Protein AF-0000000077935599 (afdb_homodimer)

Foldseek 3Di:
DPPPDDFPDWFAWPLGIKTKHWDDPVCLVLLCPFDQPDDVQNCCSNPPVVVCCVVQVWTKMFIADPNHRFKMWIKGKDKDQADPVVQVVVLVVVQVVCVVVVHDRDDDDPDRIFIAIEGEHIGGGNVCPPRCPRLRCCVVPVQVVRLVVCLVDNGFWYKYKDQPCVVVVVVSPWAWRDADPVRITITTDGNNVVSCVVVVCVVPPD/DPPPDDFPDWFAWPLGIKTKHWDDPVCLVLLCPFDQPDDVQNCCSNPPVVVCCVVQVWTKMFIADPNHRFKMWIKGKDKDFADPVVQVVVLVVVQVVCVVVVHPHDDDDPDRIFIAIEGEHIGGGNVCPPRCPRLRCCVVPVQVVRLVVCLVDNGFWYKYKDQPCVVVVVVSPWAWRDADPVRITITTDGCNVVSCVVVVCVVPPD

Nearest PDB structures (foldseek):
  6gtq-assembly2_B  TM=7.685E-01  e=7.275E-12  Escherichia coli
  7f36-assembly1_D  TM=8.350E-01  e=3.214E-10  Salmonella enterica subsp. enterica serovar Typhimurium str. LT2
  7byy-assembly1_B  TM=7.746E-01  e=1.190E-10  Escherichia coli
  6gts-assembly1_A-2  TM=8.025E-01  e=5.592E-09  Escherichia coli
  3mgd-assembly2_B  TM=6.196E-01  e=1.776E-03  Clostridium acetobutylicum

Sequence (412 aa):
MSTNIQPYDTISTPLGNCYIYTIHLSFLNRLGSFDCGEEEQNDFIKRFAVGHYLTGINHTFLLICNNDLAGFVSFSSYSYAFAEGFLGKIREAMKKEFNKKGLPHEFDISFKKLPVILLGQLGINKIYQGKGVGSFFVRSFIIPYSLGYCIRNSCIGILVYTKTAKEFYEKLGFQLIYEDKNGGANYFYSLYKNVLEVRYRTFLAKMSTNIQPYDTISTPLGNCYIYTIHLSFLNRLGSFDCGEEEQNDFIKRFAVGHYLTGINHTFLLICNNDLAGFVSFSSYSYAFAEGFLGKIREAMKKEFNKKGLPHEFDISFKKLPVILLGQLGINKIYQGKGVGSFFVRSFIIPYSLGYCIRNSCIGILVYTKTAKEFYEKLGFQLIYEDKNGGANYFYSLYKNVLEVRYRTFLAK

Solvent-accessible surface area (backbone atoms only — not comparable to full-atom values): 21704 Å² total; per-residue (Å²): 128,85,67,79,65,76,61,77,44,74,42,75,41,85,90,41,68,28,35,30,31,63,75,39,63,91,45,49,71,49,38,66,71,50,48,47,87,43,68,68,55,37,47,35,53,54,48,36,44,64,48,33,34,33,35,8,51,22,40,44,38,36,33,34,37,93,89,33,63,40,27,38,41,27,33,23,29,20,49,46,71,59,55,67,70,58,51,50,50,51,51,52,53,48,51,54,52,31,59,75,66,69,43,89,77,58,66,79,80,92,63,58,58,43,20,20,41,27,48,74,43,70,42,43,18,54,91,45,54,94,57,51,44,62,62,37,46,40,65,66,41,51,51,53,51,48,50,52,49,20,58,78,39,20,12,31,28,40,36,35,69,41,70,81,53,58,68,62,41,45,75,70,64,31,38,81,76,46,70,49,97,84,58,34,31,35,31,38,34,82,34,26,70,61,28,24,55,56,43,46,54,60,25,65,59,117,130,84,67,80,65,77,61,78,45,75,43,76,41,84,91,41,68,30,35,30,31,64,75,38,62,91,46,50,71,49,38,66,70,51,48,47,88,44,69,69,55,36,49,34,53,55,48,35,45,63,49,34,34,33,35,8,52,22,39,44,36,36,32,34,37,92,90,32,62,38,28,38,41,28,33,25,28,20,50,45,73,59,55,66,70,56,51,50,51,51,49,52,53,48,51,53,54,31,60,74,67,70,47,90,69,59,66,78,79,90,63,56,59,43,18,20,40,29,47,72,44,71,42,44,17,55,91,44,54,95,56,52,43,63,62,37,46,40,65,66,40,52,52,55,51,49,50,51,48,20,60,78,39,20,12,33,29,41,35,35,68,42,70,80,53,58,68,61,42,46,75,71,64,30,38,82,76,46,71,51,98,84,56,34,31,35,32,38,36,82,35,25,70,63,29,25,55,56,43,47,53,60,25,64,59,115

Structure (mmCIF, N/CA/C/O backbone):
data_AF-0000000077935599-model_v1
#
loop_
_entity.id
_entity.type
_entity.pdbx_description
1 polymer 'N-acetyltransferase domain-containing protein'
#
loop_
_atom_site.group_PDB
_atom_site.id
_atom_site.type_symbol
_atom_site.label_atom_id
_atom_site.label_alt_id
_atom_site.label_comp_id
_atom_site.label_asym_id
_atom_site.label_entity_id
_atom_site.label_seq_id
_atom_site.pdbx_PDB_ins_code
_atom_site.Cartn_x
_atom_site.Cartn_y
_atom_site.Cartn_z
_atom_site.occupancy
_atom_site.B_iso_or_equiv
_atom_site.auth_seq_id
_atom_site.auth_comp_id
_atom_site.auth_asym_id
_atom_site.auth_atom_id
_atom_site.pdbx_PDB_model_num
ATOM 1 N N . MET A 1 1 ? -7.676 16.172 29.234 1 34.09 1 MET A N 1
ATOM 2 C CA . MET A 1 1 ? -8.297 14.852 29.312 1 34.09 1 MET A CA 1
ATOM 3 C C . MET A 1 1 ? -7.305 13.758 28.922 1 34.09 1 MET A C 1
ATOM 5 O O . MET A 1 1 ? -6.719 13.805 27.844 1 34.09 1 MET A O 1
ATOM 9 N N . SER A 1 2 ? -6.641 13.062 29.781 1 42.97 2 SER A N 1
ATOM 10 C CA . SER A 1 2 ? -5.625 12.023 29.656 1 42.97 2 SER A CA 1
ATOM 11 C C . SER A 1 2 ? -6.098 10.891 28.75 1 42.97 2 SER A C 1
ATOM 13 O O . SER A 1 2 ? -7.035 10.164 29.094 1 42.97 2 SER A O 1
ATOM 15 N N . THR A 1 3 ? -6.312 11.109 27.438 1 54.84 3 THR A N 1
ATOM 16 C CA . THR A 1 3 ? -6.805 10 26.625 1 54.84 3 THR A CA 1
ATOM 17 C C . THR A 1 3 ? -5.969 8.742 26.859 1 54.84 3 THR A C 1
ATOM 19 O O . THR A 1 3 ? -4.742 8.82 26.969 1 54.84 3 THR A O 1
ATOM 22 N N . ASN A 1 4 ? -6.527 7.805 27.516 1 71.12 4 ASN A N 1
ATOM 23 C CA . ASN A 1 4 ? -6.023 6.453 27.719 1 71.12 4 ASN A CA 1
ATOM 24 C C . ASN A 1 4 ? -5.602 5.812 26.391 1 71.12 4 ASN A C 1
ATOM 26 O O . ASN A 1 4 ? -5.645 4.59 26.25 1 71.12 4 ASN A O 1
ATOM 30 N N . ILE A 1 5 ? -5.355 6.734 25.422 1 86.88 5 ILE A N 1
ATOM 31 C CA . ILE A 1 5 ? -4.961 6.184 24.125 1 86.88 5 ILE A CA 1
ATOM 32 C C . ILE A 1 5 ? -3.441 6.023 24.078 1 86.88 5 ILE A C 1
ATOM 34 O O . ILE A 1 5 ? -2.703 6.961 24.391 1 86.88 5 ILE A O 1
ATOM 38 N N . GLN A 1 6 ? -3.014 4.867 23.75 1 92.44 6 GLN A N 1
ATOM 39 C CA . GLN A 1 6 ? -1.584 4.613 23.625 1 92.44 6 GLN A CA 1
ATOM 40 C C . GLN A 1 6 ? -1.05 5.148 22.297 1 92.44 6 GLN A C 1
ATOM 42 O O . GLN A 1 6 ? -1.672 4.957 21.25 1 92.44 6 GLN A O 1
ATOM 47 N N . PRO A 1 7 ? 0.047 5.887 22.422 1 96.56 7 PRO A N 1
ATOM 48 C CA . PRO A 1 7 ? 0.622 6.359 21.156 1 96.56 7 PRO A CA 1
ATOM 49 C C . PRO A 1 7 ? 1.111 5.219 20.266 1 96.56 7 PRO A C 1
ATOM 51 O O . PRO A 1 7 ? 1.49 4.16 20.781 1 96.56 7 PRO A O 1
ATOM 54 N N . TYR A 1 8 ? 1.014 5.406 18.969 1 97.06 8 TYR A N 1
ATOM 55 C CA . TYR A 1 8 ? 1.57 4.492 17.969 1 97.06 8 TYR A CA 1
ATOM 56 C C . TYR A 1 8 ? 3.092 4.457 18.062 1 97.06 8 TYR A C 1
ATOM 58 O O . TYR A 1 8 ? 3.703 3.398 17.891 1 97.06 8 TYR A O 1
ATOM 66 N N . ASP A 1 9 ? 3.707 5.562 18.281 1 98 9 ASP A N 1
ATOM 67 C CA . ASP A 1 9 ? 5.156 5.727 18.375 1 98 9 ASP A CA 1
ATOM 68 C C . ASP A 1 9 ? 5.52 6.977 19.172 1 98 9 ASP A C 1
ATOM 70 O O . ASP A 1 9 ? 4.648 7.789 19.484 1 98 9 ASP A O 1
ATOM 74 N N . THR A 1 10 ? 6.746 7.074 19.547 1 98.44 10 THR A N 1
ATOM 75 C CA . THR A 1 10 ? 7.32 8.242 20.203 1 98.44 10 THR A CA 1
ATOM 76 C C . THR A 1 10 ? 8.617 8.664 19.531 1 98.44 10 THR A C 1
ATOM 78 O O . THR A 1 10 ? 9.469 7.824 19.234 1 98.44 10 THR A O 1
ATOM 81 N N . ILE A 1 11 ? 8.688 9.945 19.266 1 98 11 ILE A N 1
ATOM 82 C CA . ILE A 1 11 ? 9.93 10.43 18.688 1 98 11 ILE A CA 1
ATOM 83 C C . ILE A 1 11 ? 10.508 11.547 19.531 1 98 11 ILE A C 1
ATOM 85 O O . ILE A 1 11 ? 9.766 12.281 20.203 1 98 11 ILE A O 1
ATOM 89 N N . SER A 1 12 ? 11.812 11.664 19.453 1 97.25 12 SER A N 1
ATOM 90 C CA . SER A 1 12 ? 12.5 12.766 20.125 1 97.25 12 SER A CA 1
ATOM 91 C C . SER A 1 12 ? 12.773 13.914 19.156 1 97.25 12 SER A C 1
ATOM 93 O O . SER A 1 12 ? 13.273 13.695 18.047 1 97.25 12 SER A O 1
ATOM 95 N N . THR A 1 13 ? 12.391 15.148 19.562 1 96.06 13 THR A N 1
ATOM 96 C CA . THR A 1 13 ? 12.648 16.359 18.797 1 96.06 13 THR A CA 1
ATOM 97 C C . THR A 1 13 ? 13.469 17.359 19.609 1 96.06 13 THR A C 1
ATOM 99 O O . THR A 1 13 ? 13.711 17.141 20.797 1 96.06 13 THR A O 1
ATOM 102 N N . PRO A 1 14 ? 13.883 18.438 18.938 1 94.69 14 PRO A N 1
ATOM 103 C CA . PRO A 1 14 ? 14.609 19.469 19.688 1 94.69 14 PRO A CA 1
ATOM 104 C C . PRO A 1 14 ? 13.766 20.094 20.797 1 94.69 14 PRO A C 1
ATOM 106 O O . PRO A 1 14 ? 14.305 20.703 21.719 1 94.69 14 PRO A O 1
ATOM 109 N N . LEU A 1 15 ? 12.438 19.984 20.719 1 95.38 15 LEU A N 1
ATOM 110 C CA . LEU A 1 15 ? 11.539 20.578 21.703 1 95.38 15 LEU A CA 1
ATOM 111 C C . LEU A 1 15 ? 11.125 19.547 22.75 1 95.38 15 LEU A C 1
ATOM 113 O O . LEU A 1 15 ? 10.273 19.828 23.594 1 95.38 15 LEU A O 1
ATOM 117 N N . GLY A 1 16 ? 11.719 18.312 22.641 1 96.06 16 GLY A N 1
ATOM 118 C CA . GLY A 1 16 ? 11.367 17.234 23.531 1 96.06 16 GLY A CA 1
ATOM 119 C C . GLY A 1 16 ? 10.672 16.078 22.828 1 96.06 16 GLY A C 1
ATOM 120 O O . GLY A 1 16 ? 10.711 15.977 21.609 1 96.06 16 GLY A O 1
ATOM 121 N N . ASN A 1 17 ? 10.078 15.195 23.641 1 97.56 17 ASN A N 1
ATOM 122 C CA . ASN A 1 17 ? 9.398 14.031 23.094 1 97.56 17 ASN A CA 1
ATOM 123 C C . ASN A 1 17 ? 8.031 14.398 22.531 1 97.56 17 ASN A C 1
ATOM 125 O O . ASN A 1 17 ? 7.301 15.195 23.109 1 97.56 17 ASN A O 1
ATOM 129 N N . CYS A 1 18 ? 7.773 13.93 21.438 1 98.19 18 CYS A N 1
ATOM 130 C CA . CYS A 1 18 ? 6.465 14.023 20.797 1 98.19 18 CYS A CA 1
ATOM 131 C C . CYS A 1 18 ? 5.891 12.633 20.531 1 98.19 18 CYS A C 1
ATOM 133 O O . CYS A 1 18 ? 6.633 11.656 20.453 1 98.19 18 CYS A O 1
ATOM 135 N N . TYR A 1 19 ? 4.629 12.57 20.406 1 98.38 19 TYR A N 1
ATOM 136 C CA . TYR A 1 19 ? 3.922 11.297 20.297 1 98.38 19 TYR A CA 1
ATOM 137 C C . TYR A 1 19 ? 3.145 11.219 18.984 1 98.38 19 TYR A C 1
ATOM 139 O O . TYR A 1 19 ? 2.559 12.211 18.547 1 98.38 19 TYR A O 1
ATOM 147 N N . ILE A 1 20 ? 3.176 10.062 18.438 1 98.69 20 ILE A N 1
ATOM 148 C CA . ILE A 1 20 ? 2.473 9.82 17.188 1 98.69 20 ILE A CA 1
ATOM 149 C C . ILE A 1 20 ? 1.166 9.086 17.453 1 98.69 20 ILE A C 1
ATOM 151 O O . ILE A 1 20 ? 1.158 8.047 18.125 1 98.69 20 ILE A O 1
ATOM 155 N N . TYR A 1 21 ? 0.103 9.602 16.953 1 97.75 21 TYR A N 1
ATOM 156 C CA . TYR A 1 21 ? -1.196 8.953 17.078 1 97.75 21 TYR A CA 1
ATOM 157 C C . TYR A 1 21 ? -1.852 8.797 15.711 1 97.75 21 TYR A C 1
ATOM 159 O O . TYR A 1 21 ? -1.568 9.562 14.789 1 97.75 21 TYR A O 1
ATOM 167 N N . THR A 1 22 ? -2.67 7.773 15.625 1 96.81 22 THR A N 1
ATOM 168 C CA . THR A 1 22 ? -3.6 7.75 14.5 1 96.81 22 THR A CA 1
ATOM 169 C C . THR A 1 22 ? -4.82 8.617 14.789 1 96.81 22 THR A C 1
ATOM 171 O O . THR A 1 22 ? -4.988 9.109 15.906 1 96.81 22 THR A O 1
ATOM 174 N N . ILE A 1 23 ? -5.617 8.891 13.781 1 95.19 23 ILE A N 1
ATOM 175 C CA . ILE A 1 23 ? -6.836 9.68 13.922 1 95.19 23 ILE A CA 1
ATOM 176 C C . ILE A 1 23 ? -7.746 9.047 14.969 1 95.19 23 ILE A C 1
ATOM 178 O O . ILE A 1 23 ? -7.961 7.832 14.961 1 95.19 23 ILE A O 1
ATOM 182 N N . HIS A 1 24 ? -8.172 9.82 15.859 1 94.44 24 HIS A N 1
ATOM 183 C CA . HIS A 1 24 ? -9.039 9.414 16.969 1 94.44 24 HIS A CA 1
ATOM 184 C C . HIS A 1 24 ? -9.992 10.531 17.359 1 94.44 24 HIS A C 1
ATOM 186 O O . HIS A 1 24 ? -9.664 11.711 17.234 1 94.44 24 HIS A O 1
ATOM 192 N N . LEU A 1 25 ? -11.102 10.117 17.875 1 91.62 25 LEU A N 1
ATOM 193 C CA . LEU A 1 25 ? -12.164 11.055 18.25 1 91.62 25 LEU A CA 1
ATOM 194 C C . LEU A 1 25 ? -11.648 12.094 19.234 1 91.62 25 LEU A C 1
ATOM 196 O O . LEU A 1 25 ? -12.031 13.266 19.172 1 91.62 25 LEU A O 1
ATOM 200 N N . SER A 1 26 ? -10.742 11.75 20.094 1 92 26 SER A N 1
ATOM 201 C CA . SER A 1 26 ? -10.242 12.617 21.156 1 92 26 SER A CA 1
ATOM 202 C C . SER A 1 26 ? -9.43 13.773 20.594 1 92 26 SER A C 1
ATOM 204 O O . SER A 1 26 ? -9.164 14.758 21.297 1 92 26 SER A O 1
ATOM 206 N N . PHE A 1 27 ? -9.078 13.703 19.312 1 93.38 27 PHE A N 1
ATOM 207 C CA . PHE A 1 27 ? -8.203 14.719 18.75 1 93.38 27 PHE A CA 1
ATOM 208 C C . PHE A 1 27 ? -8.977 15.648 17.828 1 93.38 27 PHE A C 1
ATOM 210 O O . PHE A 1 27 ? -8.398 16.547 17.219 1 93.38 27 PHE A O 1
ATOM 217 N N . LEU A 1 28 ? -10.266 15.5 17.703 1 91.25 28 LEU A N 1
ATOM 218 C CA . LEU A 1 28 ? -11.055 16.234 16.719 1 91.25 28 LEU A CA 1
ATOM 219 C C . LEU A 1 28 ? -10.93 17.734 16.922 1 91.25 28 LEU A C 1
ATOM 221 O O . LEU A 1 28 ? -10.805 18.484 15.953 1 91.25 28 LEU A O 1
ATOM 225 N N . ASN A 1 29 ? -10.992 18.172 18.156 1 92.38 29 ASN A N 1
ATOM 226 C CA . ASN A 1 29 ? -10.867 19.609 18.438 1 92.38 29 ASN A CA 1
ATOM 227 C C . ASN A 1 29 ? -9.516 20.156 17.984 1 92.38 29 ASN A C 1
ATOM 229 O O . ASN A 1 29 ? -9.43 21.281 17.5 1 92.38 29 ASN A O 1
ATOM 233 N N . ARG A 1 30 ? -8.484 19.359 18.125 1 94.5 30 ARG A N 1
ATOM 234 C CA . ARG A 1 30 ? -7.145 19.766 17.734 1 94.5 30 ARG A CA 1
ATOM 235 C C . ARG A 1 30 ? -7.02 19.859 16.219 1 94.5 30 ARG A C 1
ATOM 237 O O . ARG A 1 30 ? -6.297 20.703 15.695 1 94.5 30 ARG A O 1
ATOM 244 N N . LEU A 1 31 ? -7.754 18.984 15.484 1 96 31 LEU A N 1
ATOM 245 C CA . LEU A 1 31 ? -7.75 19.062 14.023 1 96 31 LEU A CA 1
ATOM 246 C C . LEU A 1 31 ? -8.352 20.375 13.547 1 96 31 LEU A C 1
ATOM 248 O O . LEU A 1 31 ? -7.812 21.016 12.633 1 96 31 LEU A O 1
ATOM 252 N N . GLY A 1 32 ? -9.391 20.812 14.164 1 93.44 32 GLY A N 1
ATOM 253 C CA . GLY A 1 32 ? -10.117 22.016 13.773 1 93.44 32 GLY A CA 1
ATOM 254 C C . GLY A 1 32 ? -9.32 23.281 13.992 1 93.44 32 GLY A C 1
ATOM 255 O O . GLY A 1 32 ? -9.547 24.297 13.312 1 93.44 32 GLY A O 1
ATOM 256 N N . SER A 1 33 ? -8.359 23.312 14.922 1 95.25 33 SER A N 1
ATOM 257 C CA . SER A 1 33 ? -7.617 24.516 15.281 1 95.25 33 SER A CA 1
ATOM 258 C C . SER A 1 33 ? -6.238 24.531 14.633 1 95.25 33 SER A C 1
ATOM 260 O O . SER A 1 33 ? -5.465 25.469 14.836 1 95.25 33 SER A O 1
ATOM 262 N N . PHE A 1 34 ? -5.945 23.516 13.867 1 98.06 34 PHE A N 1
ATOM 263 C CA . PHE A 1 34 ? -4.629 23.375 13.258 1 98.06 34 PHE A CA 1
ATOM 264 C C . PHE A 1 34 ? -4.402 24.438 12.195 1 98.06 34 PHE A C 1
ATOM 266 O O . PHE A 1 34 ? -5.32 24.781 11.438 1 98.06 34 PHE A O 1
ATOM 273 N N . ASP A 1 35 ? -3.193 24.969 12.164 1 98.56 35 ASP A N 1
ATOM 274 C CA . ASP A 1 35 ? -2.816 25.938 11.141 1 98.56 35 ASP A CA 1
ATOM 275 C C . ASP A 1 35 ? -1.338 25.812 10.781 1 98.56 35 ASP A C 1
ATOM 277 O O . ASP A 1 35 ? -0.468 26.094 11.609 1 98.56 35 ASP A O 1
ATOM 281 N N . CYS A 1 36 ? -1.032 25.453 9.578 1 98.06 36 CYS A N 1
ATOM 282 C CA . CYS A 1 36 ? 0.357 25.328 9.148 1 98.06 36 CYS A CA 1
ATOM 283 C C . CYS A 1 36 ? 0.712 26.438 8.164 1 98.06 36 CYS A C 1
ATOM 285 O O . CYS A 1 36 ? 1.814 26.453 7.613 1 98.06 36 CYS A O 1
ATOM 287 N N . GLY A 1 37 ? -0.277 27.266 7.852 1 97.5 37 GLY A N 1
ATOM 288 C CA . GLY A 1 37 ? -0.023 28.391 6.965 1 97.5 37 GLY A CA 1
ATOM 289 C C . GLY A 1 37 ? -0.335 28.094 5.512 1 97.5 37 GLY A C 1
ATOM 290 O O . GLY A 1 37 ? -0.239 28.969 4.656 1 97.5 37 GLY A O 1
ATOM 291 N N . GLU A 1 38 ? -0.692 26.859 5.109 1 96.38 38 GLU A N 1
ATOM 292 C CA . GLU A 1 38 ? -1.038 26.453 3.75 1 96.38 38 GLU A CA 1
ATOM 293 C C . GLU A 1 38 ? -2.498 26.016 3.66 1 96.38 38 GLU A C 1
ATOM 295 O O . GLU A 1 38 ? -2.938 25.141 4.398 1 96.38 38 GLU A O 1
ATOM 300 N N . GLU A 1 39 ? -3.189 26.562 2.74 1 96.25 39 GLU A N 1
ATOM 301 C CA . GLU A 1 39 ? -4.633 26.359 2.631 1 96.25 39 GLU A CA 1
ATOM 302 C C . GLU A 1 39 ? -4.965 24.891 2.363 1 96.25 39 GLU A C 1
ATOM 304 O O . GLU A 1 39 ? -5.855 24.328 3 1 96.25 39 GLU A O 1
ATOM 309 N N . GLU A 1 40 ? -4.285 24.266 1.49 1 94.5 40 GLU A N 1
ATOM 310 C CA . GLU A 1 40 ? -4.578 22.891 1.098 1 94.5 40 GLU A CA 1
ATOM 311 C C . GLU A 1 40 ? -4.445 21.938 2.281 1 94.5 40 GLU A C 1
ATOM 313 O O . GLU A 1 40 ? -5.336 21.125 2.535 1 94.5 40 GLU A O 1
ATOM 318 N N . GLN A 1 41 ? -3.33 22.031 3 1 97 41 GLN A N 1
ATOM 319 C CA . GLN A 1 41 ? -3.084 21.172 4.145 1 97 41 GLN A CA 1
ATOM 320 C C . GLN A 1 41 ? -4.074 21.453 5.273 1 97 41 GLN A C 1
ATOM 322 O O . GLN A 1 41 ? -4.555 20.516 5.93 1 97 41 GLN A O 1
ATOM 327 N N . ASN A 1 42 ? -4.383 22.766 5.434 1 97.62 42 ASN A N 1
ATOM 328 C CA . ASN A 1 42 ? -5.359 23.125 6.453 1 97.62 42 ASN A CA 1
ATOM 329 C C . ASN A 1 42 ? -6.742 22.562 6.125 1 97.62 42 ASN A C 1
ATOM 331 O O . ASN A 1 42 ? -7.414 22 6.992 1 97.62 42 ASN A O 1
ATOM 335 N N . ASP A 1 43 ? -7.137 22.734 4.902 1 95.12 43 ASP A N 1
ATOM 336 C CA . ASP A 1 43 ? -8.43 22.203 4.48 1 95.12 43 ASP A CA 1
ATOM 337 C C . ASP A 1 43 ? -8.477 20.688 4.637 1 95.12 43 ASP A C 1
ATOM 339 O O . ASP A 1 43 ? -9.469 20.125 5.121 1 95.12 43 ASP A O 1
ATOM 343 N N . PHE A 1 44 ? -7.445 20.062 4.32 1 95.62 44 PHE A N 1
ATOM 344 C CA . PHE A 1 44 ? -7.371 18.609 4.387 1 95.62 44 PHE A CA 1
ATOM 345 C C . PHE A 1 44 ? -7.574 18.125 5.816 1 95.62 44 PHE A C 1
ATOM 347 O O . PHE A 1 44 ? -8.461 17.297 6.082 1 95.62 44 PHE A O 1
ATOM 354 N N . ILE A 1 45 ? -6.766 18.609 6.75 1 96.88 45 ILE A N 1
ATOM 355 C CA . ILE A 1 45 ? -6.746 18.078 8.102 1 96.88 45 ILE A CA 1
ATOM 356 C C . ILE A 1 45 ? -8.055 18.406 8.812 1 96.88 45 ILE A C 1
ATOM 358 O O . ILE A 1 45 ? -8.539 17.641 9.641 1 96.88 45 ILE A O 1
ATOM 362 N N . LYS A 1 46 ? -8.703 19.531 8.406 1 94.69 46 LYS A N 1
ATOM 363 C CA . LYS A 1 46 ? -9.914 20 9.086 1 94.69 46 LYS A CA 1
ATOM 364 C C . LYS A 1 46 ? -11.156 19.328 8.5 1 94.69 46 LYS A C 1
ATOM 366 O O . LYS A 1 46 ? -12.102 19.016 9.234 1 94.69 46 LYS A O 1
ATOM 371 N N . ARG A 1 47 ? -11.047 18.984 7.207 1 92.25 47 ARG A N 1
ATOM 372 C CA . ARG A 1 47 ? -12.305 18.641 6.555 1 92.25 47 ARG A CA 1
ATOM 373 C C . ARG A 1 47 ? -12.281 17.203 6.031 1 92.25 47 ARG A C 1
ATOM 375 O O . ARG A 1 47 ? -13.32 16.547 5.961 1 92.25 47 ARG A O 1
ATOM 382 N N . PHE A 1 48 ? -11.117 16.703 5.621 1 92.88 48 PHE A N 1
ATOM 383 C CA . PHE A 1 48 ? -11.125 15.484 4.816 1 92.88 48 PHE A CA 1
ATOM 384 C C . PHE A 1 48 ? -10.375 14.359 5.523 1 92.88 48 PHE A C 1
ATOM 386 O O . PHE A 1 48 ? -10.672 13.18 5.316 1 92.88 48 PHE A O 1
ATOM 393 N N . ALA A 1 49 ? -9.453 14.688 6.391 1 94.94 49 ALA A N 1
ATOM 394 C CA . ALA A 1 49 ? -8.523 13.711 6.953 1 94.94 49 ALA A CA 1
ATOM 395 C C . ALA A 1 49 ? -9.266 12.57 7.641 1 94.94 49 ALA A C 1
ATOM 397 O O . ALA A 1 49 ? -8.969 11.398 7.406 1 94.94 49 ALA A O 1
ATOM 398 N N . VAL A 1 50 ? -10.258 12.898 8.438 1 93.75 50 VAL A N 1
ATOM 399 C CA . VAL A 1 50 ? -10.961 11.898 9.242 1 93.75 50 VAL A CA 1
ATOM 400 C C . VAL A 1 50 ? -11.75 10.969 8.328 1 93.75 50 VAL A C 1
ATOM 402 O O . VAL A 1 50 ? -11.641 9.742 8.43 1 93.75 50 VAL A O 1
ATOM 405 N N . GLY A 1 51 ? -12.531 11.547 7.402 1 93.12 51 GLY A N 1
ATOM 406 C CA . GLY A 1 51 ? -13.312 10.734 6.488 1 93.12 51 GLY A CA 1
ATOM 407 C C . GLY A 1 51 ? -12.453 9.836 5.609 1 93.12 51 GLY A C 1
ATOM 408 O O . GLY A 1 51 ? -12.766 8.664 5.418 1 93.12 51 GLY A O 1
ATOM 409 N N . HIS A 1 52 ? -11.406 10.398 5.105 1 95 52 HIS A N 1
ATOM 410 C CA . HIS A 1 52 ? -10.5 9.641 4.254 1 95 52 HIS A CA 1
ATOM 411 C C . HIS A 1 52 ? -9.82 8.523 5.039 1 95 52 HIS A C 1
ATOM 413 O O . HIS A 1 52 ? -9.641 7.418 4.523 1 95 52 HIS A O 1
ATOM 419 N N . TYR A 1 53 ? -9.461 8.836 6.277 1 96 53 TYR A N 1
ATOM 420 C CA . TYR A 1 53 ? -8.852 7.824 7.137 1 96 53 TYR A CA 1
ATOM 421 C C . TYR A 1 53 ? -9.82 6.676 7.395 1 96 53 TYR A C 1
ATOM 423 O O . TYR A 1 53 ? -9.477 5.508 7.203 1 96 53 TYR A O 1
ATOM 431 N N . LEU A 1 54 ? -11 6.984 7.746 1 94.81 54 LEU A N 1
ATOM 432 C CA . LEU A 1 54 ? -11.977 5.977 8.148 1 94.81 54 LEU A CA 1
ATOM 433 C C . LEU A 1 54 ? -12.352 5.082 6.973 1 94.81 54 LEU A C 1
ATOM 435 O O . LEU A 1 54 ? -12.633 3.896 7.152 1 94.81 54 LEU A O 1
ATOM 439 N N . THR A 1 55 ? -12.242 5.59 5.762 1 93.94 55 THR A N 1
ATOM 440 C CA . THR A 1 55 ? -12.672 4.844 4.586 1 93.94 55 THR A CA 1
ATOM 441 C C . THR A 1 55 ? -11.5 4.102 3.957 1 93.94 55 THR A C 1
ATOM 443 O O . THR A 1 55 ? -11.672 3.348 2.996 1 93.94 55 THR A O 1
ATOM 446 N N . GLY A 1 56 ? -10.297 4.32 4.395 1 96.69 56 GLY A N 1
ATOM 447 C CA . GLY A 1 56 ? -9.133 3.623 3.869 1 96.69 56 GLY A CA 1
ATOM 448 C C . GLY A 1 56 ? -8.469 4.359 2.725 1 96.69 56 GLY A C 1
ATOM 449 O O . GLY A 1 56 ? -7.574 3.82 2.068 1 96.69 56 GLY A O 1
ATOM 450 N N . ILE A 1 57 ? -8.867 5.578 2.484 1 96.25 57 ILE A N 1
ATOM 451 C CA . ILE A 1 57 ? -8.281 6.367 1.405 1 96.25 57 ILE A CA 1
ATOM 452 C C . ILE A 1 57 ? -6.883 6.828 1.805 1 96.25 57 ILE A C 1
ATOM 454 O O . ILE A 1 57 ? -5.988 6.926 0.961 1 96.25 57 ILE A O 1
ATOM 458 N N . ASN A 1 58 ? -6.707 7.031 3.062 1 96.12 58 ASN A N 1
ATOM 459 C CA . ASN A 1 58 ? -5.383 7.395 3.561 1 96.12 58 ASN A CA 1
ATOM 460 C C . ASN A 1 58 ? -5.125 6.805 4.941 1 96.12 58 ASN A C 1
ATOM 462 O O . ASN A 1 58 ? -6.008 6.18 5.531 1 96.12 58 ASN A O 1
ATOM 466 N N . HIS A 1 59 ? -3.953 6.848 5.332 1 98.25 59 HIS A N 1
ATOM 467 C CA . HIS A 1 59 ? -3.539 6.613 6.711 1 98.25 59 HIS A CA 1
ATOM 468 C C . HIS A 1 59 ? -2.812 7.828 7.281 1 98.25 59 HIS A C 1
ATOM 470 O O . HIS A 1 59 ? -1.663 8.094 6.922 1 98.25 59 HIS A O 1
ATOM 476 N N . THR A 1 60 ? -3.52 8.578 8.141 1 98.12 60 THR A N 1
ATOM 477 C CA . THR A 1 60 ? -3.021 9.844 8.664 1 98.12 60 THR A CA 1
ATOM 478 C C . THR A 1 60 ? -2.537 9.688 10.102 1 98.12 60 THR A C 1
ATOM 480 O O . THR A 1 60 ? -3.215 9.07 10.922 1 98.12 60 THR A O 1
ATOM 483 N N . PHE A 1 61 ? -1.373 10.211 10.352 1 98.81 61 PHE A N 1
ATOM 484 C CA . PHE A 1 61 ? -0.794 10.227 11.688 1 98.81 61 PHE A CA 1
ATOM 485 C C . PHE A 1 61 ? -0.689 11.656 12.211 1 98.81 61 PHE A C 1
ATOM 487 O O . PHE A 1 61 ? -0.43 12.586 11.445 1 98.81 61 PHE A O 1
ATOM 494 N N . LEU A 1 62 ? -0.898 11.758 13.469 1 98.62 62 LEU A N 1
ATOM 495 C CA . LEU A 1 62 ? -0.822 13.031 14.164 1 98.62 62 LEU A CA 1
ATOM 496 C C . LEU A 1 62 ? 0.426 13.102 15.039 1 98.62 62 LEU A C 1
ATOM 498 O O . LEU A 1 62 ? 0.75 12.148 15.742 1 98.62 62 LEU A O 1
ATOM 502 N N . LEU A 1 63 ? 1.108 14.148 14.93 1 98.81 63 LEU A N 1
ATOM 503 C CA . LEU A 1 63 ? 2.236 14.453 15.805 1 98.81 63 LEU A CA 1
ATOM 504 C C . LEU A 1 63 ? 1.805 15.367 16.953 1 98.81 63 LEU A C 1
ATOM 506 O O . LEU A 1 63 ? 1.524 16.547 16.734 1 98.81 63 LEU A O 1
ATOM 510 N N . ILE A 1 64 ? 1.78 14.828 18.156 1 98.12 64 ILE A N 1
ATOM 511 C CA . ILE A 1 64 ? 1.366 15.578 19.328 1 98.12 64 ILE A CA 1
ATOM 512 C C . ILE A 1 64 ? 2.59 15.93 20.172 1 98.12 64 ILE A C 1
ATOM 514 O O . ILE A 1 64 ? 3.277 15.047 20.672 1 98.12 64 ILE A O 1
ATOM 518 N N . CYS A 1 65 ? 2.871 17.203 20.266 1 97.12 65 CYS A N 1
ATOM 519 C CA . CYS A 1 65 ? 3.934 17.75 21.094 1 97.12 65 CYS A CA 1
ATOM 520 C C . CYS A 1 65 ? 3.369 18.703 22.141 1 97.12 65 CYS A C 1
ATOM 522 O O . CYS A 1 65 ? 2.621 19.625 21.797 1 97.12 65 CYS A O 1
ATOM 524 N N . ASN A 1 66 ? 3.691 18.547 23.422 1 94.75 66 ASN A N 1
ATOM 525 C CA . ASN A 1 66 ? 3.201 19.422 24.469 1 94.75 66 ASN A CA 1
ATOM 526 C C . ASN A 1 66 ? 1.682 19.547 24.438 1 94.75 66 ASN A C 1
ATOM 528 O O . ASN A 1 66 ? 1.147 20.656 24.516 1 94.75 66 ASN A O 1
ATOM 532 N N . ASN A 1 67 ? 1.038 18.453 24.016 1 92.56 67 ASN A N 1
ATOM 533 C CA . ASN A 1 67 ? -0.412 18.297 23.984 1 92.56 67 ASN A CA 1
ATOM 534 C C . ASN A 1 67 ? -1.041 19.078 22.844 1 92.56 67 ASN A C 1
ATOM 536 O O . ASN A 1 67 ? -2.262 19.219 22.781 1 92.56 67 ASN A O 1
ATOM 540 N N . ASP A 1 68 ? -0.188 19.594 21.953 1 96.19 68 ASP A N 1
ATOM 541 C CA . ASP A 1 68 ? -0.655 20.266 20.75 1 96.19 68 ASP A CA 1
ATOM 542 C C . ASP A 1 68 ? -0.503 19.375 19.531 1 96.19 68 ASP A C 1
ATOM 544 O O . ASP A 1 68 ? 0.373 18.5 19.484 1 96.19 68 ASP A O 1
ATOM 548 N N . LEU A 1 69 ? -1.413 19.594 18.594 1 98.38 69 LEU A N 1
ATOM 549 C CA . LEU A 1 69 ? -1.159 19.016 17.281 1 98.38 69 LEU A CA 1
ATOM 550 C C . LEU A 1 69 ? -0.041 19.75 16.562 1 98.38 69 LEU A C 1
ATOM 552 O O . LEU A 1 69 ? -0.294 20.75 15.867 1 98.38 69 LEU A O 1
ATOM 556 N N . ALA A 1 70 ? 1.153 19.266 16.672 1 98.62 70 ALA A N 1
ATOM 557 C CA . ALA A 1 70 ? 2.332 19.938 16.109 1 98.62 70 ALA A CA 1
ATOM 558 C C . ALA A 1 70 ? 2.441 19.688 14.609 1 98.62 70 ALA A C 1
ATOM 560 O O . ALA A 1 70 ? 3.016 20.5 13.883 1 98.62 70 ALA A O 1
ATOM 561 N N . GLY A 1 71 ? 1.938 18.625 14.18 1 98.75 71 GLY A N 1
ATOM 562 C CA . GLY A 1 71 ? 1.965 18.297 12.766 1 98.75 71 GLY A CA 1
ATOM 563 C C . GLY A 1 71 ? 1.148 17.062 12.422 1 98.75 71 GLY A C 1
ATOM 564 O O . GLY A 1 71 ? 0.513 16.469 13.297 1 98.75 71 GLY A O 1
ATOM 565 N N . PHE A 1 72 ? 1.119 16.703 11.156 1 98.88 72 PHE A N 1
ATOM 566 C CA . PHE A 1 72 ? 0.49 15.477 10.68 1 98.88 72 PHE A CA 1
ATOM 567 C C . PHE A 1 72 ? 1.116 15.023 9.367 1 98.88 72 PHE A C 1
ATOM 569 O O . PHE A 1 72 ? 1.771 15.805 8.688 1 98.88 72 PHE A O 1
ATOM 576 N N . VAL A 1 73 ? 0.956 13.797 9.117 1 98.88 73 VAL A N 1
ATOM 577 C CA . VAL A 1 73 ? 1.331 13.234 7.82 1 98.88 73 VAL A CA 1
ATOM 578 C C . VAL A 1 73 ? 0.273 12.227 7.367 1 98.88 73 VAL A C 1
ATOM 580 O O . VAL A 1 73 ? -0.271 11.477 8.18 1 98.88 73 VAL A O 1
ATOM 583 N N . SER A 1 74 ? -0.044 12.258 6.145 1 98.62 74 SER A N 1
ATOM 584 C CA . SER A 1 74 ? -0.989 11.312 5.551 1 98.62 74 SER A CA 1
ATOM 585 C C . SER A 1 74 ? -0.343 10.523 4.414 1 98.62 74 SER A C 1
ATOM 587 O O . SER A 1 74 ? 0.289 11.102 3.529 1 98.62 74 SER A O 1
ATOM 589 N N . PHE A 1 75 ? -0.522 9.188 4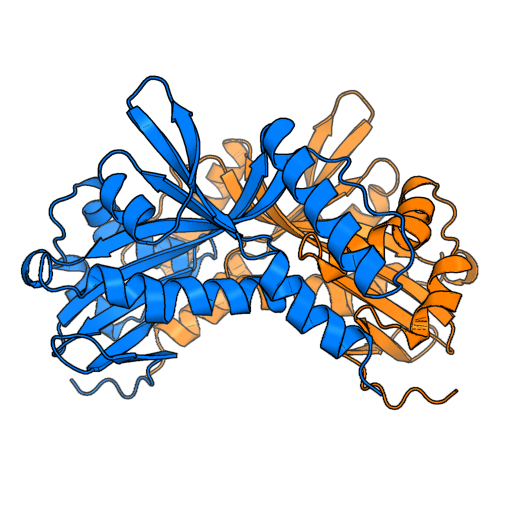.496 1 98.81 75 PHE A N 1
ATOM 590 C CA . PHE A 1 75 ? 0.034 8.289 3.49 1 98.81 75 PHE A CA 1
ATOM 591 C C . PHE A 1 75 ? -1.076 7.613 2.697 1 98.81 75 PHE A C 1
ATOM 593 O O . PHE A 1 75 ? -2.197 7.469 3.188 1 98.81 75 PHE A O 1
ATOM 600 N N . SER A 1 76 ? -0.75 7.223 1.509 1 98.25 76 SER A N 1
ATOM 601 C CA . SER A 1 76 ? -1.637 6.398 0.694 1 98.25 76 SER A CA 1
ATOM 602 C C . SER A 1 76 ? -0.847 5.406 -0.155 1 98.25 76 SER A C 1
ATOM 604 O O . SER A 1 76 ? 0.28 5.695 -0.563 1 98.25 76 SER A O 1
ATOM 606 N N . SER A 1 77 ? -1.393 4.23 -0.35 1 98.38 77 SER A N 1
ATOM 607 C CA . SER A 1 77 ? -0.838 3.326 -1.354 1 98.38 77 SER A CA 1
ATOM 608 C C . SER A 1 77 ? -0.903 3.941 -2.748 1 98.38 77 SER A C 1
ATOM 610 O O . SER A 1 77 ? -1.896 4.578 -3.105 1 98.38 77 SER A O 1
ATOM 612 N N . TYR A 1 78 ? 0.17 3.756 -3.471 1 98.25 78 TYR A N 1
ATOM 613 C CA . TYR A 1 78 ? 0.255 4.414 -4.77 1 98.25 78 TYR A CA 1
ATOM 614 C C . TYR A 1 78 ? 1.197 3.662 -5.703 1 98.25 78 TYR A C 1
ATOM 616 O O . TYR A 1 78 ? 1.958 2.797 -5.258 1 98.25 78 TYR A O 1
ATOM 624 N N . SER A 1 79 ? 1.071 3.873 -6.941 1 98 79 SER A N 1
ATOM 625 C CA . SER A 1 79 ? 2.008 3.455 -7.98 1 98 79 SER A CA 1
ATOM 626 C C . SER A 1 79 ? 2.369 4.617 -8.898 1 98 79 SER A C 1
ATOM 628 O O . SER A 1 79 ? 1.521 5.453 -9.219 1 98 79 SER A O 1
ATOM 630 N N . TYR A 1 80 ? 3.555 4.664 -9.258 1 97.5 80 TYR A N 1
ATOM 631 C CA . TYR A 1 80 ? 4.07 5.785 -10.039 1 97.5 80 TYR A CA 1
ATOM 632 C C . TYR A 1 80 ? 4.793 5.297 -11.289 1 97.5 80 TYR A C 1
ATOM 634 O O . TYR A 1 80 ? 5.543 4.316 -11.234 1 97.5 80 TYR A O 1
ATOM 642 N N . ALA A 1 81 ? 4.555 5.941 -12.422 1 96.31 81 ALA A N 1
ATOM 643 C CA . ALA A 1 81 ? 5.258 5.66 -13.664 1 96.31 81 ALA A CA 1
ATOM 644 C C . ALA A 1 81 ? 6.578 6.426 -13.734 1 96.31 81 ALA A C 1
ATOM 646 O O . ALA A 1 81 ? 6.598 7.605 -14.094 1 96.31 81 ALA A O 1
ATOM 647 N N . PHE A 1 82 ? 7.613 5.781 -13.469 1 95.38 82 PHE A N 1
ATOM 648 C CA . PHE A 1 82 ? 8.93 6.406 -13.5 1 95.38 82 PHE A CA 1
ATOM 649 C C . PHE A 1 82 ? 9.453 6.488 -14.93 1 95.38 82 PHE A C 1
ATOM 651 O O . PHE A 1 82 ? 9.133 5.637 -15.766 1 95.38 82 PHE A O 1
ATOM 658 N N . ALA A 1 83 ? 10.273 7.492 -15.156 1 93.94 83 ALA A N 1
ATOM 659 C CA . ALA A 1 83 ? 10.953 7.594 -16.438 1 93.94 83 ALA A CA 1
ATOM 660 C C . ALA A 1 83 ? 11.93 6.445 -16.641 1 93.94 83 ALA A C 1
ATOM 662 O O . ALA A 1 83 ? 12.461 5.898 -15.672 1 93.94 83 ALA A O 1
ATOM 663 N N . GLU A 1 84 ? 12.164 6.102 -17.906 1 93.19 84 GLU A N 1
ATOM 664 C CA . GLU A 1 84 ? 13.023 4.969 -18.25 1 93.19 84 GLU A CA 1
ATOM 665 C C . GLU A 1 84 ? 14.406 5.117 -17.625 1 93.19 84 GLU A C 1
ATOM 667 O O . GLU A 1 84 ? 15.016 4.125 -17.219 1 93.19 84 GLU A O 1
ATOM 672 N N . GLY A 1 85 ? 14.906 6.324 -17.609 1 91.75 85 GLY A N 1
ATOM 673 C CA . GLY A 1 85 ? 16.203 6.551 -17 1 91.75 85 GLY A CA 1
ATOM 674 C C . GLY A 1 85 ? 16.266 6.121 -15.539 1 91.75 85 GLY A C 1
ATOM 675 O O . GLY A 1 85 ? 17.234 5.492 -15.109 1 91.75 85 GLY A O 1
ATOM 676 N N . PHE A 1 86 ? 15.242 6.426 -14.859 1 91.06 86 PHE A N 1
ATOM 677 C CA . PHE A 1 86 ? 15.18 6.047 -13.453 1 91.06 86 PHE A CA 1
ATOM 678 C C . PHE A 1 86 ? 15.039 4.539 -13.305 1 91.06 86 PHE A C 1
ATOM 680 O O . PHE A 1 86 ? 15.703 3.93 -12.453 1 91.06 86 PHE A O 1
ATOM 687 N N . LEU A 1 87 ? 14.211 3.912 -14.086 1 93.06 87 LEU A N 1
ATOM 688 C CA . LEU A 1 87 ? 14.047 2.461 -14.07 1 93.06 87 LEU A CA 1
ATOM 689 C C . LEU A 1 87 ? 15.367 1.764 -14.367 1 93.06 87 LEU A C 1
ATOM 691 O O . LEU A 1 87 ? 15.695 0.748 -13.75 1 93.06 87 LEU A O 1
ATOM 695 N N . GLY A 1 88 ? 16.047 2.316 -15.344 1 92.5 88 GLY A N 1
ATOM 696 C CA . GLY A 1 88 ? 17.359 1.788 -15.656 1 92.5 88 GLY A CA 1
ATOM 697 C C . GLY A 1 88 ? 18.297 1.8 -14.469 1 92.5 88 GLY A C 1
ATOM 698 O O . GLY A 1 88 ? 19.031 0.836 -14.25 1 92.5 88 GLY A O 1
ATOM 699 N N . LYS A 1 89 ? 18.25 2.857 -13.688 1 91.44 89 LYS A N 1
ATOM 700 C CA . LYS A 1 89 ? 19.094 2.973 -12.5 1 91.44 89 LYS A CA 1
ATOM 701 C C . LYS A 1 89 ? 18.75 1.9 -11.469 1 91.44 89 LYS A C 1
ATOM 703 O O . LYS A 1 89 ? 19.625 1.307 -10.859 1 91.44 89 LYS A O 1
ATOM 708 N N . ILE A 1 90 ? 17.516 1.639 -11.297 1 90.81 90 ILE A N 1
ATOM 709 C CA . ILE A 1 90 ? 17.062 0.613 -10.359 1 90.81 90 ILE A CA 1
ATOM 710 C C . ILE A 1 90 ? 17.547 -0.759 -10.836 1 90.81 90 ILE A C 1
ATOM 712 O O . ILE A 1 90 ? 18.078 -1.544 -10.047 1 90.81 90 ILE A O 1
ATOM 716 N N . ARG A 1 91 ? 17.312 -1.071 -12.102 1 91.69 91 ARG A N 1
ATOM 717 C CA . ARG A 1 91 ? 17.734 -2.342 -12.68 1 91.69 91 ARG A CA 1
ATOM 718 C C . ARG A 1 91 ? 19.234 -2.578 -12.445 1 91.69 91 ARG A C 1
ATOM 720 O O . ARG A 1 91 ? 19.625 -3.65 -11.992 1 91.69 91 ARG A O 1
ATOM 727 N N . GLU A 1 92 ? 19.969 -1.547 -12.734 1 91.81 92 GLU A N 1
ATOM 728 C CA . GLU A 1 92 ? 21.422 -1.654 -12.586 1 91.81 92 GLU A CA 1
ATOM 729 C C . GLU A 1 92 ? 21.812 -1.866 -11.125 1 91.81 92 GLU A C 1
ATOM 731 O O . GLU A 1 92 ? 22.656 -2.717 -10.812 1 91.81 92 GLU A O 1
ATOM 736 N N . ALA A 1 93 ? 21.219 -1.13 -10.305 1 90.25 93 ALA A N 1
ATOM 737 C CA . ALA A 1 93 ? 21.516 -1.248 -8.883 1 90.25 93 ALA A CA 1
ATOM 738 C C . ALA A 1 93 ? 21.172 -2.645 -8.367 1 90.25 93 ALA A C 1
ATOM 740 O O . ALA A 1 93 ? 21.953 -3.236 -7.605 1 90.25 93 ALA A O 1
ATOM 741 N N . MET A 1 94 ? 20.078 -3.178 -8.75 1 88.94 94 MET A N 1
ATOM 742 C CA . MET A 1 94 ? 19.625 -4.48 -8.266 1 88.94 94 MET A CA 1
ATOM 743 C C . MET A 1 94 ? 20.484 -5.602 -8.852 1 88.94 94 MET A C 1
ATOM 745 O O . MET A 1 94 ? 20.797 -6.57 -8.164 1 88.94 94 MET A O 1
ATOM 749 N N . LYS A 1 95 ? 20.781 -5.457 -10.117 1 87.56 95 LYS A N 1
ATOM 750 C CA . LYS A 1 95 ? 21.672 -6.441 -10.727 1 87.56 95 LYS A CA 1
ATOM 751 C C . LYS A 1 95 ? 23 -6.535 -9.969 1 87.56 95 LYS A C 1
ATOM 753 O O . LYS A 1 95 ? 23.5 -7.637 -9.711 1 87.56 95 LYS A O 1
ATOM 758 N N . LYS A 1 96 ? 23.516 -5.387 -9.617 1 89.75 96 LYS A N 1
ATOM 759 C CA . LYS A 1 96 ? 24.766 -5.352 -8.844 1 89.75 96 LYS A CA 1
ATOM 760 C C . LYS A 1 96 ? 24.594 -6.043 -7.496 1 89.75 96 LYS A C 1
ATOM 762 O O . LYS A 1 96 ? 25.438 -6.836 -7.09 1 89.75 96 LYS A O 1
ATOM 767 N N . GLU A 1 97 ? 23.516 -5.793 -6.836 1 89.25 97 GLU A N 1
ATOM 768 C CA . GLU A 1 97 ? 23.25 -6.387 -5.527 1 89.25 97 GLU A CA 1
ATOM 769 C C . GLU A 1 97 ? 23.062 -7.895 -5.637 1 89.25 97 GLU A C 1
ATOM 771 O O . GLU A 1 97 ? 23.562 -8.656 -4.801 1 89.25 97 GLU A O 1
ATOM 776 N N . PHE A 1 98 ? 22.359 -8.289 -6.598 1 87.94 98 PHE A N 1
ATOM 777 C CA . PHE A 1 98 ? 22.078 -9.711 -6.793 1 87.94 98 PHE A CA 1
ATOM 778 C C . PHE A 1 98 ? 23.359 -10.469 -7.113 1 87.94 98 PHE A C 1
ATOM 780 O O . PHE A 1 98 ? 23.578 -11.578 -6.609 1 87.94 98 PHE A O 1
ATOM 787 N N . ASN A 1 99 ? 24.141 -9.867 -7.957 1 86.81 99 ASN A N 1
ATOM 788 C CA . ASN A 1 99 ? 25.422 -10.477 -8.273 1 86.81 99 ASN A CA 1
ATOM 789 C C . ASN A 1 99 ? 26.281 -10.656 -7.027 1 86.81 99 ASN A C 1
ATOM 791 O O . ASN A 1 99 ? 26.875 -11.719 -6.824 1 86.81 99 ASN A O 1
ATOM 795 N N . LYS A 1 100 ? 26.281 -9.703 -6.227 1 87.5 100 LYS A N 1
ATOM 796 C CA . LYS A 1 100 ? 27.062 -9.75 -4.992 1 87.5 100 LYS A CA 1
ATOM 797 C C . LYS A 1 100 ? 26.562 -10.867 -4.074 1 87.5 100 LYS A C 1
ATOM 799 O O . LYS A 1 100 ? 27.359 -11.469 -3.348 1 87.5 100 LYS A O 1
ATOM 804 N N . LYS A 1 101 ? 25.281 -11.188 -4.148 1 84.44 101 LYS A N 1
ATOM 805 C CA . LYS A 1 101 ? 24.672 -12.117 -3.215 1 84.44 101 LYS A CA 1
ATOM 806 C C . LYS A 1 101 ? 24.531 -13.508 -3.836 1 84.44 101 LYS A C 1
ATOM 808 O O . LYS A 1 101 ? 23.969 -14.414 -3.221 1 84.44 101 LYS A O 1
ATOM 813 N N . GLY A 1 102 ? 24.891 -13.656 -5.023 1 78.69 102 GLY A N 1
ATOM 814 C CA . GLY A 1 102 ? 24.828 -14.945 -5.688 1 78.69 102 GLY A CA 1
ATOM 815 C C . GLY A 1 102 ? 23.422 -15.375 -6.027 1 78.69 102 GLY A C 1
ATOM 816 O O . GLY A 1 102 ? 23.094 -16.562 -5.961 1 78.69 102 GLY A O 1
ATOM 817 N N . LEU A 1 103 ? 22.547 -14.5 -6.012 1 74.31 103 LEU A N 1
ATOM 818 C CA . LEU A 1 103 ? 21.156 -14.797 -6.332 1 74.31 103 LEU A CA 1
ATOM 819 C C . LEU A 1 103 ? 20.953 -14.898 -7.84 1 74.31 103 LEU A C 1
ATOM 821 O O . LEU A 1 103 ? 21.734 -14.344 -8.617 1 74.31 103 LEU A O 1
ATOM 825 N N . PRO A 1 104 ? 19.969 -15.883 -8.141 1 60.31 104 PRO A N 1
ATOM 826 C CA . PRO A 1 104 ? 19.688 -16.031 -9.57 1 60.31 104 PRO A CA 1
ATOM 827 C C . PRO A 1 104 ? 19.297 -14.711 -10.234 1 60.31 104 PRO A C 1
ATOM 829 O O . PRO A 1 104 ? 18.734 -13.836 -9.586 1 60.31 104 PRO A O 1
ATOM 832 N N . HIS A 1 105 ? 19.844 -14.375 -11.414 1 61.5 105 HIS A N 1
ATOM 833 C CA . HIS A 1 105 ? 20.25 -13.188 -12.156 1 61.5 105 HIS A CA 1
ATOM 834 C C . HIS A 1 105 ? 19.062 -12.523 -12.836 1 61.5 105 HIS A C 1
ATOM 836 O O . HIS A 1 105 ? 19.141 -11.359 -13.234 1 61.5 105 HIS A O 1
ATOM 842 N N . GLU A 1 106 ? 17.875 -13.203 -12.977 1 72.56 106 GLU A N 1
ATOM 843 C CA . GLU A 1 106 ? 17.078 -12.391 -13.898 1 72.56 106 GLU A CA 1
ATOM 844 C C . GLU A 1 106 ? 16.219 -11.383 -13.148 1 72.56 106 GLU A C 1
ATOM 846 O O . GLU A 1 106 ? 15.445 -11.75 -12.266 1 72.56 106 GLU A O 1
ATOM 851 N N . PHE A 1 107 ? 16.672 -10.195 -13.164 1 80.25 107 PHE A N 1
ATOM 852 C CA . PHE A 1 107 ? 15.844 -9.094 -12.68 1 80.25 107 PHE A CA 1
ATOM 853 C C . PHE A 1 107 ? 15.5 -8.133 -13.812 1 80.25 107 PHE A C 1
ATOM 855 O O . PHE A 1 107 ? 16.391 -7.676 -14.539 1 80.25 107 PHE A O 1
ATOM 862 N N . ASP A 1 108 ? 14.203 -8.047 -14 1 84.62 108 ASP A N 1
ATOM 863 C CA . ASP A 1 108 ? 13.734 -7.062 -14.969 1 84.62 108 ASP A CA 1
ATOM 864 C C . ASP A 1 108 ? 12.445 -6.391 -14.484 1 84.62 108 ASP A C 1
ATOM 866 O O . ASP A 1 108 ? 11.734 -6.934 -13.633 1 84.62 108 ASP A O 1
ATOM 870 N N . ILE A 1 109 ? 12.414 -5.156 -14.867 1 83.69 109 ILE A N 1
ATOM 871 C CA . ILE A 1 109 ? 11.188 -4.402 -14.633 1 83.69 109 ILE A CA 1
ATOM 872 C C . ILE A 1 109 ? 10.516 -4.094 -15.969 1 83.69 109 ILE A C 1
ATOM 874 O O . ILE A 1 109 ? 11.055 -3.338 -16.781 1 83.69 109 ILE A O 1
ATOM 878 N N . SER A 1 110 ? 9.492 -4.781 -16.25 1 77.44 110 SER A N 1
ATOM 879 C CA . SER A 1 110 ? 8.852 -4.641 -17.547 1 77.44 110 SER A CA 1
ATOM 880 C C . SER A 1 110 ? 7.605 -3.764 -17.453 1 77.44 110 SER A C 1
ATOM 882 O O . SER A 1 110 ? 6.914 -3.553 -18.453 1 77.44 110 SER A O 1
ATOM 884 N N . PHE A 1 111 ? 7.344 -3.299 -16.297 1 81.12 111 PHE A N 1
ATOM 885 C CA . PHE A 1 111 ? 6.18 -2.434 -16.156 1 81.12 111 PHE A CA 1
ATOM 886 C C . PHE A 1 111 ? 6.602 -1.017 -15.789 1 81.12 111 PHE A C 1
ATOM 888 O O . PHE A 1 111 ? 7.664 -0.815 -15.195 1 81.12 111 PHE A O 1
ATOM 895 N N . LYS A 1 112 ? 5.828 -0.093 -16.172 1 81.62 112 LYS A N 1
ATOM 896 C CA . LYS A 1 112 ? 6.199 1.31 -16.016 1 81.62 112 LYS A CA 1
ATOM 897 C C . LYS A 1 112 ? 5.852 1.813 -14.617 1 81.62 112 LYS A C 1
ATOM 899 O O . LYS A 1 112 ? 6.516 2.711 -14.094 1 81.62 112 LYS A O 1
ATOM 904 N N . LYS A 1 113 ? 4.906 1.218 -14.07 1 94.44 113 LYS A N 1
ATOM 905 C CA . LYS A 1 113 ? 4.492 1.713 -12.766 1 94.44 113 LYS A CA 1
ATOM 906 C C . LYS A 1 113 ? 5.082 0.861 -11.641 1 94.44 113 LYS A C 1
ATOM 908 O O . LYS A 1 113 ? 5.016 -0.369 -11.688 1 94.44 113 LYS A O 1
ATOM 913 N N . LEU A 1 114 ? 5.672 1.486 -10.711 1 97.38 114 LEU A N 1
ATOM 914 C CA . LEU A 1 114 ? 6.215 0.808 -9.539 1 97.38 114 LEU A CA 1
ATOM 915 C C . LEU A 1 114 ? 5.484 1.244 -8.273 1 97.38 114 LEU A C 1
ATOM 917 O O . LEU A 1 114 ? 5.031 2.387 -8.18 1 97.38 114 LEU A O 1
ATOM 921 N N . PRO A 1 115 ? 5.352 0.309 -7.352 1 98.38 115 PRO A N 1
ATOM 922 C CA . PRO A 1 115 ? 4.684 0.66 -6.098 1 98.38 115 PRO A CA 1
ATOM 923 C C . PRO A 1 115 ? 5.504 1.615 -5.238 1 98.38 115 PRO A C 1
ATOM 925 O O . PRO A 1 115 ? 6.715 1.429 -5.082 1 98.38 115 PRO A O 1
ATOM 928 N N . VAL A 1 116 ? 4.871 2.604 -4.738 1 98.62 116 VAL A N 1
ATOM 929 C CA . VAL A 1 116 ? 5.457 3.553 -3.797 1 98.62 116 VAL A CA 1
ATOM 930 C C . VAL A 1 116 ? 4.465 3.844 -2.672 1 98.62 116 VAL A C 1
ATOM 932 O O . VAL A 1 116 ? 3.277 3.535 -2.789 1 98.62 116 VAL A O 1
ATOM 935 N N . ILE A 1 117 ? 4.938 4.254 -1.545 1 98.81 117 ILE A N 1
ATOM 936 C CA . ILE A 1 117 ? 4.07 4.875 -0.548 1 98.81 117 ILE A CA 1
ATOM 937 C C . ILE A 1 117 ? 4.004 6.383 -0.787 1 98.81 117 ILE A C 1
ATOM 939 O O . ILE A 1 117 ? 5.035 7.051 -0.868 1 98.81 117 ILE A O 1
ATOM 943 N N . LEU A 1 118 ? 2.818 6.914 -1.007 1 98.69 118 LEU A N 1
ATOM 944 C CA . LEU A 1 118 ? 2.615 8.328 -1.288 1 98.69 118 LEU A CA 1
ATOM 945 C C . LEU A 1 118 ? 2.494 9.125 0.006 1 98.69 118 LEU A C 1
ATOM 947 O O . LEU A 1 118 ? 1.651 8.82 0.853 1 98.69 118 LEU A O 1
ATOM 951 N N . LEU A 1 119 ? 3.375 10.008 0.199 1 98.75 119 LEU A N 1
ATOM 952 C CA . LEU A 1 119 ? 3.178 11.047 1.201 1 98.75 119 LEU A CA 1
ATOM 953 C C . LEU A 1 119 ? 2.279 12.156 0.663 1 98.75 119 LEU A C 1
ATOM 955 O O . LEU A 1 119 ? 2.764 13.102 0.036 1 98.75 119 LEU A O 1
ATOM 959 N N . GLY A 1 120 ? 1.01 12.109 0.942 1 97.31 120 GLY A N 1
ATOM 960 C CA . GLY A 1 120 ? 0.011 12.969 0.323 1 97.31 120 GLY A CA 1
ATOM 961 C C . GLY A 1 120 ? -0.058 14.352 0.946 1 97.31 120 GLY A C 1
ATOM 962 O O . GLY A 1 120 ? -0.216 15.344 0.239 1 97.31 120 GLY A O 1
ATOM 963 N N . GLN A 1 121 ? -0.027 14.383 2.273 1 97.25 121 GLN A N 1
ATOM 964 C CA . GLN A 1 121 ? -0.103 15.641 3.012 1 97.25 121 GLN A CA 1
ATOM 965 C C . GLN A 1 121 ? 0.862 15.648 4.195 1 97.25 121 GLN A C 1
ATOM 967 O O . GLN A 1 121 ? 1.017 14.633 4.879 1 97.25 121 GLN A O 1
ATOM 972 N N . LEU A 1 122 ? 1.487 16.703 4.336 1 98.56 122 LEU A N 1
ATOM 973 C CA . LEU A 1 122 ? 2.326 16.969 5.496 1 98.56 122 LEU A CA 1
ATOM 974 C C . LEU A 1 122 ? 2.16 18.406 5.965 1 98.56 122 LEU A C 1
ATOM 976 O O . LEU A 1 122 ? 2.234 19.344 5.156 1 98.56 122 LEU A O 1
ATOM 980 N N . GLY A 1 123 ? 1.864 18.594 7.195 1 98.5 123 GLY A N 1
ATOM 981 C CA . GLY A 1 123 ? 1.78 19.922 7.777 1 98.5 123 GLY A CA 1
ATOM 982 C C . GLY A 1 123 ? 2.439 20.031 9.141 1 98.5 123 GLY A C 1
ATOM 983 O O . GLY A 1 123 ? 2.359 19.094 9.945 1 98.5 123 GLY A O 1
ATOM 984 N N . ILE A 1 124 ? 3.09 21.062 9.359 1 98.5 124 ILE A N 1
ATOM 985 C CA . ILE A 1 124 ? 3.635 21.438 10.664 1 98.5 124 ILE A CA 1
ATOM 986 C C . ILE A 1 124 ? 2.977 22.734 11.141 1 98.5 124 ILE A C 1
ATOM 988 O O . ILE A 1 124 ? 2.961 23.734 10.43 1 98.5 124 ILE A O 1
ATOM 992 N N . ASN A 1 125 ? 2.447 22.656 12.336 1 98.69 125 ASN A N 1
ATOM 993 C CA . ASN A 1 125 ? 1.81 23.844 12.906 1 98.69 125 ASN A CA 1
ATOM 994 C C . ASN A 1 125 ? 2.758 25.031 12.914 1 98.69 125 ASN A C 1
ATOM 996 O O . ASN A 1 125 ? 3.939 24.891 13.234 1 98.69 125 ASN A O 1
ATOM 1000 N N . LYS A 1 126 ? 2.26 26.203 12.68 1 97.94 126 LYS A N 1
ATOM 1001 C CA . LYS A 1 126 ? 3.055 27.422 12.57 1 97.94 126 LYS A CA 1
ATOM 1002 C C . LYS A 1 126 ? 3.926 27.625 13.805 1 97.94 126 LYS A C 1
ATOM 1004 O O . LYS A 1 126 ? 5.086 28.031 13.688 1 97.94 126 LYS A O 1
ATOM 1009 N N . ILE A 1 127 ? 3.443 27.328 14.922 1 96.56 127 ILE A N 1
ATOM 1010 C CA . ILE A 1 127 ? 4.133 27.609 16.188 1 96.56 127 ILE A CA 1
ATOM 1011 C C . ILE A 1 127 ? 5.332 26.672 16.328 1 96.56 127 ILE A C 1
ATOM 1013 O O . ILE A 1 127 ? 6.227 26.922 17.141 1 96.56 127 ILE A O 1
ATOM 1017 N N . TYR A 1 128 ? 5.371 25.594 15.555 1 97.62 128 TYR A N 1
ATOM 1018 C CA . TYR A 1 128 ? 6.438 24.609 15.672 1 97.62 128 TYR A CA 1
ATOM 1019 C C . TYR A 1 128 ? 7.383 24.688 14.477 1 97.62 128 TYR A C 1
ATOM 1021 O O . TYR A 1 128 ? 8.359 23.938 14.398 1 97.62 128 TYR A O 1
ATOM 1029 N N . GLN A 1 129 ? 7.141 25.531 13.523 1 97.25 129 GLN A N 1
ATOM 1030 C CA . GLN A 1 129 ? 7.965 25.656 12.32 1 97.25 129 GLN A CA 1
ATOM 1031 C C . GLN A 1 129 ? 9.281 26.359 12.633 1 97.25 129 GLN A C 1
ATOM 1033 O O . GLN A 1 129 ? 9.344 27.203 13.531 1 97.25 129 GLN A O 1
ATOM 1038 N N . GLY A 1 130 ? 10.305 25.969 11.859 1 96 130 GLY A N 1
ATOM 1039 C CA . GLY A 1 130 ? 11.602 26.609 12.023 1 96 130 GLY A CA 1
ATOM 1040 C C . GLY A 1 130 ? 12.344 26.156 13.266 1 96 130 GLY A C 1
ATOM 1041 O O . GLY A 1 130 ? 13.352 26.75 13.648 1 96 130 GLY A O 1
ATOM 1042 N N . LYS A 1 131 ? 11.883 25.172 13.891 1 96.81 131 LYS A N 1
ATOM 1043 C CA . LYS A 1 131 ? 12.469 24.703 15.141 1 96.81 131 LYS A CA 1
ATOM 1044 C C . LYS A 1 131 ? 12.984 23.266 15.016 1 96.81 131 LYS A C 1
ATOM 1046 O O . LYS A 1 131 ? 13.281 22.625 16.016 1 96.81 131 LYS A O 1
ATOM 1051 N N . GLY A 1 132 ? 12.93 22.734 13.797 1 96.69 132 GLY A N 1
ATOM 1052 C CA . GLY A 1 132 ? 13.469 21.406 13.547 1 96.69 132 GLY A CA 1
ATOM 1053 C C . GLY A 1 132 ? 12.438 20.297 13.68 1 96.69 132 GLY A C 1
ATOM 1054 O O . GLY A 1 132 ? 12.711 19.141 13.359 1 96.69 132 GLY A O 1
ATOM 1055 N N . VAL A 1 133 ? 11.242 20.578 14.078 1 97.5 133 VAL A N 1
ATOM 1056 C CA . VAL A 1 133 ? 10.195 19.594 14.344 1 97.5 133 VAL A CA 1
ATOM 1057 C C . VAL A 1 133 ? 9.867 18.844 13.062 1 97.5 133 VAL A C 1
ATOM 1059 O O . VAL A 1 133 ? 9.773 17.609 13.062 1 97.5 133 VAL A O 1
ATOM 1062 N N . GLY A 1 134 ? 9.742 19.562 11.984 1 97.88 134 GLY A N 1
ATOM 1063 C CA . GLY A 1 134 ? 9.422 18.938 10.703 1 97.88 134 GLY A CA 1
ATOM 1064 C C . GLY A 1 134 ? 10.484 17.969 10.234 1 97.88 134 GLY A C 1
ATOM 1065 O O . GLY A 1 134 ? 10.172 16.844 9.82 1 97.88 134 GLY A O 1
ATOM 1066 N N . SER A 1 135 ? 11.773 18.406 10.297 1 98 135 SER A N 1
ATOM 1067 C CA . SER A 1 135 ? 12.875 17.547 9.859 1 98 135 SER A CA 1
ATOM 1068 C C . SER A 1 135 ? 12.961 16.281 10.711 1 98 135 SER A C 1
ATOM 1070 O O . SER A 1 135 ? 13.172 15.195 10.18 1 98 135 SER A O 1
ATOM 1072 N N . PHE A 1 136 ? 12.742 16.406 11.984 1 98.5 136 PHE A N 1
ATOM 1073 C CA . PHE A 1 136 ? 12.789 15.242 12.867 1 98.5 136 PHE A CA 1
ATOM 1074 C C . PHE A 1 136 ? 11.578 14.344 12.648 1 98.5 136 PHE A C 1
ATOM 1076 O O . PHE A 1 136 ? 11.68 13.117 12.742 1 98.5 136 PHE A O 1
ATOM 1083 N N . PHE A 1 137 ? 10.414 14.969 12.383 1 98.75 137 PHE A N 1
ATOM 1084 C CA . PHE A 1 137 ? 9.219 14.203 12.047 1 98.75 137 PHE A CA 1
ATOM 1085 C C . PHE A 1 137 ? 9.477 13.289 10.852 1 98.75 137 PHE A C 1
ATOM 1087 O O . PHE A 1 137 ? 9.172 12.102 10.891 1 98.75 137 PHE A O 1
ATOM 1094 N N . VAL A 1 138 ? 10.172 13.789 9.836 1 98.81 138 VAL A N 1
ATOM 1095 C CA . VAL A 1 138 ? 10.453 13.039 8.617 1 98.81 138 VAL A CA 1
ATOM 1096 C C . VAL A 1 138 ? 11.5 11.961 8.914 1 98.81 138 VAL A C 1
ATOM 1098 O O . VAL A 1 138 ? 11.281 10.789 8.617 1 98.81 138 VAL A O 1
ATOM 1101 N N . ARG A 1 139 ? 12.539 12.289 9.578 1 98.56 139 ARG A N 1
ATOM 1102 C CA . ARG A 1 139 ? 13.664 11.383 9.773 1 98.56 139 ARG A CA 1
ATOM 1103 C C . ARG A 1 139 ? 13.32 10.289 10.789 1 98.56 139 ARG A C 1
ATOM 1105 O O . ARG A 1 139 ? 13.734 9.141 10.625 1 98.56 139 ARG A O 1
ATOM 1112 N N . SER A 1 140 ? 12.555 10.672 11.758 1 98.75 140 SER A N 1
ATOM 1113 C CA . SER A 1 140 ? 12.391 9.773 12.898 1 98.75 140 SER A CA 1
ATOM 1114 C C . SER A 1 140 ? 11.07 9.008 12.805 1 98.75 140 SER A C 1
ATOM 1116 O O . SER A 1 140 ? 10.883 8.008 13.5 1 98.75 140 SER A O 1
ATOM 1118 N N . PHE A 1 141 ? 10.188 9.414 11.992 1 98.88 141 PHE A N 1
ATOM 1119 C CA . PHE A 1 141 ? 8.93 8.68 11.906 1 98.88 141 PHE A CA 1
ATOM 1120 C C . PHE A 1 141 ? 8.594 8.352 10.461 1 98.88 141 PHE A C 1
ATOM 1122 O O . PHE A 1 141 ? 8.453 7.176 10.102 1 98.88 141 PHE A O 1
ATOM 1129 N N . ILE A 1 142 ? 8.555 9.352 9.594 1 98.88 142 I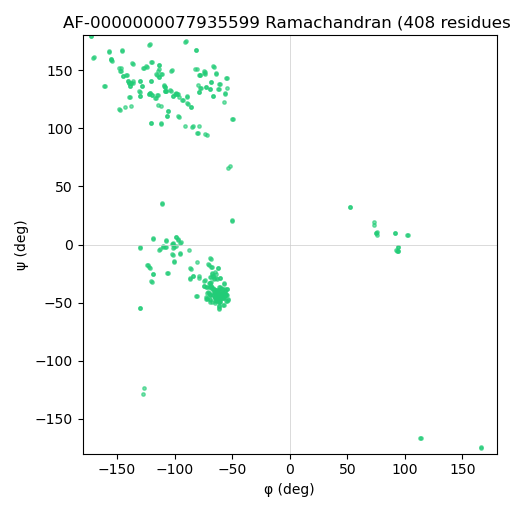LE A N 1
ATOM 1130 C CA . ILE A 1 142 ? 8.016 9.188 8.25 1 98.88 142 ILE A CA 1
ATOM 1131 C C . ILE A 1 142 ? 8.875 8.188 7.469 1 98.88 142 ILE A C 1
ATOM 1133 O O . ILE A 1 142 ? 8.352 7.246 6.871 1 98.88 142 ILE A O 1
ATOM 1137 N N . ILE A 1 143 ? 10.188 8.336 7.484 1 98.88 143 ILE A N 1
ATOM 1138 C CA . ILE A 1 143 ? 11.078 7.461 6.734 1 98.88 143 ILE A CA 1
ATOM 1139 C C . ILE A 1 143 ? 11.07 6.062 7.344 1 98.88 143 ILE A C 1
ATOM 1141 O O . ILE A 1 143 ? 10.836 5.074 6.645 1 98.88 143 ILE A O 1
ATOM 1145 N N . PRO A 1 144 ? 11.188 5.918 8.688 1 98.81 144 PRO A N 1
ATOM 1146 C CA . PRO A 1 144 ? 11.141 4.574 9.273 1 98.81 144 PRO A CA 1
ATOM 1147 C C . PRO A 1 144 ? 9.789 3.891 9.078 1 98.81 144 PRO A C 1
ATOM 1149 O O . PRO A 1 144 ? 9.734 2.688 8.812 1 98.81 144 PRO A O 1
ATOM 1152 N N . TYR A 1 145 ? 8.727 4.629 9.25 1 98.88 145 TYR A N 1
ATOM 1153 C CA . TYR A 1 145 ? 7.402 4.062 9.008 1 98.88 145 TYR A CA 1
ATOM 1154 C C . TYR A 1 145 ? 7.285 3.539 7.578 1 98.88 145 TYR A C 1
ATOM 1156 O O . TYR A 1 145 ? 6.789 2.432 7.355 1 98.88 145 TYR A O 1
ATOM 1164 N N . SER A 1 146 ? 7.73 4.34 6.613 1 98.88 146 SER A N 1
ATOM 1165 C CA . SER A 1 146 ? 7.656 3.969 5.203 1 98.88 146 SER A CA 1
ATOM 1166 C C . SER A 1 146 ? 8.508 2.738 4.91 1 98.88 146 SER A C 1
ATOM 1168 O O . SER A 1 146 ? 8.117 1.875 4.121 1 98.88 146 SER A O 1
ATOM 1170 N N . LEU A 1 147 ? 9.656 2.699 5.523 1 98.81 147 LEU A N 1
ATOM 1171 C CA . LEU A 1 147 ? 10.484 1.51 5.363 1 98.81 147 LEU A CA 1
ATOM 1172 C C . LEU A 1 147 ? 9.758 0.269 5.875 1 98.81 147 LEU A C 1
ATOM 1174 O O . LEU A 1 147 ? 9.734 -0.761 5.199 1 98.81 147 LEU A O 1
ATOM 1178 N N . GLY A 1 148 ? 9.172 0.396 7.074 1 98.56 148 GLY A N 1
ATOM 1179 C CA . GLY A 1 148 ? 8.391 -0.715 7.59 1 98.56 148 GLY A CA 1
ATOM 1180 C C . GLY A 1 148 ? 7.25 -1.114 6.676 1 98.56 148 GLY A C 1
ATOM 1181 O O . GLY A 1 148 ? 7.008 -2.303 6.453 1 98.56 148 GLY A O 1
ATOM 1182 N N . TYR A 1 149 ? 6.57 -0.11 6.199 1 98.5 149 TYR A N 1
ATOM 1183 C CA . TYR A 1 149 ? 5.496 -0.333 5.238 1 98.5 149 TYR A CA 1
ATOM 1184 C C . TYR A 1 149 ? 5.996 -1.127 4.035 1 98.5 149 TYR A C 1
ATOM 1186 O O . TYR A 1 149 ? 5.367 -2.105 3.625 1 98.5 149 TYR A O 1
ATOM 1194 N N . CYS A 1 150 ? 7.121 -0.74 3.445 1 98.62 150 CYS A N 1
ATOM 1195 C CA . CYS A 1 150 ? 7.648 -1.357 2.234 1 98.62 150 CYS A CA 1
ATOM 1196 C C . CYS A 1 150 ? 8.109 -2.783 2.508 1 98.62 150 CYS A C 1
ATOM 1198 O O . CYS A 1 150 ? 7.902 -3.678 1.686 1 98.62 150 CYS A O 1
ATOM 1200 N N . ILE A 1 151 ? 8.688 -2.98 3.646 1 98.12 151 ILE A N 1
ATOM 1201 C CA . ILE A 1 151 ? 9.164 -4.309 4.016 1 98.12 151 ILE A CA 1
ATOM 1202 C C . ILE A 1 151 ? 7.98 -5.258 4.172 1 98.12 151 ILE A C 1
ATOM 1204 O O . ILE A 1 151 ? 8.031 -6.402 3.709 1 98.12 151 ILE A O 1
ATOM 1208 N N . ARG A 1 152 ? 6.895 -4.82 4.75 1 97.56 152 ARG A N 1
ATOM 1209 C CA . ARG A 1 152 ? 5.77 -5.68 5.094 1 97.56 152 ARG A CA 1
ATOM 1210 C C . ARG A 1 152 ? 4.816 -5.836 3.914 1 97.56 152 ARG A C 1
ATOM 1212 O O . ARG A 1 152 ? 3.992 -6.754 3.889 1 97.56 152 ARG A O 1
ATOM 1219 N N . ASN A 1 153 ? 4.898 -4.914 3.021 1 97.94 153 ASN A N 1
ATOM 1220 C CA . ASN A 1 153 ? 4.004 -4.902 1.867 1 97.94 153 ASN A CA 1
ATOM 1221 C C . ASN A 1 153 ? 4.781 -4.82 0.557 1 97.94 153 ASN A C 1
ATOM 1223 O O . ASN A 1 153 ? 5.609 -5.688 0.266 1 97.94 153 ASN A O 1
ATOM 1227 N N . SER A 1 154 ? 4.496 -3.834 -0.246 1 97.12 154 SER A N 1
ATOM 1228 C CA . SER A 1 154 ? 5.242 -3.594 -1.479 1 97.12 154 SER A CA 1
ATOM 1229 C C . SER A 1 154 ? 5.398 -2.102 -1.749 1 97.12 154 SER A C 1
ATOM 1231 O O . SER A 1 154 ? 4.406 -1.394 -1.941 1 97.12 154 SER A O 1
ATOM 1233 N N . CYS A 1 155 ? 6.523 -1.682 -1.772 1 97.94 155 CYS A N 1
ATOM 1234 C CA . CYS A 1 155 ? 6.895 -0.378 -2.307 1 97.94 155 CYS A CA 1
ATOM 1235 C C . CYS A 1 155 ? 8.406 -0.248 -2.42 1 97.94 155 CYS A C 1
ATOM 1237 O O . CYS A 1 155 ? 9.148 -1.004 -1.789 1 97.94 155 CYS A O 1
ATOM 1239 N N . ILE A 1 156 ? 8.812 0.689 -3.211 1 97.69 156 ILE A N 1
ATOM 1240 C CA . ILE A 1 156 ? 10.25 0.83 -3.439 1 97.69 156 ILE A CA 1
ATOM 1241 C C . ILE A 1 156 ? 10.742 2.145 -2.836 1 97.69 156 ILE A C 1
ATOM 1243 O O . ILE A 1 156 ? 11.938 2.439 -2.865 1 97.69 156 ILE A O 1
ATOM 1247 N N . GLY A 1 157 ? 9.805 2.963 -2.301 1 98.69 157 GLY A N 1
ATOM 1248 C CA . GLY A 1 157 ? 10.203 4.227 -1.703 1 98.69 157 GLY A CA 1
ATOM 1249 C C . GLY A 1 157 ? 9.031 5.16 -1.45 1 98.69 157 GLY A C 1
ATOM 1250 O O . GLY A 1 157 ? 7.871 4.758 -1.566 1 98.69 157 GLY A O 1
ATOM 1251 N N . ILE A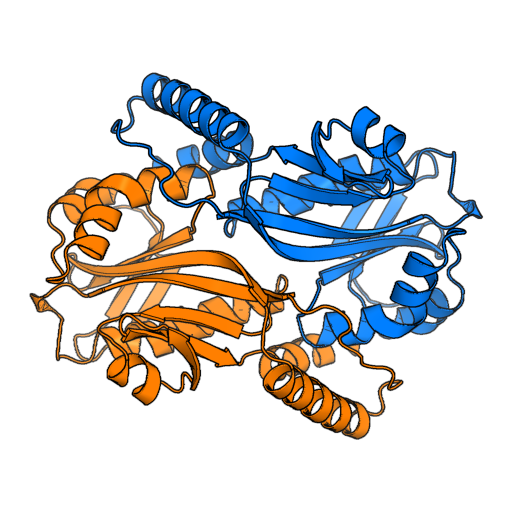 1 158 ? 9.352 6.395 -1.012 1 98.94 158 ILE A N 1
ATOM 1252 C CA . ILE A 1 158 ? 8.367 7.43 -0.715 1 98.94 158 ILE A CA 1
ATOM 1253 C C . ILE A 1 158 ? 8.25 8.391 -1.899 1 98.94 158 ILE A C 1
ATOM 1255 O O . ILE A 1 158 ? 9.266 8.852 -2.428 1 98.94 158 ILE A O 1
ATOM 1259 N N . LEU A 1 159 ? 7.113 8.641 -2.334 1 98.81 159 LEU A N 1
ATOM 1260 C CA . LEU A 1 159 ? 6.844 9.672 -3.332 1 98.81 159 LEU A CA 1
ATOM 1261 C C . LEU A 1 159 ? 6.109 10.859 -2.709 1 98.81 159 LEU A C 1
ATOM 1263 O O . LEU A 1 159 ? 5.188 10.672 -1.909 1 98.81 159 LEU A O 1
ATOM 1267 N N . VAL A 1 160 ? 6.484 12.031 -3.031 1 98.56 160 VAL A N 1
ATOM 1268 C CA . VAL A 1 160 ? 5.785 13.227 -2.564 1 98.56 160 VAL A CA 1
ATOM 1269 C C . VAL A 1 160 ? 5.711 14.258 -3.688 1 98.56 160 VAL A C 1
ATOM 1271 O O . VAL A 1 160 ? 6.641 14.375 -4.492 1 98.56 160 VAL A O 1
ATOM 1274 N N . TYR A 1 161 ? 4.633 14.938 -3.814 1 97.19 161 TYR A N 1
ATOM 1275 C CA . TYR A 1 161 ? 4.445 16.094 -4.691 1 97.19 161 TYR A CA 1
ATOM 1276 C C . TYR A 1 161 ? 4.363 17.375 -3.885 1 97.19 161 TYR A C 1
ATOM 1278 O O . TYR A 1 161 ? 3.682 17.438 -2.859 1 97.19 161 TYR A O 1
ATOM 1286 N N . THR A 1 162 ? 5.094 18.359 -4.285 1 96.88 162 THR A N 1
ATOM 1287 C CA . THR A 1 162 ? 5.078 19.625 -3.561 1 96.88 162 THR A CA 1
ATOM 1288 C C . THR A 1 162 ? 5.277 20.797 -4.516 1 96.88 162 THR A C 1
ATOM 1290 O O . THR A 1 162 ? 5.973 20.672 -5.523 1 96.88 162 THR A O 1
ATOM 1293 N N . LYS A 1 163 ? 4.699 21.906 -4.184 1 94.56 163 LYS A N 1
ATOM 1294 C CA . LYS A 1 163 ? 4.914 23.156 -4.906 1 94.56 163 LYS A CA 1
ATOM 1295 C C . LYS A 1 163 ? 5.793 24.109 -4.105 1 94.56 163 LYS A C 1
ATOM 1297 O O . LYS A 1 163 ? 6.5 24.938 -4.68 1 94.56 163 LYS A O 1
ATOM 1302 N N . THR A 1 164 ? 5.789 23.938 -2.852 1 93.25 164 THR A N 1
ATOM 1303 C CA . THR A 1 164 ? 6.32 25.016 -2.033 1 93.25 164 THR A CA 1
ATOM 1304 C C . THR A 1 164 ? 7.445 24.516 -1.135 1 93.25 164 THR A C 1
ATOM 1306 O O . THR A 1 164 ? 8.227 25.312 -0.604 1 93.25 164 THR A O 1
ATOM 1309 N N . ALA A 1 165 ? 7.566 23.156 -0.916 1 95.19 165 ALA A N 1
ATOM 1310 C CA . ALA A 1 165 ? 8.5 22.641 0.087 1 95.19 165 ALA A CA 1
ATOM 1311 C C . ALA A 1 165 ? 9.664 21.906 -0.57 1 95.19 165 ALA A C 1
ATOM 1313 O O . ALA A 1 165 ? 10.148 20.906 -0.039 1 95.19 165 ALA A O 1
ATOM 1314 N N . LYS A 1 166 ? 10.125 22.312 -1.694 1 96.69 166 LYS A N 1
ATOM 1315 C CA . LYS A 1 166 ? 11.156 21.625 -2.471 1 96.69 166 LYS A CA 1
ATOM 1316 C C . LYS A 1 166 ? 12.461 21.531 -1.691 1 96.69 166 LYS A C 1
ATOM 1318 O O . LYS A 1 166 ? 13.023 20.438 -1.527 1 96.69 166 LYS A O 1
ATOM 1323 N N . GLU A 1 167 ? 12.938 22.672 -1.194 1 96.44 167 GLU A N 1
ATOM 1324 C CA . GLU A 1 167 ? 14.195 22.703 -0.455 1 96.44 167 GLU A CA 1
ATOM 1325 C C . GLU A 1 167 ? 14.141 21.812 0.778 1 96.44 167 GLU A C 1
ATOM 1327 O O . GLU A 1 167 ? 15.125 21.156 1.124 1 96.44 167 GLU A O 1
ATOM 1332 N N . PHE A 1 168 ? 13.023 21.797 1.382 1 97.19 168 PHE A N 1
ATOM 1333 C CA . PHE A 1 168 ? 12.812 20.984 2.568 1 97.19 168 PHE A CA 1
ATOM 1334 C C . PHE A 1 168 ? 13.086 19.516 2.27 1 97.19 168 PHE A C 1
ATOM 1336 O O . PHE A 1 168 ? 13.883 18.875 2.959 1 97.19 168 PHE A O 1
ATOM 1343 N N . TYR A 1 169 ? 12.484 18.953 1.238 1 98.06 169 TYR A N 1
ATOM 1344 C CA . TYR A 1 169 ? 12.617 17.547 0.887 1 98.06 169 TYR A CA 1
ATOM 1345 C C . TYR A 1 169 ? 14.016 17.25 0.362 1 98.06 169 TYR A C 1
ATOM 1347 O O . TYR A 1 169 ? 14.578 16.188 0.654 1 98.06 169 TYR A O 1
ATOM 1355 N N . GLU A 1 170 ? 14.57 18.188 -0.372 1 98.12 170 GLU A N 1
ATOM 1356 C CA . GLU A 1 170 ? 15.93 18 -0.873 1 98.12 170 GLU A CA 1
ATOM 1357 C C . GLU A 1 170 ? 16.922 17.875 0.273 1 98.12 170 GLU A C 1
ATOM 1359 O O . GLU A 1 170 ? 17.797 17 0.254 1 98.12 170 GLU A O 1
ATOM 1364 N N . LYS A 1 171 ? 16.781 18.688 1.238 1 97.69 171 LYS A N 1
ATOM 1365 C CA . LYS A 1 171 ? 17.672 18.656 2.398 1 97.69 171 LYS A CA 1
ATOM 1366 C C . LYS A 1 171 ? 17.531 17.359 3.168 1 97.69 171 LYS A C 1
ATOM 1368 O O . LYS A 1 171 ? 18.469 16.953 3.871 1 97.69 171 LYS A O 1
ATOM 1373 N N . LEU A 1 172 ? 16.406 16.75 3.018 1 98.06 172 LEU A N 1
ATOM 1374 C CA . LEU A 1 172 ? 16.141 15.523 3.758 1 98.06 172 LEU A CA 1
ATOM 1375 C C . LEU A 1 172 ? 16.484 14.297 2.918 1 98.06 172 LEU A C 1
ATOM 1377 O O . LEU A 1 172 ? 16.203 13.164 3.326 1 98.06 172 LEU A O 1
ATOM 1381 N N . GLY A 1 173 ? 16.984 14.43 1.699 1 98.12 173 GLY A N 1
ATOM 1382 C CA . GLY A 1 173 ? 17.531 13.328 0.923 1 98.12 173 GLY A CA 1
ATOM 1383 C C . GLY A 1 173 ? 16.594 12.828 -0.15 1 98.12 173 GLY A C 1
ATOM 1384 O O . GLY A 1 173 ? 16.859 11.812 -0.794 1 98.12 173 GLY A O 1
ATOM 1385 N N . PHE A 1 174 ? 15.508 13.57 -0.337 1 98.56 174 PHE A N 1
ATOM 1386 C CA . PHE A 1 174 ? 14.625 13.234 -1.447 1 98.56 174 PHE A CA 1
ATOM 1387 C C . PHE A 1 174 ? 15.195 13.734 -2.768 1 98.56 174 PHE A C 1
ATOM 1389 O O . PHE A 1 174 ? 15.781 14.82 -2.826 1 98.56 174 PHE A O 1
ATOM 1396 N N . GLN A 1 175 ? 14.945 12.977 -3.785 1 97.5 175 GLN A N 1
ATOM 1397 C CA . GLN A 1 175 ? 15.469 13.312 -5.102 1 97.5 175 GLN A CA 1
ATOM 1398 C C . GLN A 1 175 ? 14.359 13.781 -6.035 1 97.5 175 GLN A C 1
ATOM 1400 O O . GLN A 1 175 ? 13.289 13.172 -6.094 1 97.5 175 GLN A O 1
ATOM 1405 N N . LEU A 1 176 ? 14.609 14.836 -6.754 1 96.94 176 LEU A N 1
ATOM 1406 C CA . LEU A 1 176 ? 13.688 15.32 -7.773 1 96.94 176 LEU A CA 1
ATOM 1407 C C . LEU A 1 176 ? 13.594 14.328 -8.93 1 96.94 176 LEU A C 1
ATOM 1409 O O . LEU A 1 176 ? 14.609 13.938 -9.508 1 96.94 176 LEU A O 1
ATOM 1413 N N . ILE A 1 177 ? 12.375 13.961 -9.266 1 95.75 177 ILE A N 1
ATOM 1414 C CA . ILE A 1 177 ? 12.297 13 -10.359 1 95.75 177 ILE A CA 1
ATOM 1415 C C . ILE A 1 177 ? 11.453 13.57 -11.492 1 95.75 177 ILE A C 1
ATOM 1417 O O . ILE A 1 177 ? 11.5 13.078 -12.625 1 95.75 177 ILE A O 1
ATOM 1421 N N . TYR A 1 178 ? 10.641 14.57 -11.148 1 95.25 178 TYR A N 1
ATOM 1422 C CA . TYR A 1 178 ? 9.828 15.203 -12.18 1 95.25 178 TYR A CA 1
ATOM 1423 C C . TYR A 1 178 ? 9.336 16.578 -11.719 1 95.25 178 TYR A C 1
ATOM 1425 O O . TYR A 1 178 ? 8.984 16.75 -10.555 1 95.25 178 TYR A O 1
ATOM 1433 N N . GLU A 1 179 ? 9.391 17.547 -12.531 1 95 179 GLU A N 1
ATOM 1434 C CA . GLU A 1 179 ? 8.812 18.859 -12.289 1 95 179 GLU A CA 1
ATOM 1435 C C . GLU A 1 179 ? 7.805 19.234 -13.383 1 95 179 GLU A C 1
ATOM 1437 O O . GLU A 1 179 ? 8.102 19.109 -14.57 1 95 179 GLU A O 1
ATOM 1442 N N . ASP A 1 180 ? 6.621 19.641 -12.93 1 94.25 180 ASP A N 1
ATOM 1443 C CA . ASP A 1 180 ? 5.598 19.953 -13.922 1 94.25 180 ASP A CA 1
ATOM 1444 C C . ASP A 1 180 ? 5.66 21.422 -14.336 1 94.25 180 ASP A C 1
ATOM 1446 O O . ASP A 1 180 ? 6.477 22.188 -13.812 1 94.25 180 ASP A O 1
ATOM 1450 N N . LYS A 1 181 ? 4.863 21.828 -15.305 1 92.88 181 LYS A N 1
ATOM 1451 C CA . LYS A 1 181 ? 4.895 23.141 -15.938 1 92.88 181 LYS A CA 1
ATOM 1452 C C . LYS A 1 181 ? 4.461 24.234 -14.953 1 92.88 181 LYS A C 1
ATOM 1454 O O . LYS A 1 181 ? 4.777 25.406 -15.141 1 92.88 181 LYS A O 1
ATOM 1459 N N . ASN A 1 182 ? 3.76 23.875 -13.875 1 92.38 182 ASN A N 1
ATOM 1460 C CA . ASN A 1 182 ? 3.244 24.859 -12.922 1 92.38 182 ASN A CA 1
ATOM 1461 C C . ASN A 1 182 ? 4.156 24.984 -11.703 1 92.38 182 ASN A C 1
ATOM 1463 O O . ASN A 1 182 ? 3.771 25.578 -10.695 1 92.38 182 ASN A O 1
ATOM 1467 N N . GLY A 1 183 ? 5.27 24.344 -11.734 1 92.19 183 GLY A N 1
ATOM 1468 C CA . GLY A 1 183 ? 6.25 24.469 -10.664 1 92.19 183 GLY A CA 1
ATOM 1469 C C . GLY A 1 183 ? 6.109 23.375 -9.609 1 92.19 183 GLY A C 1
ATOM 1470 O O . GLY A 1 183 ? 6.855 23.359 -8.625 1 92.19 183 GLY A O 1
ATOM 1471 N N . GLY A 1 184 ? 5.145 22.531 -9.758 1 95.69 184 GLY A N 1
ATOM 1472 C CA . GLY A 1 184 ? 5.051 21.375 -8.875 1 95.69 184 GLY A CA 1
ATOM 1473 C C . GLY A 1 184 ? 6.078 20.312 -9.188 1 95.69 184 GLY A C 1
ATOM 1474 O O . GLY A 1 184 ? 6.469 20.141 -10.344 1 95.69 184 GLY A O 1
ATOM 1475 N N . ALA A 1 185 ? 6.527 19.609 -8.141 1 97.31 185 ALA A N 1
ATOM 1476 C CA . ALA A 1 185 ? 7.621 18.656 -8.312 1 97.31 185 ALA A CA 1
ATOM 1477 C C . ALA A 1 185 ? 7.348 17.359 -7.547 1 97.31 185 ALA A C 1
ATOM 1479 O O . ALA A 1 185 ? 6.828 17.391 -6.43 1 97.31 185 ALA A O 1
ATOM 1480 N N . ASN A 1 186 ? 7.695 16.281 -8.227 1 97.94 186 ASN A N 1
ATOM 1481 C CA . ASN A 1 186 ? 7.723 14.977 -7.551 1 97.94 186 ASN A CA 1
ATOM 1482 C C . ASN A 1 186 ? 9.117 14.664 -7.008 1 97.94 186 ASN A C 1
ATOM 1484 O O . ASN A 1 186 ? 10.102 14.727 -7.742 1 97.94 186 ASN A O 1
ATOM 1488 N N . TYR A 1 187 ? 9.148 14.406 -5.746 1 98.44 187 TYR A N 1
ATOM 1489 C CA . TYR A 1 187 ? 10.367 13.953 -5.09 1 98.44 187 TYR A CA 1
ATOM 1490 C C . TYR A 1 187 ? 10.242 12.5 -4.641 1 98.44 187 TYR A C 1
ATOM 1492 O O . TYR A 1 187 ? 9.148 12.047 -4.285 1 98.44 187 TYR A O 1
ATOM 1500 N N . PHE A 1 188 ? 11.375 11.812 -4.699 1 98.56 188 PHE A N 1
ATOM 1501 C CA . PHE A 1 188 ? 11.406 10.383 -4.395 1 98.56 188 PHE A CA 1
ATOM 1502 C C . PHE A 1 188 ? 12.516 10.07 -3.398 1 98.56 188 PHE A C 1
ATOM 1504 O O . PHE A 1 188 ? 13.641 10.555 -3.543 1 98.56 188 PHE A O 1
ATOM 1511 N N . TYR A 1 189 ? 12.172 9.391 -2.332 1 98.75 189 TYR A N 1
ATOM 1512 C CA . TYR A 1 189 ? 13.133 8.828 -1.391 1 98.75 189 TYR A CA 1
ATOM 1513 C C . TYR A 1 189 ? 13.219 7.316 -1.542 1 98.75 189 TYR A C 1
ATOM 1515 O O . TYR A 1 189 ? 12.289 6.594 -1.189 1 98.75 189 TYR A O 1
ATOM 1523 N N . SER A 1 190 ? 14.32 6.828 -2.045 1 97.94 190 SER A N 1
ATOM 1524 C CA . SER A 1 190 ? 14.492 5.418 -2.385 1 97.94 190 SER A CA 1
ATOM 1525 C C . SER A 1 190 ? 14.633 4.562 -1.131 1 97.94 190 SER A C 1
ATOM 1527 O O . SER A 1 190 ? 15.383 4.906 -0.218 1 97.94 190 SER A O 1
ATOM 1529 N N . LEU A 1 191 ? 13.922 3.443 -1.141 1 98.38 191 LEU A N 1
ATOM 1530 C CA . LEU A 1 191 ? 14.008 2.527 -0.008 1 98.38 191 LEU A CA 1
ATOM 1531 C C . LEU A 1 191 ? 14.273 1.102 -0.479 1 98.38 191 LEU A C 1
ATOM 1533 O O . LEU A 1 191 ? 14.438 0.194 0.338 1 98.38 191 LEU A O 1
ATOM 1537 N N . TYR A 1 192 ? 14.344 0.875 -1.819 1 96.19 192 TYR A N 1
ATOM 1538 C CA . TYR A 1 192 ? 14.367 -0.484 -2.348 1 96.19 192 TYR A CA 1
ATOM 1539 C C . TYR A 1 192 ? 15.641 -1.208 -1.938 1 96.19 192 TYR A C 1
ATOM 1541 O O . TYR A 1 192 ? 15.641 -2.426 -1.748 1 96.19 192 TYR A O 1
ATOM 1549 N N . LYS A 1 193 ? 16.797 -0.521 -1.723 1 95.25 193 LYS A N 1
ATOM 1550 C CA . LYS A 1 193 ? 18 -1.183 -1.237 1 95.25 193 LYS A CA 1
ATOM 1551 C C . LYS A 1 193 ? 17.828 -1.64 0.209 1 95.25 193 LYS A C 1
ATOM 1553 O O . LYS A 1 193 ? 18.281 -2.723 0.58 1 95.25 193 LYS A O 1
ATOM 1558 N N . ASN A 1 194 ? 17.219 -0.789 1.065 1 97.5 194 ASN A N 1
ATOM 1559 C CA . ASN A 1 194 ? 16.953 -1.151 2.451 1 97.5 194 ASN A CA 1
ATOM 1560 C C . ASN A 1 194 ? 15.984 -2.332 2.539 1 97.5 194 ASN A C 1
ATOM 1562 O O . ASN A 1 194 ? 16.188 -3.238 3.35 1 97.5 194 ASN A O 1
ATOM 1566 N N . VAL A 1 195 ? 14.977 -2.32 1.707 1 97.88 195 VAL A N 1
ATOM 1567 C CA . VAL A 1 195 ? 14.008 -3.41 1.654 1 97.88 195 VAL A CA 1
ATOM 1568 C C . VAL A 1 195 ? 14.711 -4.711 1.275 1 97.88 195 VAL A C 1
ATOM 1570 O O . VAL A 1 195 ? 14.523 -5.738 1.93 1 97.88 195 VAL A O 1
ATOM 1573 N N . LEU A 1 196 ? 15.508 -4.656 0.221 1 95.81 196 LEU A N 1
ATOM 1574 C CA . LEU A 1 196 ? 16.25 -5.824 -0.239 1 95.81 196 LEU A CA 1
ATOM 1575 C C . LEU A 1 196 ? 17.094 -6.41 0.888 1 95.81 196 LEU A C 1
ATOM 1577 O O . LEU A 1 196 ? 17.125 -7.629 1.084 1 95.81 196 LEU A O 1
ATOM 1581 N N . GLU A 1 197 ? 17.734 -5.543 1.603 1 95.75 197 GLU A N 1
ATOM 1582 C CA . GLU A 1 197 ? 18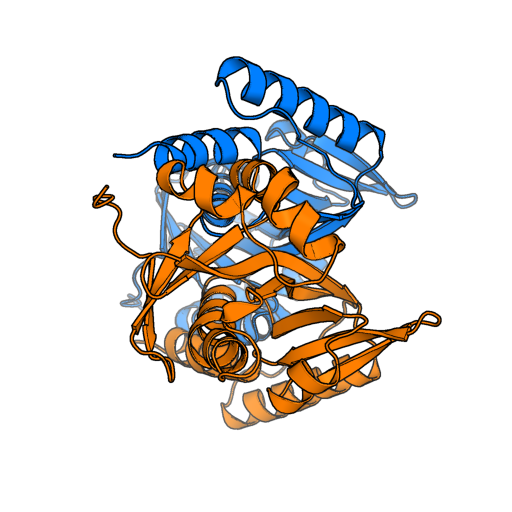.609 -6.004 2.684 1 95.75 197 GLU A CA 1
ATOM 1583 C C . GLU A 1 197 ? 17.812 -6.797 3.723 1 95.75 197 GLU A C 1
ATOM 1585 O O . GLU A 1 197 ? 18.234 -7.879 4.137 1 95.75 197 GLU A O 1
ATOM 1590 N N . VAL A 1 198 ? 16.719 -6.316 4.109 1 97.25 198 VAL A N 1
ATOM 1591 C CA . VAL A 1 198 ? 15.93 -6.953 5.16 1 97.25 198 VAL A CA 1
ATOM 1592 C C . VAL A 1 198 ? 15.281 -8.227 4.617 1 97.25 198 VAL A C 1
ATOM 1594 O O . VAL A 1 198 ? 15.359 -9.281 5.25 1 97.25 198 VAL A O 1
ATOM 1597 N N . ARG A 1 199 ? 14.68 -8.18 3.408 1 95.75 199 ARG A N 1
ATOM 1598 C CA . ARG A 1 199 ? 13.984 -9.328 2.842 1 95.75 199 ARG A CA 1
ATOM 1599 C C . ARG A 1 199 ? 14.977 -10.43 2.469 1 95.75 199 ARG A C 1
ATOM 1601 O O . ARG A 1 199 ? 14.648 -11.617 2.551 1 95.75 199 ARG A O 1
ATOM 1608 N N . TYR A 1 200 ? 16.141 -10.023 2.064 1 94.12 200 TYR A N 1
ATOM 1609 C CA . TYR A 1 200 ? 17.156 -11.008 1.727 1 94.12 200 TYR A CA 1
ATOM 1610 C C . TYR A 1 200 ? 17.562 -11.82 2.953 1 94.12 200 TYR A C 1
ATOM 1612 O O . TYR A 1 200 ? 17.734 -13.039 2.867 1 94.12 200 TYR A O 1
ATOM 1620 N N . ARG A 1 201 ? 17.688 -11.164 4.074 1 93.94 201 ARG A N 1
ATOM 1621 C CA . ARG A 1 201 ? 18 -11.867 5.316 1 93.94 201 ARG A CA 1
ATOM 1622 C C . ARG A 1 201 ? 16.922 -12.891 5.652 1 93.94 201 ARG A C 1
ATOM 1624 O O . ARG A 1 201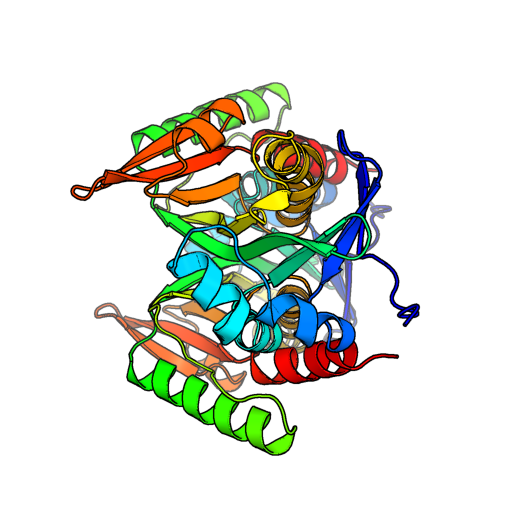 ? 17.234 -14.023 6.031 1 93.94 201 ARG A O 1
ATOM 1631 N N . THR A 1 202 ? 15.664 -12.508 5.512 1 92.75 202 THR A N 1
ATOM 1632 C CA . THR A 1 202 ? 14.547 -13.406 5.785 1 92.75 202 THR A CA 1
ATOM 1633 C C . THR A 1 202 ? 14.484 -14.531 4.754 1 92.75 202 THR A C 1
ATOM 1635 O O . THR A 1 202 ? 14.156 -15.672 5.086 1 92.75 202 THR A O 1
ATOM 1638 N N . PHE A 1 203 ? 14.828 -14.195 3.539 1 92.88 203 PHE A N 1
ATOM 1639 C CA . PHE A 1 203 ? 14.844 -15.125 2.416 1 92.88 203 PHE A CA 1
ATOM 1640 C C . PHE A 1 203 ? 15.82 -16.266 2.67 1 92.88 203 PHE A C 1
ATOM 1642 O O . PHE A 1 203 ? 15.547 -17.422 2.324 1 92.88 203 PHE A O 1
ATOM 1649 N N . LEU A 1 204 ? 16.844 -15.992 3.447 1 91.38 204 LEU A N 1
ATOM 1650 C CA . LEU A 1 204 ? 17.906 -16.969 3.67 1 91.38 204 LEU A CA 1
ATOM 1651 C C . LEU A 1 204 ? 17.75 -17.656 5.023 1 91.38 204 LEU A C 1
ATOM 1653 O O . LEU A 1 204 ? 18.453 -18.609 5.328 1 91.38 204 LEU A O 1
ATOM 1657 N N . ALA A 1 205 ? 16.812 -17.094 5.758 1 85.75 205 ALA A N 1
ATOM 1658 C CA . ALA A 1 205 ? 16.766 -17.531 7.152 1 85.75 205 ALA A CA 1
ATOM 1659 C C . ALA A 1 205 ? 16.484 -19.016 7.254 1 85.75 205 ALA A C 1
ATOM 1661 O O . ALA A 1 205 ? 15.656 -19.547 6.496 1 85.75 205 ALA A O 1
ATOM 1662 N N . LYS A 1 206 ? 17.266 -19.828 8.148 1 75.12 206 LYS A N 1
ATOM 1663 C CA . LYS A 1 206 ? 17.172 -21.25 8.414 1 75.12 206 LYS A CA 1
ATOM 1664 C C . LYS A 1 206 ? 16.203 -21.547 9.562 1 75.12 206 LYS A C 1
ATOM 1666 O O . LYS A 1 206 ? 16.141 -20.781 10.523 1 75.12 206 LYS A O 1
ATOM 1671 N N . MET B 1 1 ? 12.938 -32.062 3.037 1 34.19 1 MET B N 1
ATOM 1672 C CA . MET B 1 1 ? 13.68 -31.234 3.977 1 34.19 1 MET B CA 1
ATOM 1673 C C . MET B 1 1 ? 12.734 -30.375 4.801 1 34.19 1 MET B C 1
ATOM 1675 O O . MET B 1 1 ? 11.922 -29.625 4.242 1 34.19 1 MET B O 1
ATOM 1679 N N . SER B 1 2 ? 12.328 -30.672 5.98 1 43 2 SER B N 1
ATOM 1680 C CA . SER B 1 2 ? 11.414 -30.047 6.934 1 43 2 SER B CA 1
ATOM 1681 C C . SER B 1 2 ? 11.773 -28.578 7.168 1 43 2 SER B C 1
ATOM 1683 O O . SER B 1 2 ? 12.844 -28.281 7.711 1 43 2 SER B O 1
ATOM 1685 N N . THR B 1 3 ? 11.617 -27.672 6.176 1 55.25 3 THR B N 1
ATOM 1686 C CA . THR B 1 3 ? 12.023 -26.297 6.43 1 55.25 3 THR B CA 1
ATOM 1687 C C . THR B 1 3 ? 11.43 -25.781 7.734 1 55.25 3 THR B C 1
ATOM 1689 O O . THR B 1 3 ? 10.266 -26.062 8.047 1 55.25 3 THR B O 1
ATOM 1692 N N . ASN B 1 4 ? 12.219 -25.625 8.719 1 71.19 4 ASN B N 1
ATOM 1693 C CA . ASN B 1 4 ? 11.938 -24.984 9.992 1 71.19 4 ASN B CA 1
ATOM 1694 C C . ASN B 1 4 ? 11.297 -23.609 9.805 1 71.19 4 ASN B C 1
ATOM 1696 O O . ASN B 1 4 ? 11.438 -22.734 10.648 1 71.19 4 ASN B O 1
ATOM 1700 N N . ILE B 1 5 ? 10.734 -23.484 8.562 1 86.88 5 ILE B N 1
ATOM 1701 C CA . ILE B 1 5 ? 10.117 -22.172 8.312 1 86.88 5 ILE B CA 1
ATOM 1702 C C . ILE B 1 5 ? 8.656 -22.203 8.758 1 86.88 5 ILE B C 1
ATOM 1704 O O . ILE B 1 5 ? 7.906 -23.109 8.383 1 86.88 5 ILE B O 1
ATOM 1708 N N . GLN B 1 6 ? 8.305 -21.266 9.555 1 92.38 6 GLN B N 1
ATOM 1709 C CA . GLN B 1 6 ? 6.922 -21.172 10 1 92.38 6 GLN B CA 1
ATOM 1710 C C . GLN B 1 6 ? 6.043 -20.547 8.922 1 92.38 6 GLN B C 1
ATOM 1712 O O . GLN B 1 6 ? 6.426 -19.547 8.305 1 92.38 6 GLN B O 1
ATOM 1717 N N . PRO B 1 7 ? 4.926 -21.219 8.68 1 96.56 7 PRO B N 1
ATOM 1718 C CA . PRO B 1 7 ? 4.027 -20.609 7.695 1 96.56 7 PRO B CA 1
ATOM 1719 C C . PRO B 1 7 ? 3.48 -19.266 8.148 1 96.56 7 PRO B C 1
ATOM 1721 O O . PRO B 1 7 ? 3.342 -19.031 9.352 1 96.56 7 PRO B O 1
ATOM 1724 N N . TYR B 1 8 ? 3.256 -18.359 7.211 1 97.06 8 TYR B N 1
ATOM 1725 C CA . TYR B 1 8 ? 2.592 -17.094 7.449 1 97.06 8 TYR B CA 1
ATOM 1726 C C . TYR B 1 8 ? 1.145 -17.297 7.875 1 97.06 8 TYR B C 1
ATOM 1728 O O . TYR B 1 8 ? 0.633 -16.578 8.734 1 97.06 8 TYR B O 1
ATOM 1736 N N . ASP B 1 9 ? 0.478 -18.234 7.301 1 98.06 9 ASP B N 1
ATOM 1737 C CA . ASP B 1 9 ? -0.921 -18.562 7.559 1 98.06 9 ASP B CA 1
ATOM 1738 C C . ASP B 1 9 ? -1.231 -20 7.16 1 98.06 9 ASP B C 1
ATOM 1740 O O . ASP B 1 9 ? -0.411 -20.672 6.523 1 98.06 9 ASP B O 1
ATOM 1744 N N . THR B 1 10 ? -2.332 -20.5 7.586 1 98.44 10 THR B N 1
ATOM 1745 C CA . THR B 1 10 ? -2.869 -21.797 7.219 1 98.44 10 THR B CA 1
ATOM 1746 C C . THR B 1 10 ? -4.328 -21.688 6.785 1 98.44 10 THR B C 1
ATOM 1748 O O . THR B 1 10 ? -5.125 -21.016 7.449 1 98.44 10 THR B O 1
ATOM 1751 N N . ILE B 1 11 ? -4.602 -22.297 5.668 1 98.06 11 ILE B N 1
ATOM 1752 C CA . ILE B 1 11 ? -5.992 -22.281 5.234 1 98.06 11 ILE B CA 1
ATOM 1753 C C . ILE B 1 11 ? -6.48 -23.719 5.012 1 98.06 11 ILE B C 1
ATOM 1755 O O . ILE B 1 11 ? -5.691 -24.609 4.684 1 98.06 11 ILE B O 1
ATOM 1759 N N . SER B 1 12 ? -7.773 -23.859 5.156 1 97.25 12 SER B N 1
ATOM 1760 C CA . SER B 1 12 ? -8.406 -25.156 4.863 1 97.25 12 SER B CA 1
ATOM 1761 C C . SER B 1 12 ? -9.016 -25.156 3.467 1 97.25 12 SER B C 1
ATOM 1763 O O . SER B 1 12 ? -9.727 -24.219 3.088 1 97.25 12 SER B O 1
ATOM 1765 N N . THR B 1 13 ? -8.695 -26.203 2.676 1 96 13 THR B N 1
ATOM 1766 C CA . THR B 1 13 ? -9.25 -26.406 1.341 1 96 13 THR B CA 1
ATOM 1767 C C . THR B 1 13 ? -9.961 -27.75 1.247 1 96 13 THR B C 1
ATOM 1769 O O . THR B 1 13 ? -9.906 -28.562 2.178 1 96 13 THR B O 1
ATOM 1772 N N . PRO B 1 14 ? -10.648 -27.953 0.105 1 94.69 14 PRO B N 1
ATOM 1773 C CA . PRO B 1 14 ? -11.297 -29.266 -0.063 1 94.69 14 PRO B CA 1
ATOM 1774 C C . PRO B 1 14 ? -10.297 -30.422 -0.086 1 94.69 14 PRO B C 1
ATOM 1776 O O . PRO B 1 14 ? -10.68 -31.578 0.121 1 94.69 14 PRO B O 1
ATOM 1779 N N . LEU B 1 15 ? -9.023 -30.156 -0.361 1 95.31 15 LEU B N 1
ATOM 1780 C CA . LEU B 1 15 ? -7.996 -31.188 -0.43 1 95.31 15 LEU B CA 1
ATOM 1781 C C . LEU B 1 15 ? -7.242 -31.281 0.892 1 95.31 15 LEU B C 1
ATOM 1783 O O . LEU B 1 15 ? -6.258 -32.031 0.994 1 95.31 15 LEU B O 1
ATOM 1787 N N . GLY B 1 16 ? -7.699 -30.484 1.922 1 96 16 GLY B N 1
ATOM 1788 C CA . GLY B 1 16 ? -7.035 -30.453 3.215 1 96 16 GLY B CA 1
ATOM 1789 C C . GLY B 1 16 ? -6.387 -29.109 3.518 1 96 16 GLY B C 1
ATOM 1790 O O . GLY B 1 16 ? -6.691 -28.109 2.867 1 96 16 GLY B O 1
ATOM 1791 N N . ASN B 1 17 ? -5.531 -29.125 4.543 1 97.5 17 ASN B N 1
ATOM 1792 C CA . ASN B 1 17 ? -4.867 -27.891 4.957 1 97.5 17 ASN B CA 1
ATOM 1793 C C . ASN B 1 17 ? -3.719 -27.531 4.016 1 97.5 17 ASN B C 1
ATOM 1795 O O . ASN B 1 17 ? -2.971 -28.406 3.58 1 97.5 17 ASN B O 1
ATOM 1799 N N . CYS B 1 18 ? -3.654 -26.375 3.672 1 98.19 18 CYS B N 1
ATOM 1800 C CA . CYS B 1 18 ? -2.551 -25.797 2.92 1 98.19 18 CYS B CA 1
ATOM 1801 C C . CYS B 1 18 ? -1.899 -24.656 3.699 1 98.19 18 CYS B C 1
ATOM 1803 O O . CYS B 1 18 ? -2.531 -24.047 4.566 1 98.19 18 CYS B O 1
ATOM 1805 N N . TYR B 1 19 ? -0.705 -24.375 3.389 1 98.38 19 TYR B N 1
ATOM 1806 C CA . TYR B 1 19 ? 0.093 -23.406 4.137 1 98.38 19 TYR B CA 1
ATOM 1807 C C . TYR B 1 19 ? 0.556 -22.266 3.236 1 98.38 19 TYR B C 1
ATOM 1809 O O . TYR B 1 19 ? 0.917 -22.5 2.078 1 98.38 19 TYR B O 1
ATOM 1817 N N . ILE B 1 20 ? 0.521 -21.125 3.795 1 98.69 20 ILE B N 1
ATOM 1818 C CA . ILE B 1 20 ? 0.942 -19.938 3.072 1 98.69 20 ILE B CA 1
ATOM 1819 C C . ILE B 1 20 ? 2.352 -19.531 3.506 1 98.69 20 ILE B C 1
ATOM 1821 O O . ILE B 1 20 ? 2.627 -19.406 4.699 1 98.69 20 ILE B O 1
ATOM 1825 N N . TYR B 1 21 ? 3.211 -19.359 2.57 1 97.75 21 TYR B N 1
ATOM 1826 C CA . TYR B 1 21 ? 4.57 -18.906 2.844 1 97.75 21 TYR B CA 1
ATOM 1827 C C . TYR B 1 21 ? 4.91 -17.672 2.004 1 97.75 21 TYR B C 1
ATOM 1829 O O . TYR B 1 21 ? 4.348 -17.484 0.924 1 97.75 21 TYR B O 1
ATOM 1837 N N . THR B 1 22 ? 5.781 -16.891 2.559 1 96.75 22 THR B N 1
ATOM 1838 C CA . THR B 1 22 ? 6.43 -15.898 1.7 1 96.75 22 THR B CA 1
ATOM 1839 C C . THR B 1 22 ? 7.574 -16.531 0.918 1 96.75 22 THR B C 1
ATOM 1841 O O . THR B 1 22 ? 7.941 -17.688 1.168 1 96.75 22 THR B O 1
ATOM 1844 N N . ILE B 1 23 ? 8.094 -15.844 -0.072 1 95.12 23 ILE B N 1
ATOM 1845 C CA . ILE B 1 23 ? 9.211 -16.312 -0.876 1 95.12 23 ILE B CA 1
ATOM 1846 C C . ILE B 1 23 ? 10.406 -16.625 0.03 1 95.12 23 ILE B C 1
ATOM 1848 O O . ILE B 1 23 ? 10.742 -15.82 0.908 1 95.12 23 ILE B O 1
ATOM 1852 N N . HIS B 1 24 ? 10.938 -17.734 -0.143 1 94.38 24 HIS B N 1
ATOM 1853 C CA . HIS B 1 24 ? 12.07 -18.234 0.632 1 94.38 24 HIS B CA 1
ATOM 1854 C C . HIS B 1 24 ? 12.961 -19.141 -0.211 1 94.38 24 HIS B C 1
ATOM 1856 O O . HIS B 1 24 ? 12.477 -19.828 -1.118 1 94.38 24 HIS B O 1
ATOM 1862 N N . LEU B 1 25 ? 14.195 -19.156 0.162 1 91.5 25 LEU B N 1
ATOM 1863 C CA . LEU B 1 25 ? 15.203 -19.922 -0.58 1 91.5 25 LEU B CA 1
ATOM 1864 C C . LEU B 1 25 ? 14.812 -21.391 -0.671 1 91.5 25 LEU B C 1
ATOM 1866 O O . LEU B 1 25 ? 15.047 -22.031 -1.697 1 91.5 25 LEU B O 1
ATOM 1870 N N . SER B 1 26 ? 14.164 -21.938 0.317 1 91.88 26 SER B N 1
ATOM 1871 C CA . SER B 1 26 ? 13.836 -23.344 0.406 1 91.88 26 SER B CA 1
ATOM 1872 C C . SER B 1 26 ? 12.789 -23.734 -0.635 1 91.88 26 SER B C 1
ATOM 1874 O O . SER B 1 26 ? 12.586 -24.922 -0.906 1 91.88 26 SER B O 1
ATOM 1876 N N . PHE B 1 27 ? 12.172 -22.75 -1.266 1 93.31 27 PHE B N 1
ATOM 1877 C CA . PHE B 1 27 ? 11.086 -23.062 -2.182 1 93.31 27 PHE B CA 1
ATOM 1878 C C . PHE B 1 27 ? 11.516 -22.859 -3.627 1 93.31 27 PHE B C 1
ATOM 1880 O O . PHE B 1 27 ? 10.711 -23.016 -4.551 1 93.31 27 PHE B O 1
ATOM 1887 N N . LEU B 1 28 ? 12.742 -22.516 -3.879 1 91.06 28 LEU B N 1
ATOM 1888 C CA . LEU B 1 28 ? 13.203 -22.141 -5.207 1 91.06 28 LEU B CA 1
ATOM 1889 C C . LEU B 1 28 ? 12.961 -23.25 -6.211 1 91.06 28 LEU B C 1
ATOM 1891 O O . LEU B 1 28 ? 12.539 -23 -7.34 1 91.06 28 LEU B O 1
ATOM 1895 N N . ASN B 1 29 ? 13.258 -24.484 -5.84 1 92.25 29 ASN B N 1
ATOM 1896 C CA . ASN B 1 29 ? 13.047 -25.609 -6.738 1 92.25 29 ASN B CA 1
ATOM 1897 C C . ASN B 1 29 ? 11.57 -25.75 -7.117 1 92.25 29 ASN B C 1
ATOM 1899 O O . ASN B 1 29 ? 11.25 -26.109 -8.25 1 92.25 29 ASN B O 1
ATOM 1903 N N . ARG B 1 30 ? 10.695 -25.484 -6.191 1 94.44 30 ARG B N 1
ATOM 1904 C CA . ARG B 1 30 ? 9.266 -25.578 -6.438 1 94.44 30 ARG B CA 1
ATOM 1905 C C . ARG B 1 30 ? 8.789 -24.484 -7.387 1 94.44 30 ARG B C 1
ATOM 1907 O O . ARG B 1 30 ? 7.871 -24.703 -8.18 1 94.44 30 ARG B O 1
ATOM 1914 N N . LEU B 1 31 ? 9.414 -23.297 -7.324 1 95.88 31 LEU B N 1
ATOM 1915 C CA . LEU B 1 31 ? 9.07 -22.234 -8.25 1 95.88 31 LEU B CA 1
ATOM 1916 C C . LEU B 1 31 ? 9.398 -22.625 -9.688 1 95.88 31 LEU B C 1
ATOM 1918 O O . LEU B 1 31 ? 8.602 -22.391 -10.602 1 95.88 31 LEU B O 1
ATOM 1922 N N . GLY B 1 32 ? 10.508 -23.25 -9.883 1 93.31 32 GLY B N 1
ATOM 1923 C CA . GLY B 1 32 ? 10.984 -23.625 -11.211 1 93.31 32 GLY B CA 1
ATOM 1924 C C . GLY B 1 32 ? 10.133 -24.688 -11.875 1 93.31 32 GLY B C 1
ATOM 1925 O O . GLY B 1 32 ? 10.086 -24.781 -13.102 1 93.31 32 GLY B O 1
ATOM 1926 N N . SER B 1 33 ? 9.398 -25.516 -11.109 1 95.19 33 SER B N 1
ATOM 1927 C CA . SER B 1 33 ? 8.633 -26.641 -11.656 1 95.19 33 SER B CA 1
ATOM 1928 C C . SER B 1 33 ? 7.148 -26.297 -11.742 1 95.19 33 SER B C 1
ATOM 1930 O O . SER B 1 33 ? 6.34 -27.125 -12.164 1 95.19 33 SER B O 1
ATOM 1932 N N . PHE B 1 34 ? 6.805 -25.109 -11.352 1 97.94 34 PHE B N 1
ATOM 1933 C CA . PHE B 1 34 ? 5.41 -24.688 -11.305 1 97.94 34 PHE B CA 1
ATOM 1934 C C . PHE B 1 34 ? 4.832 -24.562 -12.711 1 97.94 34 PHE B C 1
ATOM 1936 O O . PHE B 1 34 ? 5.508 -24.094 -13.633 1 97.94 34 PHE B O 1
ATOM 1943 N N . ASP B 1 35 ? 3.596 -25 -12.852 1 98.56 35 ASP B N 1
ATOM 1944 C CA . ASP B 1 35 ? 2.893 -24.859 -14.125 1 98.56 35 ASP B CA 1
ATOM 1945 C C . ASP B 1 35 ? 1.393 -24.672 -13.906 1 98.56 35 ASP B C 1
ATOM 1947 O O . ASP B 1 35 ? 0.709 -25.594 -13.438 1 98.56 35 ASP B O 1
ATOM 1951 N N . CYS B 1 36 ? 0.869 -23.562 -14.281 1 98.06 36 CYS B N 1
ATOM 1952 C CA . CYS B 1 36 ? -0.562 -23.312 -14.141 1 98.06 36 CYS B CA 1
ATOM 1953 C C . CYS B 1 36 ? -1.25 -23.281 -15.5 1 98.06 36 CYS B C 1
ATOM 1955 O O . CYS B 1 36 ? -2.443 -22.984 -15.586 1 98.06 36 CYS B O 1
ATOM 1957 N N . GLY B 1 37 ? -0.45 -23.453 -16.547 1 97.44 37 GLY B N 1
ATOM 1958 C CA . GLY B 1 37 ? -1.019 -23.516 -17.875 1 97.44 37 GLY B CA 1
ATOM 1959 C C . GLY B 1 37 ? -1.02 -22.172 -18.578 1 97.44 37 GLY B C 1
ATOM 1960 O O . GLY B 1 37 ? -1.399 -22.078 -19.75 1 97.44 37 GLY B O 1
ATOM 1961 N N . GLU B 1 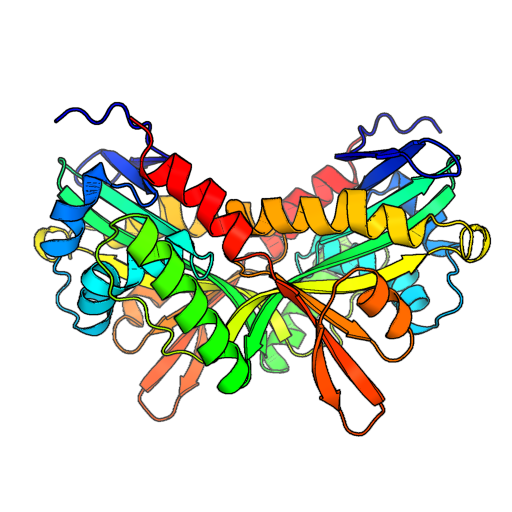38 ? -0.64 -21.047 -17.969 1 96.25 38 GLU B N 1
ATOM 1962 C CA . GLU B 1 38 ? -0.571 -19.703 -18.531 1 96.25 38 GLU B CA 1
ATOM 1963 C C . GLU B 1 38 ? 0.868 -19.203 -18.594 1 96.25 38 GLU B C 1
ATOM 1965 O O . GLU B 1 38 ? 1.557 -19.156 -17.562 1 96.25 38 GLU B O 1
ATOM 1970 N N . GLU B 1 39 ? 1.27 -18.75 -19.703 1 96.19 39 GLU B N 1
ATOM 1971 C CA . GLU B 1 39 ? 2.66 -18.375 -19.938 1 96.19 39 GLU B CA 1
ATOM 1972 C C . GLU B 1 39 ? 3.078 -17.219 -19.047 1 96.19 39 GLU B C 1
ATOM 1974 O O . GLU B 1 39 ? 4.148 -17.25 -18.438 1 96.19 39 GLU B O 1
ATOM 1979 N N . GLU B 1 40 ? 2.293 -16.219 -18.938 1 94.31 40 GLU B N 1
ATOM 1980 C CA . GLU B 1 40 ? 2.635 -15.023 -18.172 1 94.31 40 GLU B CA 1
ATOM 1981 C C . GLU B 1 40 ? 2.881 -15.352 -16.703 1 94.31 40 GLU B C 1
ATOM 1983 O O . GLU B 1 40 ? 3.891 -14.938 -16.125 1 94.31 40 GLU B O 1
ATOM 1988 N N . GLN B 1 41 ? 1.954 -16.094 -16.109 1 96.88 41 GLN B N 1
ATOM 1989 C CA . GLN B 1 41 ? 2.074 -16.453 -14.695 1 96.88 41 GLN B CA 1
ATOM 1990 C C . GLN B 1 41 ? 3.26 -17.391 -14.469 1 96.88 41 GLN B C 1
ATOM 1992 O O . GLN B 1 41 ? 3.979 -17.25 -13.477 1 96.88 41 GLN B O 1
ATOM 1997 N N . ASN B 1 42 ? 3.447 -18.297 -15.445 1 97.5 42 ASN B N 1
ATOM 1998 C CA . ASN B 1 42 ? 4.586 -19.203 -15.344 1 97.5 42 ASN B CA 1
ATOM 1999 C C . ASN B 1 42 ? 5.91 -18.453 -15.422 1 97.5 42 ASN B C 1
ATOM 2001 O O . ASN B 1 42 ? 6.82 -18.688 -14.625 1 97.5 42 ASN B O 1
ATOM 2005 N N . ASP B 1 43 ? 6 -17.578 -16.359 1 95 43 ASP B N 1
ATOM 2006 C CA . ASP B 1 43 ? 7.215 -16.766 -16.5 1 95 43 ASP B CA 1
ATOM 2007 C C . ASP B 1 43 ? 7.457 -15.93 -15.25 1 95 43 ASP B C 1
ATOM 2009 O O . ASP B 1 43 ? 8.586 -15.844 -14.766 1 95 43 ASP B O 1
ATOM 2013 N N . PHE B 1 44 ? 6.453 -15.414 -14.734 1 95.5 44 PHE B N 1
ATOM 2014 C CA . PHE B 1 44 ? 6.555 -14.555 -13.555 1 95.5 44 PHE B CA 1
ATOM 2015 C C . PHE B 1 44 ? 7.129 -15.328 -12.375 1 95.5 44 PHE B C 1
ATOM 2017 O O . PHE B 1 44 ? 8.133 -14.914 -11.789 1 95.5 44 PHE B O 1
ATOM 2024 N N . ILE B 1 45 ? 6.508 -16.453 -12.023 1 96.75 45 ILE B N 1
ATOM 2025 C CA . ILE B 1 45 ? 6.859 -17.156 -10.789 1 96.75 45 ILE B CA 1
ATOM 2026 C C . ILE B 1 45 ? 8.25 -17.766 -10.93 1 96.75 45 ILE B C 1
ATOM 2028 O O . ILE B 1 45 ? 8.992 -17.859 -9.945 1 96.75 45 ILE B O 1
ATOM 2032 N N . LYS B 1 46 ? 8.672 -18.094 -12.188 1 94.62 46 LYS B N 1
ATOM 2033 C CA . LYS B 1 46 ? 9.938 -18.766 -12.414 1 94.62 46 LYS B CA 1
ATOM 2034 C C . LYS B 1 46 ? 11.086 -17.766 -12.531 1 94.62 46 LYS B C 1
ATOM 2036 O O . LYS B 1 46 ? 12.203 -18.031 -12.078 1 94.62 46 LYS B O 1
ATOM 2041 N N . ARG B 1 47 ? 10.711 -16.562 -13.008 1 92.06 47 ARG B N 1
ATOM 2042 C CA . ARG B 1 47 ? 11.82 -15.703 -13.422 1 92.06 47 ARG B CA 1
ATOM 2043 C C . ARG B 1 47 ? 11.828 -14.398 -12.633 1 92.06 47 ARG B C 1
ATOM 2045 O O . ARG B 1 47 ? 12.891 -13.82 -12.398 1 92.06 47 ARG B O 1
ATOM 2052 N N . PHE B 1 48 ? 10.664 -13.891 -12.219 1 92.69 48 PHE B N 1
ATOM 2053 C CA . PHE B 1 48 ? 10.625 -12.508 -11.766 1 92.69 48 PHE B CA 1
ATOM 2054 C C . PHE B 1 48 ? 10.188 -12.422 -10.312 1 92.69 48 PHE B C 1
ATOM 2056 O O . PHE B 1 48 ? 10.555 -11.484 -9.594 1 92.69 48 PHE B O 1
ATOM 2063 N N . ALA B 1 49 ? 9.453 -13.391 -9.836 1 94.88 49 ALA B N 1
ATOM 2064 C CA . ALA B 1 49 ? 8.781 -13.312 -8.539 1 94.88 49 ALA B CA 1
ATOM 2065 C C . ALA B 1 49 ? 9.789 -13.047 -7.418 1 94.88 49 ALA B C 1
ATOM 2067 O O . ALA B 1 49 ? 9.578 -12.156 -6.59 1 94.88 49 ALA B O 1
ATOM 2068 N N . VAL B 1 50 ? 10.906 -13.742 -7.414 1 93.56 50 VAL B N 1
ATOM 2069 C CA . VAL B 1 50 ? 11.875 -13.656 -6.328 1 93.56 50 VAL B CA 1
ATOM 2070 C C . VAL B 1 50 ? 12.539 -12.281 -6.34 1 93.56 50 VAL B C 1
ATOM 2072 O O . VAL B 1 50 ? 12.602 -11.602 -5.312 1 93.56 50 VAL B O 1
ATOM 2075 N N . GLY B 1 51 ? 13.023 -11.867 -7.52 1 92.94 51 GLY B N 1
ATOM 2076 C CA . GLY B 1 51 ? 13.664 -10.562 -7.617 1 92.94 51 GLY B CA 1
ATOM 2077 C C . GLY B 1 51 ? 12.734 -9.414 -7.262 1 92.94 51 GLY B C 1
ATOM 2078 O O . GLY B 1 51 ? 13.125 -8.492 -6.543 1 92.94 51 GLY B O 1
ATOM 2079 N N . HIS B 1 52 ? 11.547 -9.492 -7.758 1 94.75 52 HIS B N 1
ATOM 2080 C CA . HIS B 1 52 ? 10.555 -8.453 -7.477 1 94.75 52 HIS B CA 1
ATOM 2081 C C . HIS B 1 52 ? 10.203 -8.43 -5.992 1 94.75 52 HIS B C 1
ATOM 2083 O O . HIS B 1 52 ? 10.031 -7.355 -5.41 1 94.75 52 HIS B O 1
ATOM 2089 N N . TYR B 1 53 ? 10.102 -9.609 -5.402 1 95.75 53 TYR B N 1
ATOM 2090 C CA . TYR B 1 53 ? 9.82 -9.703 -3.975 1 95.75 53 TYR B CA 1
ATOM 2091 C C . TYR B 1 53 ? 10.945 -9.07 -3.158 1 95.75 53 TYR B C 1
ATOM 2093 O O . TYR B 1 53 ? 10.688 -8.227 -2.295 1 95.75 53 TYR B O 1
ATOM 2101 N N . LEU B 1 54 ? 12.133 -9.398 -3.463 1 94.62 54 LEU B N 1
ATOM 2102 C CA . LEU B 1 54 ? 13.281 -8.969 -2.672 1 94.62 54 LEU B CA 1
ATOM 2103 C C . LEU B 1 54 ? 13.469 -7.457 -2.768 1 94.62 54 LEU B C 1
ATOM 2105 O O . LEU B 1 54 ? 13.914 -6.82 -1.811 1 94.62 54 LEU B O 1
ATOM 2109 N N . THR B 1 55 ? 13.031 -6.859 -3.85 1 93.75 55 THR B N 1
ATOM 2110 C CA . THR B 1 55 ? 13.266 -5.434 -4.066 1 93.75 55 THR B CA 1
ATOM 2111 C C . THR B 1 55 ? 12.062 -4.613 -3.607 1 93.75 55 THR B C 1
ATOM 2113 O O . THR B 1 55 ? 12.102 -3.381 -3.643 1 93.75 55 THR B O 1
ATOM 2116 N N . GLY B 1 56 ? 10.984 -5.23 -3.248 1 96.56 56 GLY B N 1
ATOM 2117 C CA . GLY B 1 56 ? 9.812 -4.52 -2.758 1 96.56 56 GLY B CA 1
ATOM 2118 C C . GLY B 1 56 ? 8.82 -4.172 -3.855 1 96.56 56 GLY B C 1
ATOM 2119 O O . GLY B 1 56 ? 7.871 -3.42 -3.625 1 96.56 56 GLY B O 1
ATOM 2120 N N . ILE B 1 57 ? 9.031 -4.715 -5.023 1 96.19 57 ILE B N 1
ATOM 2121 C CA . ILE B 1 57 ? 8.133 -4.441 -6.137 1 96.19 57 ILE B CA 1
ATOM 2122 C C . ILE B 1 57 ? 6.816 -5.195 -5.934 1 96.19 57 ILE B C 1
ATOM 2124 O O . ILE B 1 57 ? 5.746 -4.699 -6.301 1 96.19 57 ILE B O 1
ATOM 2128 N N . ASN B 1 58 ? 6.91 -6.312 -5.297 1 96 58 ASN B N 1
ATOM 2129 C CA . ASN B 1 58 ? 5.707 -7.074 -4.98 1 96 58 ASN B CA 1
ATOM 2130 C C . ASN B 1 58 ? 5.832 -7.789 -3.639 1 96 58 ASN B C 1
ATOM 2132 O O . ASN B 1 58 ? 6.887 -7.75 -3.006 1 96 58 ASN B O 1
ATOM 2136 N N . HIS B 1 59 ? 4.773 -8.234 -3.176 1 98.25 59 HIS B N 1
ATOM 2137 C CA . HIS B 1 59 ? 4.715 -9.195 -2.082 1 98.25 59 HIS B CA 1
ATOM 2138 C C . HIS B 1 59 ? 4.008 -10.477 -2.512 1 98.25 59 HIS B C 1
ATOM 2140 O O . HIS B 1 59 ? 2.785 -10.492 -2.668 1 98.25 59 HIS B O 1
ATOM 2146 N N . THR B 1 60 ? 4.809 -11.531 -2.736 1 98.06 60 THR B N 1
ATOM 2147 C CA . THR B 1 60 ? 4.309 -12.789 -3.283 1 98.06 60 THR B CA 1
ATOM 2148 C C . THR B 1 60 ? 4.184 -13.844 -2.188 1 98.06 60 THR B C 1
ATOM 2150 O O . THR B 1 60 ? 5.094 -14.008 -1.374 1 98.06 60 THR B O 1
ATOM 2153 N N . PHE B 1 61 ? 3.059 -14.492 -2.17 1 98.81 61 PHE B N 1
ATOM 2154 C CA . PHE B 1 61 ? 2.803 -15.602 -1.254 1 98.81 61 PHE B CA 1
ATOM 2155 C C . PHE B 1 61 ? 2.662 -16.906 -2.014 1 98.81 61 PHE B C 1
ATOM 2157 O O . PHE B 1 61 ? 2.131 -16.938 -3.127 1 98.81 61 PHE B O 1
ATOM 2164 N N . LEU B 1 62 ? 3.141 -17.922 -1.391 1 98.62 62 LEU B N 1
ATOM 2165 C CA . LEU B 1 62 ? 3.084 -19.281 -1.94 1 98.62 62 LEU B CA 1
ATOM 2166 C C . LEU B 1 62 ? 2.066 -20.125 -1.188 1 98.62 62 LEU B C 1
ATOM 2168 O O . LEU B 1 62 ? 2.018 -20.094 0.044 1 98.62 62 LEU B O 1
ATOM 2172 N N . LEU B 1 63 ? 1.27 -20.781 -1.909 1 98.81 63 LEU B N 1
ATOM 2173 C CA . LEU B 1 63 ? 0.345 -21.766 -1.363 1 98.81 63 LEU B CA 1
ATOM 2174 C C . LEU B 1 63 ? 0.921 -23.172 -1.479 1 98.81 63 LEU B C 1
ATOM 2176 O O . LEU B 1 63 ? 1.012 -23.719 -2.58 1 98.81 63 LEU B O 1
ATOM 2180 N N . ILE B 1 64 ? 1.28 -23.766 -0.352 1 98.12 64 ILE B N 1
ATOM 2181 C CA . ILE B 1 64 ? 1.864 -25.094 -0.325 1 98.12 64 ILE B CA 1
ATOM 2182 C C . ILE B 1 64 ? 0.833 -26.094 0.186 1 98.12 64 ILE B C 1
ATOM 2184 O O . ILE B 1 64 ? 0.378 -26 1.329 1 98.12 64 ILE B O 1
ATOM 2188 N N . CYS B 1 65 ? 0.442 -27 -0.675 1 97.12 65 CYS B N 1
ATOM 2189 C CA . CYS B 1 65 ? -0.455 -28.109 -0.348 1 97.12 65 CYS B CA 1
ATOM 2190 C C . CYS B 1 65 ? 0.221 -29.453 -0.594 1 97.12 65 CYS B C 1
ATOM 2192 O O . CYS B 1 65 ? 0.76 -29.688 -1.676 1 97.12 65 CYS B O 1
ATOM 2194 N N . ASN B 1 66 ? 0.219 -30.375 0.371 1 94.62 66 ASN B N 1
ATOM 2195 C CA . ASN B 1 66 ? 0.834 -31.688 0.215 1 94.62 66 ASN B CA 1
ATOM 2196 C C . ASN B 1 66 ? 2.281 -31.578 -0.253 1 94.62 66 ASN B C 1
ATOM 2198 O O . ASN B 1 66 ? 2.697 -32.281 -1.177 1 94.62 66 ASN B O 1
ATOM 2202 N N . ASN B 1 67 ? 2.932 -30.469 0.209 1 92.5 67 ASN B N 1
ATOM 2203 C CA . ASN B 1 67 ? 4.348 -30.203 -0.018 1 92.5 67 ASN B CA 1
ATOM 2204 C C . ASN B 1 67 ? 4.609 -29.734 -1.449 1 92.5 67 ASN B C 1
ATOM 2206 O O . ASN B 1 67 ? 5.758 -29.656 -1.88 1 92.5 67 ASN B O 1
ATOM 2210 N N . ASP B 1 68 ? 3.518 -29.484 -2.18 1 96.12 68 ASP B N 1
ATOM 2211 C CA . ASP B 1 68 ? 3.623 -28.922 -3.527 1 96.12 68 ASP B CA 1
ATOM 2212 C C . ASP B 1 68 ? 3.293 -27.438 -3.537 1 96.12 68 ASP B C 1
ATOM 2214 O O . ASP B 1 68 ? 2.529 -26.953 -2.693 1 96.12 68 ASP B O 1
ATOM 2218 N N . LEU B 1 69 ? 3.93 -26.766 -4.484 1 98.31 69 LEU B N 1
ATOM 2219 C CA . LEU B 1 69 ? 3.451 -25.406 -4.758 1 98.31 69 LEU B CA 1
ATOM 2220 C C . LEU B 1 69 ? 2.125 -25.453 -5.508 1 98.31 69 LEU B C 1
ATOM 2222 O O . LEU B 1 69 ? 2.104 -25.516 -6.742 1 98.31 69 LEU B O 1
ATOM 2226 N N . ALA B 1 70 ? 1.054 -25.359 -4.797 1 98.56 70 ALA B N 1
ATOM 2227 C CA . ALA B 1 70 ? -0.286 -25.469 -5.363 1 98.56 70 ALA B CA 1
ATOM 2228 C C . ALA B 1 70 ? -0.707 -24.172 -6.051 1 98.56 70 ALA B C 1
ATOM 2230 O O . ALA B 1 70 ? -1.525 -24.188 -6.973 1 98.56 70 ALA B O 1
ATOM 2231 N N . GLY B 1 71 ? -0.203 -23.125 -5.605 1 98.75 71 GLY B N 1
ATOM 2232 C CA . GLY B 1 71 ? -0.516 -21.828 -6.188 1 98.75 71 GLY B CA 1
ATOM 2233 C C . GLY B 1 71 ? 0.332 -20.703 -5.625 1 98.75 71 GLY B C 1
ATOM 2234 O O . GLY B 1 71 ? 1.212 -20.938 -4.797 1 98.75 71 GLY B O 1
ATOM 2235 N N . PHE B 1 72 ? 0.111 -19.5 -6.109 1 98.88 72 PHE B N 1
ATOM 2236 C CA . PHE B 1 72 ? 0.747 -18.281 -5.594 1 98.88 72 PHE B CA 1
ATOM 2237 C C . PHE B 1 72 ? -0.107 -17.062 -5.887 1 98.88 72 PHE B C 1
ATOM 2239 O O . PHE B 1 72 ? -0.982 -17.094 -6.754 1 98.88 72 PHE B O 1
ATOM 2246 N N . VAL B 1 73 ? 0.129 -16.062 -5.137 1 98.88 73 VAL B N 1
ATOM 2247 C CA . VAL B 1 73 ? -0.469 -14.758 -5.387 1 98.88 73 VAL B CA 1
ATOM 2248 C C . VAL B 1 73 ? 0.562 -13.664 -5.129 1 98.88 73 VAL B C 1
ATOM 2250 O O . VAL B 1 73 ? 1.358 -13.758 -4.191 1 98.88 73 VAL B O 1
ATOM 2253 N N . SER B 1 74 ? 0.579 -12.703 -5.949 1 98.56 74 SER B N 1
ATOM 2254 C CA . SER B 1 74 ? 1.464 -11.555 -5.801 1 98.56 74 SER B CA 1
ATOM 2255 C C . SER B 1 74 ? 0.671 -10.25 -5.723 1 98.56 74 SER B C 1
ATOM 2257 O O . SER B 1 74 ? -0.207 -10.008 -6.551 1 98.56 74 SER B O 1
ATOM 2259 N N . PHE B 1 75 ? 1.01 -9.453 -4.688 1 98.75 75 PHE B N 1
ATOM 2260 C CA . PHE B 1 75 ? 0.342 -8.172 -4.469 1 98.75 75 PHE B CA 1
ATOM 2261 C C . PHE B 1 75 ? 1.309 -7.012 -4.672 1 98.75 75 PHE B C 1
ATOM 2263 O O . PHE B 1 75 ? 2.521 -7.176 -4.531 1 98.75 75 PHE B O 1
ATOM 2270 N N . SER B 1 76 ? 0.767 -5.891 -5.004 1 98.19 76 SER B N 1
ATOM 2271 C CA . SER B 1 76 ? 1.532 -4.648 -5.059 1 98.19 76 SER B CA 1
ATOM 2272 C C . SER B 1 76 ? 0.685 -3.457 -4.625 1 98.19 76 SER B C 1
ATOM 2274 O O . SER B 1 76 ? -0.531 -3.445 -4.832 1 98.19 76 SER B O 1
ATOM 2276 N N . SER B 1 77 ? 1.292 -2.494 -3.959 1 98.38 77 SER B N 1
ATOM 2277 C CA . SER B 1 77 ? 0.625 -1.216 -3.742 1 98.38 77 SER B CA 1
ATOM 2278 C C . SER B 1 77 ? 0.301 -0.53 -5.066 1 98.38 77 SER B C 1
ATOM 2280 O O . SER B 1 77 ? 1.11 -0.55 -5.996 1 98.38 77 SER B O 1
ATOM 2282 N N . TYR B 1 78 ? -0.869 0.024 -5.109 1 98.25 78 TYR B N 1
ATOM 2283 C CA . TYR B 1 78 ? -1.319 0.594 -6.375 1 98.25 78 TYR B CA 1
ATOM 2284 C C . TYR B 1 78 ? -2.361 1.682 -6.141 1 98.25 78 TYR B C 1
ATOM 2286 O O . TYR B 1 78 ? -2.895 1.813 -5.039 1 98.25 78 TYR B O 1
ATOM 2294 N N . SER B 1 79 ? -2.543 2.512 -7.074 1 98.06 79 SER B N 1
ATOM 2295 C CA . SER B 1 79 ? -3.641 3.469 -7.16 1 98.06 79 SER B CA 1
ATOM 2296 C C . SER B 1 79 ? -4.328 3.4 -8.523 1 98.06 79 SER B C 1
ATOM 2298 O O . SER B 1 79 ? -3.668 3.207 -9.547 1 98.06 79 SER B O 1
ATOM 2300 N N . TYR B 1 80 ? -5.559 3.514 -8.5 1 97.56 80 TYR B N 1
ATOM 2301 C CA . TYR B 1 80 ? -6.355 3.35 -9.711 1 97.56 80 TYR B CA 1
ATOM 2302 C C . TYR B 1 80 ? -7.285 4.539 -9.914 1 97.56 80 TYR B C 1
ATOM 2304 O O . TYR B 1 80 ? -7.887 5.039 -8.961 1 97.56 80 TYR B O 1
ATOM 2312 N N . ALA B 1 81 ? -7.371 5.031 -11.148 1 96.5 81 ALA B N 1
ATOM 2313 C CA . ALA B 1 81 ? -8.305 6.094 -11.516 1 96.5 81 ALA B CA 1
ATOM 2314 C C . ALA B 1 81 ? -9.688 5.527 -11.836 1 96.5 81 ALA B C 1
ATOM 2316 O O . ALA B 1 81 ? -9.922 5.031 -12.938 1 96.5 81 ALA B O 1
ATOM 2317 N N . PHE B 1 82 ? -10.555 5.648 -10.945 1 95.69 82 PHE B N 1
ATOM 2318 C CA . PHE B 1 82 ? -11.914 5.141 -11.133 1 95.69 82 PHE B CA 1
ATOM 2319 C C . PHE B 1 82 ? -12.758 6.133 -11.922 1 95.69 82 PHE B C 1
ATOM 2321 O O . PHE B 1 82 ? -12.539 7.344 -11.844 1 95.69 82 PHE B O 1
ATOM 2328 N N . ALA B 1 83 ? -13.711 5.57 -12.625 1 94.25 83 ALA B N 1
ATOM 2329 C CA . ALA B 1 83 ? -14.672 6.426 -13.32 1 94.25 83 ALA B CA 1
ATOM 2330 C C . ALA B 1 83 ? -15.539 7.195 -12.32 1 94.25 83 ALA B C 1
ATOM 2332 O O . ALA B 1 83 ? -15.773 6.727 -11.203 1 94.25 83 ALA B O 1
ATOM 2333 N N . GLU B 1 84 ? -16.031 8.344 -12.75 1 93.62 84 GLU B N 1
ATOM 2334 C CA . GLU B 1 84 ? -16.797 9.227 -11.883 1 93.62 84 GLU B CA 1
ATOM 2335 C C . GLU B 1 84 ? -18.016 8.5 -11.32 1 93.62 84 GLU B C 1
ATOM 2337 O O . GLU B 1 84 ? -18.422 8.742 -10.172 1 93.62 84 GLU B O 1
ATOM 2342 N N . GLY B 1 85 ? -18.641 7.68 -12.125 1 92.38 85 GLY B N 1
ATOM 2343 C CA . GLY B 1 85 ? -19.781 6.918 -11.648 1 92.38 85 GLY B CA 1
ATOM 2344 C C . GLY B 1 85 ? -19.453 6.062 -10.438 1 92.38 85 GLY B C 1
ATOM 2345 O O . GLY B 1 85 ? -20.234 6.012 -9.477 1 92.38 85 GLY B O 1
ATOM 2346 N N . PHE B 1 86 ? -18.344 5.469 -10.5 1 91.56 86 PHE B N 1
ATOM 2347 C CA . PHE B 1 86 ? -17.922 4.633 -9.383 1 91.56 86 PHE B CA 1
ATOM 2348 C C . PHE B 1 86 ? -17.594 5.488 -8.156 1 91.56 86 PHE B C 1
ATOM 2350 O O . PHE B 1 86 ? -17.984 5.148 -7.039 1 91.56 86 PHE B O 1
ATOM 2357 N N . LEU B 1 87 ? -16.906 6.574 -8.344 1 93.62 87 LEU B N 1
ATOM 2358 C CA . LEU B 1 87 ? -16.594 7.496 -7.254 1 93.62 87 LEU B CA 1
ATOM 2359 C C . LEU B 1 87 ? -17.875 8.016 -6.598 1 93.62 87 LEU B C 1
ATOM 2361 O O . LEU B 1 87 ? -17.938 8.141 -5.371 1 93.62 87 LEU B O 1
ATOM 2365 N N . GLY B 1 88 ? -18.797 8.336 -7.449 1 93.12 88 GLY B N 1
ATOM 2366 C CA . GLY B 1 88 ? -20.078 8.758 -6.934 1 93.12 88 GLY B CA 1
ATOM 2367 C C . GLY B 1 88 ? -20.719 7.734 -6.012 1 93.12 88 GLY B C 1
ATOM 2368 O O . GLY B 1 88 ? -21.281 8.086 -4.973 1 93.12 88 GLY B O 1
ATOM 2369 N N . LYS B 1 89 ? -20.609 6.477 -6.367 1 92.19 89 LYS B N 1
ATOM 2370 C CA . LYS B 1 89 ? -21.172 5.398 -5.551 1 92.19 89 LYS B CA 1
ATOM 2371 C C . LYS B 1 89 ? -20.469 5.328 -4.195 1 92.19 89 LYS B C 1
ATOM 2373 O O . LYS B 1 89 ? -21.125 5.129 -3.168 1 92.19 89 LYS B O 1
ATOM 2378 N N . ILE B 1 90 ? -19.219 5.496 -4.168 1 91.38 90 ILE B N 1
ATOM 2379 C CA . ILE B 1 90 ? -18.469 5.477 -2.92 1 91.38 90 ILE B CA 1
ATOM 2380 C C . ILE B 1 90 ? -18.891 6.652 -2.043 1 91.38 90 ILE B C 1
ATOM 2382 O O . ILE B 1 90 ? -19.125 6.484 -0.845 1 91.38 90 ILE B O 1
ATOM 2386 N N . ARG B 1 91 ? -18.938 7.852 -2.609 1 92.31 91 ARG B N 1
ATOM 2387 C CA . ARG B 1 91 ? -19.359 9.047 -1.884 1 92.31 91 ARG B CA 1
ATOM 2388 C C . ARG B 1 91 ? -20.719 8.836 -1.226 1 92.31 91 ARG B C 1
ATOM 2390 O O . ARG B 1 91 ? -20.891 9.109 -0.036 1 92.31 91 ARG B O 1
ATOM 2397 N N . GLU B 1 92 ? -21.594 8.305 -2.018 1 92.38 92 GLU B N 1
ATOM 2398 C CA . GLU B 1 92 ? -22.938 8.086 -1.517 1 92.38 92 GLU B CA 1
ATOM 2399 C C . GLU B 1 92 ? -22.953 7.059 -0.39 1 92.38 92 GLU B C 1
ATOM 2401 O O . GLU B 1 92 ? -23.594 7.262 0.64 1 92.38 92 GLU B O 1
ATOM 2406 N N . ALA B 1 93 ? -22.281 6.043 -0.601 1 91 93 ALA B N 1
ATOM 2407 C CA . ALA B 1 93 ? -22.203 4.992 0.41 1 91 93 ALA B CA 1
ATOM 2408 C C . ALA B 1 93 ? -21.609 5.52 1.713 1 91 93 ALA B C 1
ATOM 2410 O O . ALA B 1 93 ? -22.125 5.219 2.799 1 91 93 ALA B O 1
ATOM 2411 N N . MET B 1 94 ? -20.578 6.277 1.649 1 89.38 94 MET B N 1
ATOM 2412 C CA . MET B 1 94 ? -19.906 6.785 2.836 1 89.38 94 MET B CA 1
ATOM 2413 C C . MET B 1 94 ? -20.75 7.836 3.545 1 89.38 94 MET B C 1
ATOM 2415 O O . MET B 1 94 ? -20.797 7.879 4.773 1 89.38 94 MET B O 1
ATOM 2419 N N . LYS B 1 95 ? -21.359 8.68 2.752 1 88.19 95 LYS B N 1
ATOM 2420 C CA . LYS B 1 95 ? -22.25 9.664 3.346 1 88.19 95 LYS B CA 1
ATOM 2421 C C . LYS B 1 95 ? -23.344 8.977 4.176 1 88.19 95 LYS B C 1
ATOM 2423 O O . LYS B 1 95 ? -23.656 9.414 5.285 1 88.19 95 LYS B O 1
ATOM 2428 N N . LYS B 1 96 ? -23.891 7.926 3.602 1 90.25 96 LYS B N 1
ATOM 2429 C CA . LYS B 1 96 ? -24.906 7.164 4.312 1 90.25 96 LYS B CA 1
ATOM 2430 C C . LYS B 1 96 ? -24.359 6.582 5.609 1 90.25 96 LYS B C 1
ATOM 2432 O O . LYS B 1 96 ? -25 6.672 6.66 1 90.25 96 LYS B O 1
ATOM 2437 N N . GLU B 1 97 ? -23.188 6.039 5.57 1 89.56 97 GLU B N 1
ATOM 2438 C CA . GLU B 1 97 ? -22.562 5.441 6.746 1 89.56 97 GLU B CA 1
ATOM 2439 C C . GLU B 1 97 ? -22.234 6.496 7.797 1 89.56 97 GLU B C 1
ATOM 2441 O O . GLU B 1 97 ? -22.438 6.277 8.992 1 89.56 97 GLU B O 1
ATOM 2446 N N . PHE B 1 98 ? -21.734 7.562 7.383 1 88.44 98 PHE B N 1
ATOM 2447 C CA . PHE B 1 98 ? -21.359 8.633 8.297 1 88.44 98 PHE B CA 1
ATOM 2448 C C . PHE B 1 98 ? -22.594 9.203 8.984 1 88.44 98 PHE B C 1
ATOM 2450 O O . PHE B 1 98 ? -22.562 9.477 10.188 1 88.44 98 PHE B O 1
ATOM 2457 N N . ASN B 1 99 ? -23.594 9.383 8.195 1 87.44 99 ASN B N 1
ATOM 2458 C CA . ASN B 1 99 ? -24.859 9.859 8.773 1 87.44 99 ASN B CA 1
ATOM 2459 C C . ASN B 1 99 ? -25.375 8.906 9.844 1 87.44 99 ASN B C 1
ATOM 2461 O O . ASN B 1 99 ? -25.781 9.336 10.922 1 87.44 99 ASN B O 1
ATOM 2465 N N . LYS B 1 100 ? -25.281 7.691 9.57 1 88 100 LYS B N 1
ATOM 2466 C CA . LYS B 1 100 ? -25.75 6.672 10.508 1 88 100 LYS B CA 1
ATOM 2467 C C . LYS B 1 100 ? -24.938 6.711 11.805 1 88 100 LYS B C 1
ATOM 2469 O O . LYS B 1 100 ? -25.469 6.434 12.883 1 88 100 LYS B O 1
ATOM 2474 N N . LYS B 1 101 ? -23.688 7.133 11.734 1 85.38 101 LYS B N 1
ATOM 2475 C CA . LYS B 1 101 ? -22.781 7.066 12.867 1 85.38 101 LYS B CA 1
ATOM 2476 C C . LYS B 1 101 ? -22.641 8.43 13.547 1 85.38 101 LYS B C 1
ATOM 2478 O O . LYS B 1 101 ? -21.859 8.586 14.484 1 85.38 101 LYS B O 1
ATOM 2483 N N . GLY B 1 102 ? -23.234 9.438 13.055 1 79.44 102 GLY B N 1
ATOM 2484 C CA . GLY B 1 102 ? -23.203 10.758 13.648 1 79.44 102 GLY B CA 1
ATOM 2485 C C . GLY B 1 102 ? -21.859 11.453 13.469 1 79.44 102 GLY B C 1
ATOM 2486 O O . GLY B 1 102 ? -21.406 12.18 14.352 1 79.44 102 GLY B O 1
ATOM 2487 N N . LEU B 1 103 ? -21.125 11.031 12.578 1 74.94 103 LEU B N 1
ATOM 2488 C CA . LEU B 1 103 ? -19.828 11.648 12.305 1 74.94 103 LEU B CA 1
ATOM 2489 C C . LEU B 1 103 ? -19.984 12.914 11.477 1 74.94 103 LEU B C 1
ATOM 2491 O O . LEU B 1 103 ? -20.953 13.047 10.719 1 74.94 103 LEU B O 1
ATOM 2495 N N . PRO B 1 104 ? -19.156 14.062 11.891 1 59.72 104 PRO B N 1
ATOM 2496 C CA . PRO B 1 104 ? -19.188 15.297 11.102 1 59.72 104 PRO B CA 1
ATOM 2497 C C . PRO B 1 104 ? -18.812 15.07 9.641 1 59.72 104 PRO B C 1
ATOM 2499 O O . PRO B 1 104 ? -17.969 14.219 9.344 1 59.72 104 PRO B O 1
ATOM 2502 N N . HIS B 1 105 ? -19.703 15.445 8.703 1 59.97 105 HIS B N 1
ATOM 2503 C CA . HIS B 1 105 ? -20.078 14.797 7.449 1 59.97 105 HIS B CA 1
ATOM 2504 C C . HIS B 1 105 ? -19.156 15.234 6.312 1 59.97 105 HIS B C 1
ATOM 2506 O O . HIS B 1 105 ? -19.438 14.945 5.145 1 59.97 105 HIS B O 1
ATOM 2512 N N . GLU B 1 106 ? -18.188 16.125 6.312 1 71.81 106 GLU B N 1
ATOM 2513 C CA . GLU B 1 106 ? -17.797 16.406 4.934 1 71.81 106 GLU B CA 1
ATOM 2514 C C . GLU B 1 106 ? -16.891 15.297 4.391 1 71.81 106 GLU B C 1
ATOM 2516 O O . GLU B 1 106 ? -15.875 14.961 5.004 1 71.81 106 GLU B O 1
ATOM 2521 N N . PHE B 1 107 ? -17.5 14.469 3.602 1 81.38 107 PHE B N 1
ATOM 2522 C CA . PHE B 1 107 ? -16.734 13.477 2.859 1 81.38 107 PHE B CA 1
ATOM 2523 C C . PHE B 1 107 ? -16.766 13.773 1.365 1 81.38 107 PHE B C 1
ATOM 2525 O O . PHE B 1 107 ? -17.844 13.938 0.786 1 81.38 107 PHE B O 1
ATOM 2532 N N . ASP B 1 108 ? -15.57 13.992 0.858 1 85.69 108 ASP B N 1
ATOM 2533 C CA . ASP B 1 108 ? -15.453 14.156 -0.587 1 85.69 108 ASP B CA 1
ATOM 2534 C C . ASP B 1 108 ? -14.172 13.5 -1.108 1 85.69 108 ASP B C 1
ATOM 2536 O O . ASP B 1 108 ? -13.227 13.281 -0.349 1 85.69 108 ASP B O 1
ATOM 2540 N N . ILE B 1 109 ? -14.375 13.008 -2.295 1 85.12 109 ILE B N 1
ATOM 2541 C CA . ILE B 1 109 ? -13.219 12.492 -3.025 1 85.12 109 ILE B CA 1
ATOM 2542 C C . ILE B 1 109 ? -12.93 13.391 -4.23 1 85.12 109 ILE B C 1
ATOM 2544 O O . ILE B 1 109 ? -13.734 13.453 -5.168 1 85.12 109 ILE B O 1
ATOM 2548 N N . SER B 1 110 ? -11.945 14.18 -4.109 1 78.69 110 SER B N 1
ATOM 2549 C CA . SER B 1 110 ? -11.656 15.156 -5.152 1 78.69 110 SER B CA 1
ATOM 2550 C C . SER B 1 110 ? -10.547 14.664 -6.07 1 78.69 110 SER B C 1
ATOM 2552 O O . SER B 1 110 ? -10.164 15.359 -7.02 1 78.69 110 SER B O 1
ATOM 2554 N N . PHE B 1 111 ? -10.039 13.531 -5.785 1 83.12 111 PHE B N 1
ATOM 2555 C CA . PHE B 1 111 ? -8.984 12.984 -6.641 1 83.12 111 PHE B CA 1
ATOM 2556 C C . PHE B 1 111 ? -9.461 11.727 -7.348 1 83.12 111 PHE B C 1
ATOM 2558 O O . PHE B 1 111 ? -10.328 11.008 -6.84 1 83.12 111 PHE B O 1
ATOM 2565 N N . LYS B 1 112 ? -8.953 11.492 -8.5 1 83.31 112 LYS B N 1
ATOM 2566 C CA . LYS B 1 112 ? -9.438 10.398 -9.336 1 83.31 112 LYS B CA 1
ATOM 2567 C C . LYS B 1 112 ? -8.766 9.078 -8.953 1 83.31 112 LYS B C 1
ATOM 2569 O O . LYS B 1 112 ? -9.359 8.008 -9.117 1 83.31 112 LYS B O 1
ATOM 2574 N N . LYS B 1 113 ? -7.656 9.195 -8.453 1 94.75 113 LYS B N 1
ATOM 2575 C CA . LYS B 1 113 ? -6.953 7.953 -8.133 1 94.75 113 LYS B CA 1
ATOM 2576 C C . LYS B 1 113 ? -7.164 7.57 -6.668 1 94.75 113 LYS B C 1
ATOM 2578 O O . LYS B 1 113 ? -6.961 8.391 -5.77 1 94.75 113 LYS B O 1
ATOM 2583 N N . LEU B 1 114 ? -7.59 6.398 -6.449 1 97.56 114 LEU B N 1
ATOM 2584 C CA . LEU B 1 114 ? -7.77 5.879 -5.098 1 97.56 114 LEU B CA 1
ATOM 2585 C C . LEU B 1 114 ? -6.828 4.707 -4.84 1 97.56 114 LEU B C 1
ATOM 2587 O O . LEU B 1 114 ? -6.496 3.957 -5.758 1 97.56 114 LEU B O 1
ATOM 2591 N N . PRO B 1 115 ? -6.383 4.602 -3.602 1 98.38 115 PRO B N 1
ATOM 2592 C CA . PRO B 1 115 ? -5.488 3.492 -3.271 1 98.38 115 PRO B CA 1
ATOM 2593 C C . PRO B 1 115 ? -6.188 2.137 -3.303 1 98.38 115 PRO B C 1
ATOM 2595 O O . PRO B 1 115 ? -7.305 2.004 -2.791 1 98.38 115 PRO B O 1
ATOM 2598 N N . VAL B 1 116 ? -5.57 1.21 -3.91 1 98.69 116 VAL B N 1
ATOM 2599 C CA . VAL B 1 116 ? -6.023 -0.176 -3.945 1 98.69 116 VAL B CA 1
ATOM 2600 C C . VAL B 1 116 ? -4.844 -1.115 -3.721 1 98.69 116 VAL B C 1
ATOM 2602 O O . VAL B 1 116 ? -3.686 -0.704 -3.83 1 98.69 116 VAL B O 1
ATOM 2605 N N . ILE B 1 117 ? -5.09 -2.291 -3.246 1 98.81 117 ILE B N 1
ATOM 2606 C CA . ILE B 1 117 ? -4.098 -3.357 -3.326 1 98.81 117 ILE B CA 1
ATOM 2607 C C . ILE B 1 117 ? -4.258 -4.113 -4.645 1 98.81 117 ILE B C 1
ATOM 2609 O O . ILE B 1 117 ? -5.352 -4.582 -4.969 1 98.81 117 ILE B O 1
ATOM 2613 N N . LEU B 1 118 ? -3.219 -4.148 -5.461 1 98.62 118 LEU B N 1
ATOM 2614 C CA . LEU B 1 118 ? -3.244 -4.805 -6.766 1 98.62 118 LEU B CA 1
ATOM 2615 C C . LEU B 1 118 ? -2.918 -6.289 -6.633 1 98.62 118 LEU B C 1
ATOM 2617 O O . LEU B 1 118 ? -1.876 -6.652 -6.086 1 98.62 118 LEU B O 1
ATOM 2621 N N . LEU B 1 119 ? -3.826 -7.086 -6.992 1 98.75 119 LEU B N 1
ATOM 2622 C CA . LEU B 1 119 ? -3.523 -8.492 -7.238 1 98.75 119 LEU B CA 1
ATOM 2623 C C . LEU B 1 119 ? -2.906 -8.68 -8.617 1 98.75 119 LEU B C 1
ATOM 2625 O O . LEU B 1 119 ? -3.623 -8.844 -9.609 1 98.75 119 LEU B O 1
ATOM 2629 N N . GLY B 1 120 ? -1.611 -8.734 -8.703 1 97.25 120 GLY B N 1
ATOM 2630 C CA . GLY B 1 120 ? -0.884 -8.688 -9.961 1 97.25 120 GLY B CA 1
ATOM 2631 C C . GLY B 1 120 ? -0.83 -10.023 -10.672 1 97.25 120 GLY B C 1
ATOM 2632 O O . GLY B 1 120 ? -0.954 -10.094 -11.891 1 97.25 120 GLY B O 1
ATOM 2633 N N . GLN B 1 121 ? -0.549 -11.07 -9.898 1 97.12 121 GLN B N 1
ATOM 2634 C CA . GLN B 1 121 ? -0.447 -12.414 -10.445 1 97.12 121 GLN B CA 1
ATOM 2635 C C . GLN B 1 121 ? -1.109 -13.438 -9.523 1 97.12 121 GLN B C 1
ATOM 2637 O O . GLN B 1 121 ? -0.986 -13.344 -8.297 1 97.12 121 GLN B O 1
ATOM 2642 N N . LEU B 1 122 ? -1.804 -14.281 -10.102 1 98.56 122 LEU B N 1
ATOM 2643 C CA . LEU B 1 122 ? -2.381 -15.438 -9.422 1 98.56 122 LEU B CA 1
ATOM 2644 C C . LEU B 1 122 ? -2.273 -16.688 -10.289 1 98.56 122 LEU B C 1
ATOM 2646 O O . LEU B 1 122 ? -2.633 -16.656 -11.469 1 98.56 122 LEU B O 1
ATOM 2650 N N . GLY B 1 123 ? -1.719 -17.719 -9.758 1 98.5 123 GLY B N 1
ATOM 2651 C CA . GLY B 1 123 ? -1.651 -18.984 -10.453 1 98.5 123 GLY B CA 1
ATOM 2652 C C . GLY B 1 123 ? -1.994 -20.172 -9.562 1 98.5 123 GLY B C 1
ATOM 2653 O O . GLY B 1 123 ? -1.634 -20.188 -8.391 1 98.5 123 GLY B O 1
ATOM 2654 N N . ILE B 1 124 ? -2.684 -21.078 -10.094 1 98.5 124 ILE B N 1
ATOM 2655 C CA . ILE B 1 124 ? -2.957 -22.375 -9.477 1 98.5 124 ILE B CA 1
ATOM 2656 C C . ILE B 1 124 ? -2.355 -23.484 -10.336 1 98.5 124 ILE B C 1
ATOM 2658 O O . ILE B 1 124 ? -2.617 -23.562 -11.539 1 98.5 124 ILE B O 1
ATOM 2662 N N . ASN B 1 125 ? -1.563 -24.297 -9.688 1 98.62 125 ASN B N 1
ATOM 2663 C CA . ASN B 1 125 ? -0.946 -25.406 -10.406 1 98.62 125 ASN B CA 1
ATOM 2664 C C . ASN B 1 125 ? -1.991 -26.281 -11.094 1 98.62 125 ASN B C 1
ATOM 2666 O O . ASN B 1 125 ? -3.047 -26.562 -10.523 1 98.62 125 ASN B O 1
ATOM 2670 N N . LYS B 1 126 ? -1.7 -26.781 -12.25 1 97.94 126 LYS B N 1
ATOM 2671 C CA . LYS B 1 126 ? -2.629 -27.547 -13.07 1 97.94 126 LYS B CA 1
ATOM 2672 C C . LYS B 1 126 ? -3.211 -28.719 -12.289 1 97.94 126 LYS B C 1
ATOM 2674 O O . LYS B 1 126 ? -4.402 -29.016 -12.406 1 97.94 126 LYS B O 1
ATOM 2679 N N . ILE B 1 127 ? -2.453 -29.344 -11.508 1 96.5 127 ILE B N 1
ATOM 2680 C CA . ILE B 1 127 ? -2.865 -30.547 -10.805 1 96.5 127 ILE B CA 1
ATOM 2681 C C . ILE B 1 127 ? -3.891 -30.203 -9.727 1 96.5 127 ILE B C 1
ATOM 2683 O O . ILE B 1 127 ? -4.598 -31.078 -9.227 1 96.5 127 ILE B O 1
ATOM 2687 N N . TYR B 1 128 ? -3.979 -28.938 -9.352 1 97.56 128 TYR B N 1
ATOM 2688 C CA . TYR B 1 128 ? -4.879 -28.531 -8.281 1 97.56 128 TYR B CA 1
ATOM 2689 C C . TYR B 1 128 ? -6.074 -27.766 -8.836 1 97.56 128 TYR B C 1
ATOM 2691 O O . TYR B 1 128 ? -6.957 -27.344 -8.086 1 97.56 128 TYR B O 1
ATOM 2699 N N . GLN B 1 129 ? -6.137 -27.531 -10.133 1 97.19 129 GLN B N 1
ATOM 2700 C CA . GLN B 1 129 ? -7.219 -26.781 -10.758 1 97.19 129 GLN B CA 1
ATOM 2701 C C . GLN B 1 129 ? -8.508 -27.609 -10.812 1 97.19 129 GLN B C 1
ATOM 2703 O O . GLN B 1 129 ? -8.453 -28.828 -10.906 1 97.19 129 GLN B O 1
ATOM 2708 N N . GLY B 1 130 ? -9.625 -26.859 -10.719 1 96 130 GLY B N 1
ATOM 2709 C CA . GLY B 1 130 ? -10.922 -27.531 -10.82 1 96 130 GLY B CA 1
ATOM 2710 C C . GLY B 1 130 ? -11.297 -28.281 -9.562 1 96 130 GLY B C 1
ATOM 2711 O O . GLY B 1 130 ? -12.266 -29.047 -9.562 1 96 130 GLY B O 1
ATOM 2712 N N . LYS B 1 131 ? -10.609 -28.094 -8.539 1 96.81 131 LYS B N 1
ATOM 2713 C CA . LYS B 1 131 ? -10.836 -28.828 -7.301 1 96.81 131 LYS B CA 1
ATOM 2714 C C . LYS B 1 131 ? -11.211 -27.891 -6.16 1 96.81 131 LYS B C 1
ATOM 2716 O O . LYS B 1 131 ? -11.203 -28.281 -4.992 1 96.81 131 LYS B O 1
ATOM 2721 N N . GLY B 1 132 ? -11.375 -26.609 -6.484 1 96.62 132 GLY B N 1
ATOM 2722 C CA . GLY B 1 132 ? -11.812 -25.641 -5.488 1 96.62 132 GLY B CA 1
ATOM 2723 C C . GLY B 1 132 ? -10.664 -24.938 -4.793 1 96.62 132 GLY B C 1
ATOM 2724 O O . GLY B 1 132 ? -10.875 -24 -4.027 1 96.62 132 GLY B O 1
ATOM 2725 N N . VAL B 1 133 ? -9.445 -25.297 -5.031 1 97.44 133 VAL B N 1
ATOM 2726 C CA . VAL B 1 133 ? -8.266 -24.766 -4.355 1 97.44 133 VAL B CA 1
ATOM 2727 C C . VAL B 1 133 ? -8.148 -23.266 -4.621 1 97.44 133 VAL B C 1
ATOM 2729 O O . VAL B 1 133 ? -7.922 -22.469 -3.695 1 97.44 133 VAL B O 1
ATOM 2732 N N . GLY B 1 134 ? -8.359 -22.859 -5.855 1 97.88 134 GLY B N 1
ATOM 2733 C CA . GLY B 1 134 ? -8.266 -21.453 -6.207 1 97.88 134 GLY B CA 1
ATOM 2734 C C . GLY B 1 134 ? -9.297 -20.594 -5.5 1 97.88 134 GLY B C 1
ATOM 2735 O O . GLY B 1 134 ? -8.961 -19.547 -4.957 1 97.88 134 GLY B O 1
ATOM 2736 N N . SER B 1 135 ? -10.57 -21.062 -5.508 1 98 135 SER B N 1
ATOM 2737 C CA . SER B 1 135 ? -11.641 -20.312 -4.859 1 98 135 SER B CA 1
ATOM 2738 C C . SER B 1 135 ? -11.398 -20.172 -3.361 1 98 135 SER B C 1
ATOM 2740 O O . SER B 1 135 ? -11.594 -19.109 -2.789 1 98 135 SER B O 1
ATOM 2742 N N . PHE B 1 136 ? -10.906 -21.203 -2.736 1 98.5 136 PHE B N 1
ATOM 2743 C CA . PHE B 1 136 ? -10.625 -21.156 -1.307 1 98.5 136 PHE B CA 1
ATOM 2744 C C . PHE B 1 136 ? -9.406 -20.297 -1.022 1 98.5 136 PHE B C 1
ATOM 2746 O O . PHE B 1 136 ? -9.344 -19.609 0.002 1 98.5 136 PHE B O 1
ATOM 2753 N N . PHE B 1 137 ? -8.398 -20.359 -1.929 1 98.75 137 PHE B N 1
ATOM 2754 C CA . PHE B 1 137 ? -7.238 -19.484 -1.813 1 98.75 137 PHE B CA 1
ATOM 2755 C C . PHE B 1 137 ? -7.66 -18.016 -1.764 1 98.75 137 PHE B C 1
ATOM 2757 O O . PHE B 1 137 ? -7.219 -17.266 -0.89 1 98.75 137 PHE B O 1
ATOM 2764 N N . VAL B 1 138 ? -8.617 -17.625 -2.596 1 98.81 138 VAL B N 1
ATOM 2765 C CA . VAL B 1 138 ? -9.094 -16.25 -2.68 1 98.81 138 VAL B CA 1
ATOM 2766 C C . VAL B 1 138 ? -9.914 -15.914 -1.439 1 98.81 138 VAL B C 1
ATOM 2768 O O . VAL B 1 138 ? -9.641 -14.914 -0.76 1 98.81 138 VAL B O 1
ATOM 2771 N N . ARG B 1 139 ? -10.805 -16.734 -1.051 1 98.56 139 ARG B N 1
ATOM 2772 C CA . ARG B 1 139 ? -11.75 -16.438 0.021 1 98.56 139 ARG B CA 1
ATOM 2773 C C . ARG B 1 139 ? -11.07 -16.5 1.384 1 98.56 139 ARG B C 1
ATOM 2775 O O . ARG B 1 139 ? -11.375 -15.703 2.271 1 98.56 139 ARG B O 1
ATOM 2782 N N . SER B 1 140 ? -10.148 -17.406 1.495 1 98.75 140 SER B N 1
ATOM 2783 C CA . SER B 1 140 ? -9.625 -17.703 2.826 1 98.75 140 SER B CA 1
ATOM 2784 C C . SER B 1 140 ? -8.289 -17.016 3.064 1 98.75 140 SER B C 1
ATOM 2786 O O . SER B 1 140 ? -7.836 -16.906 4.203 1 98.75 140 SER B O 1
ATOM 2788 N N . PHE B 1 141 ? -7.66 -16.531 2.059 1 98.88 141 PHE B N 1
ATOM 2789 C CA . PHE B 1 141 ? -6.383 -15.867 2.285 1 98.88 141 PHE B CA 1
ATOM 2790 C C . PHE B 1 141 ? -6.352 -14.508 1.599 1 98.88 141 PHE B C 1
ATOM 2792 O O . PHE B 1 141 ? -6.164 -13.484 2.254 1 98.88 141 PHE B O 1
ATOM 2799 N N . ILE B 1 142 ? -6.621 -14.469 0.299 1 98.88 142 ILE B N 1
ATOM 2800 C CA . ILE B 1 142 ? -6.391 -13.273 -0.502 1 98.88 142 ILE B CA 1
ATOM 2801 C C . ILE B 1 142 ? -7.285 -12.133 -0.006 1 98.88 142 ILE B C 1
ATOM 2803 O O . ILE B 1 142 ? -6.809 -11.023 0.24 1 98.88 142 ILE B O 1
ATOM 2807 N N . ILE B 1 143 ? -8.562 -12.391 0.199 1 98.88 143 ILE B N 1
ATOM 2808 C CA . ILE B 1 143 ? -9.508 -11.359 0.628 1 98.88 143 ILE B CA 1
ATOM 2809 C C . ILE B 1 143 ? -9.195 -10.945 2.066 1 98.88 143 ILE B C 1
ATOM 2811 O O . ILE B 1 143 ? -9.023 -9.766 2.355 1 98.88 143 ILE B O 1
ATOM 2815 N N . PRO B 1 144 ? -8.992 -11.898 3.014 1 98.81 144 PRO B N 1
ATOM 2816 C CA . PRO B 1 144 ? -8.664 -11.5 4.383 1 98.81 144 PRO B CA 1
ATOM 2817 C C . PRO B 1 144 ? -7.324 -10.766 4.48 1 98.81 144 PRO B C 1
ATOM 2819 O O . PRO B 1 144 ? -7.199 -9.805 5.238 1 98.81 144 PRO B O 1
ATOM 2822 N N . TYR B 1 145 ? -6.336 -11.25 3.762 1 98.88 145 TYR B N 1
ATOM 2823 C CA . TYR B 1 145 ? -5.047 -10.562 3.748 1 98.88 145 TYR B CA 1
ATOM 2824 C C . TYR B 1 145 ? -5.199 -9.125 3.273 1 98.88 145 TYR B C 1
ATOM 2826 O O . TYR B 1 145 ? -4.645 -8.203 3.877 1 98.88 145 TYR B O 1
ATOM 2834 N N . SER B 1 146 ? -5.949 -8.93 2.188 1 98.88 146 SER B N 1
ATOM 2835 C CA . SER B 1 146 ? -6.16 -7.602 1.615 1 98.88 146 SER B CA 1
ATOM 2836 C C . SER B 1 146 ? -6.914 -6.695 2.584 1 98.88 146 SER B C 1
ATOM 2838 O O . SER B 1 146 ? -6.613 -5.504 2.686 1 98.88 146 SER B O 1
ATOM 2840 N N . LEU B 1 147 ? -7.871 -7.266 3.248 1 98.81 147 LEU B N 1
ATOM 2841 C CA . LEU B 1 147 ? -8.578 -6.48 4.258 1 98.81 147 LEU B CA 1
ATOM 2842 C C . LEU B 1 147 ? -7.617 -6.016 5.352 1 98.81 147 LEU B C 1
ATOM 2844 O O . LEU B 1 147 ? -7.629 -4.844 5.734 1 98.81 147 LEU B O 1
ATOM 2848 N N . GLY B 1 148 ? -6.793 -6.957 5.836 1 98.56 148 GLY B N 1
ATOM 2849 C CA . GLY B 1 148 ? -5.793 -6.57 6.816 1 98.56 148 GLY B CA 1
ATOM 2850 C C . GLY B 1 148 ? -4.852 -5.492 6.312 1 98.56 148 GLY B C 1
ATOM 2851 O O . GLY B 1 148 ? -4.539 -4.547 7.039 1 98.56 148 GLY B O 1
ATOM 2852 N N . TYR B 1 149 ? -4.426 -5.684 5.098 1 98.5 149 TYR B N 1
ATOM 2853 C CA . TYR B 1 149 ? -3.586 -4.684 4.445 1 98.5 149 TYR B CA 1
ATOM 2854 C C . TYR B 1 149 ? -4.258 -3.316 4.453 1 98.5 149 TYR B C 1
ATOM 2856 O O . TYR B 1 149 ? -3.635 -2.316 4.816 1 98.5 149 TYR B O 1
ATOM 2864 N N . CYS B 1 150 ? -5.52 -3.225 4.066 1 98.62 150 CYS B N 1
ATOM 2865 C CA . CYS B 1 150 ? -6.242 -1.966 3.941 1 98.62 150 CYS B CA 1
ATOM 2866 C C . CYS B 1 150 ? -6.469 -1.329 5.309 1 98.62 150 CYS B C 1
ATOM 2868 O O . CYS B 1 150 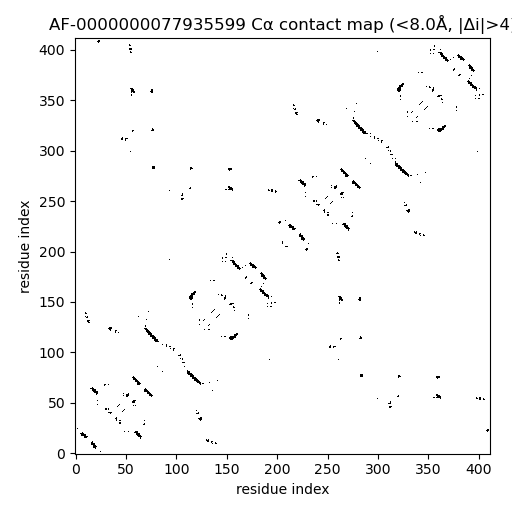? -6.363 -0.11 5.453 1 98.62 150 CYS B O 1
ATOM 2870 N N . ILE B 1 151 ? -6.734 -2.139 6.273 1 98.12 151 ILE B N 1
ATOM 2871 C CA . ILE B 1 151 ? -6.965 -1.64 7.625 1 98.12 151 ILE B CA 1
ATOM 2872 C C . ILE B 1 151 ? -5.68 -1.025 8.172 1 98.12 151 ILE B C 1
ATOM 2874 O O . ILE B 1 151 ? -5.707 0.042 8.789 1 98.12 151 ILE B O 1
ATOM 2878 N N . ARG B 1 152 ? -4.543 -1.627 7.926 1 97.62 152 ARG B N 1
ATOM 2879 C CA . ARG B 1 152 ? -3.279 -1.222 8.531 1 97.62 152 ARG B CA 1
ATOM 2880 C C . ARG B 1 152 ? -2.613 -0.114 7.719 1 97.62 152 ARG B C 1
ATOM 2882 O O . ARG B 1 152 ? -1.718 0.573 8.211 1 97.62 152 ARG B O 1
ATOM 2889 N N . ASN B 1 153 ? -3.012 -0.023 6.5 1 97.94 153 ASN B N 1
ATOM 2890 C CA . ASN B 1 153 ? -2.422 0.952 5.586 1 97.94 153 ASN B CA 1
ATOM 2891 C C . ASN B 1 153 ? -3.49 1.809 4.914 1 97.94 153 ASN B C 1
ATOM 2893 O O . ASN B 1 153 ? -4.324 2.414 5.59 1 97.94 153 ASN B O 1
ATOM 2897 N N . SER B 1 154 ? -3.465 1.908 3.631 1 97.12 154 SER B N 1
ATOM 2898 C CA . SER B 1 154 ? -4.496 2.607 2.871 1 97.12 154 SER B CA 1
ATOM 2899 C C . SER B 1 154 ? -4.875 1.834 1.612 1 97.12 154 SER B C 1
ATOM 2901 O O . SER B 1 154 ? -4.035 1.608 0.739 1 97.12 154 SER B O 1
ATOM 2903 N N . CYS B 1 155 ? -6.016 1.479 1.525 1 98 155 CYS B N 1
ATOM 2904 C CA . CYS B 1 155 ? -6.641 1.001 0.298 1 98 155 CYS B CA 1
ATOM 2905 C C . CYS B 1 155 ? -8.148 0.847 0.478 1 98 155 CYS B C 1
ATOM 2907 O O . CYS B 1 155 ? -8.633 0.758 1.605 1 98 155 CYS B O 1
ATOM 2909 N N . ILE B 1 156 ? -8.828 0.809 -0.625 1 97.81 156 ILE B N 1
ATOM 2910 C CA . ILE B 1 156 ? -10.281 0.74 -0.542 1 97.81 156 ILE B CA 1
ATOM 2911 C C . ILE B 1 156 ? -10.766 -0.605 -1.077 1 97.81 156 ILE B C 1
ATOM 2913 O O . ILE B 1 156 ? -11.961 -0.898 -1.044 1 97.81 156 ILE B O 1
ATOM 2917 N N . GLY B 1 157 ? -9.836 -1.43 -1.598 1 98.69 157 GLY B N 1
ATOM 2918 C CA . GLY B 1 157 ? -10.227 -2.729 -2.123 1 98.69 157 GLY B CA 1
ATOM 2919 C C . GLY B 1 157 ? -9.141 -3.383 -2.957 1 98.69 157 GLY B C 1
ATOM 2920 O O . GLY B 1 157 ? -8 -2.912 -2.984 1 98.69 157 GLY B O 1
ATOM 2921 N N . ILE B 1 158 ? -9.492 -4.539 -3.561 1 98.94 158 ILE B N 1
ATOM 2922 C CA . ILE B 1 158 ? -8.586 -5.312 -4.406 1 98.94 158 ILE B CA 1
ATOM 2923 C C . ILE B 1 158 ? -8.852 -4.992 -5.875 1 98.94 158 ILE B C 1
ATOM 2925 O O . ILE B 1 158 ? -10 -4.988 -6.316 1 98.94 158 ILE B O 1
ATOM 2929 N N . LEU B 1 159 ? -7.871 -4.688 -6.594 1 98.81 159 LEU B N 1
ATOM 2930 C CA . LEU B 1 159 ? -7.953 -4.539 -8.039 1 98.81 159 LEU B CA 1
ATOM 2931 C C . LEU B 1 159 ? -7.23 -5.684 -8.742 1 98.81 159 LEU B C 1
ATOM 2933 O O . LEU B 1 159 ? -6.137 -6.082 -8.336 1 98.81 159 LEU B O 1
ATOM 2937 N N . VAL B 1 160 ? -7.805 -6.223 -9.766 1 98.56 160 VAL B N 1
ATOM 2938 C CA . VAL B 1 160 ? -7.148 -7.25 -10.562 1 98.56 160 VAL B CA 1
ATOM 2939 C C . VAL B 1 160 ? -7.449 -7.027 -12.047 1 98.56 160 VAL B C 1
ATOM 2941 O O . VAL B 1 160 ? -8.547 -6.59 -12.398 1 98.56 160 VAL B O 1
ATOM 2944 N N . TYR B 1 161 ? -6.504 -7.227 -12.891 1 97.12 161 TYR B N 1
ATOM 2945 C CA . TYR B 1 161 ? -6.656 -7.258 -14.344 1 97.12 161 TYR B CA 1
ATOM 2946 C C . TYR B 1 161 ? -6.531 -8.68 -14.875 1 97.12 161 TYR B C 1
ATOM 2948 O O . TYR B 1 161 ? -5.645 -9.43 -14.453 1 97.12 161 TYR B O 1
ATOM 2956 N N . THR B 1 162 ? -7.43 -9.07 -15.703 1 96.81 162 THR B N 1
ATOM 2957 C CA . THR B 1 162 ? -7.387 -10.43 -16.25 1 96.81 162 THR B CA 1
ATOM 2958 C C . THR B 1 162 ? -7.93 -10.453 -17.672 1 96.81 162 THR B C 1
ATOM 2960 O O . THR B 1 162 ? -8.828 -9.68 -18.016 1 96.81 162 THR B O 1
ATOM 2963 N N . LYS B 1 163 ? -7.418 -11.344 -18.453 1 94.56 163 LYS B N 1
ATOM 2964 C CA . LYS B 1 163 ? -7.934 -11.594 -19.797 1 94.56 163 LYS B CA 1
ATOM 2965 C C . LYS B 1 163 ? -8.703 -12.914 -19.844 1 94.56 163 LYS B C 1
ATOM 2967 O O . LYS B 1 163 ? -9.617 -13.07 -20.656 1 94.56 163 LYS B O 1
ATOM 2972 N N . THR B 1 164 ? -8.391 -13.766 -18.969 1 93.31 164 THR B N 1
ATOM 2973 C CA . THR B 1 164 ? -8.844 -15.141 -19.188 1 93.31 164 THR B CA 1
ATOM 2974 C C . THR B 1 164 ? -9.672 -15.633 -18.016 1 93.31 164 THR B C 1
ATOM 2976 O O . THR B 1 164 ? -10.398 -16.625 -18.125 1 93.31 164 THR B O 1
ATOM 2979 N N . ALA B 1 165 ? -9.586 -14.961 -16.812 1 95.19 165 ALA B N 1
ATOM 2980 C CA . ALA B 1 165 ? -10.203 -15.516 -15.609 1 95.19 165 ALA B CA 1
ATOM 2981 C C . ALA B 1 165 ? -11.398 -14.672 -15.164 1 95.19 165 ALA B C 1
ATOM 2983 O O . ALA B 1 165 ? -11.641 -14.508 -13.969 1 95.19 165 ALA B O 1
ATOM 2984 N N . LYS B 1 166 ? -12.148 -14.117 -16.031 1 96.69 166 LYS B N 1
ATOM 2985 C CA . LYS B 1 166 ? -13.242 -13.203 -15.734 1 96.69 166 LYS B CA 1
ATOM 2986 C C . LYS B 1 166 ? -14.32 -13.883 -14.898 1 96.69 166 LYS B C 1
ATOM 2988 O O . LYS B 1 166 ? -14.711 -13.383 -13.844 1 96.69 166 LYS B O 1
ATOM 2993 N N . GLU B 1 167 ? -14.797 -15.023 -15.367 1 96.38 167 GLU B N 1
ATOM 2994 C CA . GLU B 1 167 ? -15.852 -15.75 -14.664 1 96.38 167 GLU B CA 1
ATOM 2995 C C . GLU B 1 167 ? -15.414 -16.125 -13.25 1 96.38 167 GLU B C 1
ATOM 2997 O O . GLU B 1 167 ? -16.219 -16.094 -12.32 1 96.38 167 GLU B O 1
ATOM 3002 N N . PHE B 1 168 ? -14.195 -16.469 -13.141 1 97.19 168 PHE B N 1
ATOM 3003 C CA . PHE B 1 168 ? -13.633 -16.844 -11.852 1 97.19 168 PHE B CA 1
ATOM 3004 C C . PHE B 1 168 ? -13.805 -15.719 -10.836 1 97.19 168 PHE B C 1
ATOM 3006 O O . PHE B 1 168 ? -14.344 -15.93 -9.75 1 97.19 168 PHE B O 1
ATOM 3013 N N . TYR B 1 169 ? -13.391 -14.508 -11.164 1 98.06 169 TYR B N 1
ATOM 3014 C CA . TYR B 1 169 ? -13.445 -13.367 -10.266 1 98.06 169 TYR B CA 1
ATOM 3015 C C . TYR B 1 169 ? -14.883 -12.93 -10.023 1 98.06 169 TYR B C 1
ATOM 3017 O O . TYR B 1 169 ? -15.25 -12.547 -8.906 1 98.06 169 TYR B O 1
ATOM 3025 N N . GLU B 1 170 ? -15.688 -13.023 -11.062 1 98.12 170 GLU B N 1
ATOM 3026 C CA . GLU B 1 170 ? -17.094 -12.672 -10.906 1 98.12 170 GLU B CA 1
ATOM 3027 C C . GLU B 1 170 ? -17.781 -13.578 -9.898 1 98.12 170 GLU B C 1
ATOM 3029 O O . GLU B 1 170 ? -18.531 -13.109 -9.039 1 98.12 170 GLU B O 1
ATOM 3034 N N . LYS B 1 171 ? -17.516 -14.805 -9.977 1 97.69 171 LYS B N 1
ATOM 3035 C CA . LYS B 1 171 ? -18.109 -15.781 -9.062 1 97.69 171 LYS B CA 1
ATOM 3036 C C . LYS B 1 171 ? -17.672 -15.531 -7.629 1 97.69 171 LYS B C 1
ATOM 3038 O O . LYS B 1 171 ? -18.359 -15.922 -6.684 1 97.69 171 LYS B O 1
ATOM 3043 N N . LEU B 1 172 ? -16.547 -14.922 -7.504 1 98.06 172 LEU B N 1
ATOM 3044 C CA . LEU B 1 172 ? -15.984 -14.688 -6.18 1 98.06 172 LEU B CA 1
ATOM 3045 C C . LEU B 1 172 ? -16.375 -13.305 -5.664 1 98.06 172 LEU B C 1
ATOM 3047 O O . LEU B 1 172 ? -15.891 -12.875 -4.609 1 98.06 172 LEU B O 1
ATOM 3051 N N . GLY B 1 173 ? -17.156 -12.516 -6.383 1 98.12 173 GLY B N 1
ATOM 3052 C CA . GLY B 1 173 ? -17.734 -11.289 -5.875 1 98.12 173 GLY B CA 1
ATOM 3053 C C . GLY B 1 173 ? -17.016 -10.039 -6.34 1 98.12 173 GLY B C 1
ATOM 3054 O O . GLY B 1 173 ? -17.312 -8.93 -5.883 1 98.12 173 GLY B O 1
ATOM 3055 N N . PHE B 1 174 ? -16.078 -10.25 -7.266 1 98.62 174 PHE B N 1
ATOM 3056 C CA . PHE B 1 174 ? -15.445 -9.078 -7.867 1 98.62 174 PHE B CA 1
ATOM 3057 C C . PHE B 1 174 ? -16.344 -8.445 -8.914 1 98.62 174 PHE B C 1
ATOM 3059 O O . PHE B 1 174 ? -17.047 -9.148 -9.656 1 98.62 174 PHE B O 1
ATOM 3066 N N . GLN B 1 175 ? -16.266 -7.148 -9 1 97.5 175 GLN B N 1
ATOM 3067 C CA . GLN B 1 175 ? -17.109 -6.41 -9.93 1 97.5 175 GLN B CA 1
ATOM 3068 C C . GLN B 1 175 ? -16.297 -5.863 -11.102 1 97.5 175 GLN B C 1
ATOM 3070 O O . GLN B 1 175 ? -15.219 -5.32 -10.906 1 97.5 175 GLN B O 1
ATOM 3075 N N . LEU B 1 176 ? -16.828 -6.016 -12.289 1 96.94 176 LEU B N 1
ATOM 3076 C CA . LEU B 1 176 ? -16.203 -5.43 -13.477 1 96.94 176 LEU B CA 1
ATOM 3077 C C . LEU B 1 176 ? -16.266 -3.908 -13.43 1 96.94 176 LEU B C 1
ATOM 3079 O O . LEU B 1 176 ? -17.344 -3.332 -13.242 1 96.94 176 LEU B O 1
ATOM 3083 N N . ILE B 1 177 ? -15.141 -3.279 -13.609 1 95.81 177 ILE B N 1
ATOM 3084 C CA . ILE B 1 177 ? -15.203 -1.824 -13.539 1 95.81 177 ILE B CA 1
ATOM 3085 C C . ILE B 1 177 ? -14.711 -1.223 -14.859 1 95.81 177 ILE B C 1
ATOM 3087 O O . ILE B 1 177 ? -14.969 -0.052 -15.148 1 95.81 177 ILE B O 1
ATOM 3091 N N . TYR B 1 178 ? -13.953 -2.018 -15.609 1 95.25 178 TYR B N 1
ATOM 3092 C CA . TYR B 1 178 ? -13.477 -1.534 -16.891 1 95.25 178 TYR B CA 1
ATOM 3093 C C . TYR B 1 178 ? -13.055 -2.695 -17.797 1 95.25 178 TYR B C 1
ATOM 3095 O O . TYR B 1 178 ? -12.469 -3.67 -17.312 1 95.25 178 TYR B O 1
ATOM 3103 N N . GLU B 1 179 ? -13.391 -2.695 -19.016 1 95 179 GLU B N 1
ATOM 3104 C CA . GLU B 1 179 ? -12.93 -3.65 -20.016 1 95 179 GLU B CA 1
ATOM 3105 C C . GLU B 1 179 ? -12.242 -2.938 -21.172 1 95 179 GLU B C 1
ATOM 3107 O O . GLU B 1 179 ? -12.781 -1.979 -21.734 1 95 179 GLU B O 1
ATOM 3112 N N . ASP B 1 180 ? -11.039 -3.418 -21.5 1 94.12 180 ASP B N 1
ATOM 3113 C CA . ASP B 1 180 ? -10.305 -2.744 -22.562 1 94.12 180 ASP B CA 1
ATOM 3114 C C . ASP B 1 180 ? -10.625 -3.363 -23.922 1 94.12 180 ASP B C 1
ATOM 3116 O O . ASP B 1 180 ? -11.383 -4.332 -24.016 1 94.12 180 ASP B O 1
ATOM 3120 N N . LYS B 1 181 ? -10.117 -2.785 -25 1 93 181 LYS B N 1
ATOM 3121 C CA . LYS B 1 181 ? -10.445 -3.143 -26.391 1 93 181 LYS B CA 1
ATOM 3122 C C . LYS B 1 181 ? -9.914 -4.531 -26.734 1 93 181 LYS B C 1
ATOM 3124 O O . LYS B 1 181 ? -10.391 -5.168 -27.672 1 93 181 LYS B O 1
ATOM 3129 N N . ASN B 1 182 ? -8.945 -5.047 -25.969 1 92.31 182 ASN B N 1
ATOM 3130 C CA . ASN B 1 182 ? -8.328 -6.336 -26.266 1 92.31 182 ASN B CA 1
ATOM 3131 C C . ASN B 1 182 ? -8.938 -7.457 -25.422 1 92.31 182 ASN B C 1
ATOM 3133 O O . ASN B 1 182 ? -8.398 -8.562 -25.359 1 92.31 182 ASN B O 1
ATOM 3137 N N . GLY B 1 183 ? -9.953 -7.156 -24.703 1 92.19 183 GLY B N 1
ATOM 3138 C CA . GLY B 1 183 ? -10.664 -8.156 -23.938 1 92.19 183 GLY B CA 1
ATOM 3139 C C . GLY B 1 183 ? -10.172 -8.266 -22.5 1 92.19 183 GLY B C 1
ATOM 3140 O O . GLY B 1 183 ? -10.664 -9.094 -21.734 1 92.19 183 GLY B O 1
ATOM 3141 N N . GLY B 1 184 ? -9.188 -7.52 -22.156 1 95.62 184 GLY B N 1
ATOM 3142 C CA . GLY B 1 184 ? -8.766 -7.449 -20.766 1 95.62 184 GLY B CA 1
ATOM 3143 C C . GLY B 1 184 ? -9.719 -6.652 -19.891 1 95.62 184 GLY B C 1
ATOM 3144 O O . GLY B 1 184 ? -10.352 -5.699 -20.359 1 95.62 184 GLY B O 1
ATOM 3145 N N . ALA B 1 185 ? -9.836 -7.059 -18.625 1 97.31 185 ALA B N 1
ATOM 3146 C CA . ALA B 1 185 ? -10.828 -6.445 -17.75 1 97.31 185 ALA B CA 1
ATOM 3147 C C . ALA B 1 185 ? -10.25 -6.191 -16.359 1 97.31 185 ALA B C 1
ATOM 3149 O O . ALA B 1 185 ? -9.5 -7.016 -15.836 1 97.31 185 ALA B O 1
ATOM 3150 N N . ASN B 1 186 ? -10.617 -5.023 -15.852 1 97.94 186 ASN B N 1
ATOM 3151 C CA . ASN B 1 186 ? -10.352 -4.73 -14.445 1 97.94 186 ASN B CA 1
ATOM 3152 C C . ASN B 1 186 ? -11.539 -5.102 -13.562 1 97.94 186 ASN B C 1
ATOM 3154 O O . ASN B 1 186 ? -12.664 -4.684 -13.82 1 97.94 186 ASN B O 1
ATOM 3158 N N . TYR B 1 187 ? -11.25 -5.91 -12.602 1 98.44 187 TYR B N 1
ATOM 3159 C CA . TYR B 1 187 ? -12.234 -6.266 -11.586 1 98.44 187 TYR B CA 1
ATOM 3160 C C . TYR B 1 187 ? -11.844 -5.684 -10.227 1 98.44 187 TYR B C 1
ATOM 3162 O O . TYR B 1 187 ? -10.656 -5.547 -9.922 1 98.44 187 TYR B O 1
ATOM 3170 N N . PHE B 1 188 ? -12.875 -5.332 -9.469 1 98.62 188 PHE B N 1
ATOM 3171 C CA . PHE B 1 188 ? -12.68 -4.672 -8.188 1 98.62 188 PHE B CA 1
ATOM 3172 C C . PHE B 1 188 ? -13.492 -5.363 -7.094 1 98.62 188 PHE B C 1
ATOM 3174 O O . PHE B 1 188 ? -14.664 -5.68 -7.293 1 98.62 188 PHE B O 1
ATOM 3181 N N . TYR B 1 189 ? -12.844 -5.715 -6.008 1 98.75 189 TYR B N 1
ATOM 3182 C CA . TYR B 1 189 ? -13.5 -6.188 -4.793 1 98.75 189 TYR B CA 1
ATOM 3183 C C . TYR B 1 189 ? -13.453 -5.129 -3.699 1 98.75 189 TYR B C 1
ATOM 3185 O O . TYR B 1 189 ? -12.391 -4.844 -3.148 1 98.75 189 TYR B O 1
ATOM 3193 N N . SER B 1 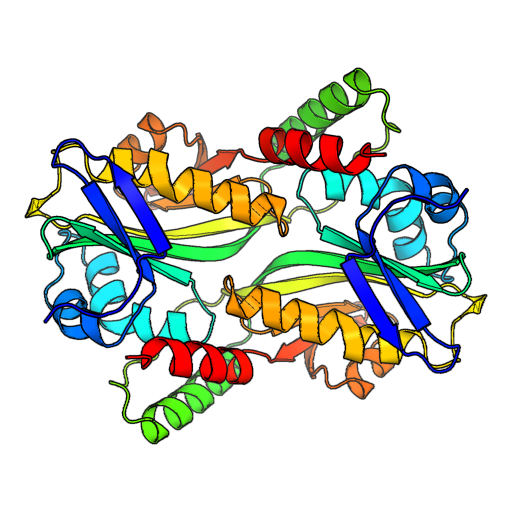190 ? -14.562 -4.559 -3.379 1 98 190 SER B N 1
ATOM 3194 C CA . SER B 1 190 ? -14.648 -3.426 -2.461 1 98 190 SER B CA 1
ATOM 3195 C C . SER B 1 190 ? -14.406 -3.865 -1.021 1 98 190 SER B C 1
ATOM 3197 O O . SER B 1 190 ? -14.969 -4.863 -0.567 1 98 190 SER B O 1
ATOM 3199 N N . LEU B 1 191 ? -13.609 -3.072 -0.328 1 98.44 191 LEU B N 1
ATOM 3200 C CA . LEU B 1 191 ? -13.328 -3.377 1.071 1 98.44 191 LEU B CA 1
ATOM 3201 C C . LEU B 1 191 ? -13.539 -2.146 1.947 1 98.44 191 LEU B C 1
ATOM 3203 O O . LEU B 1 191 ? -13.406 -2.221 3.172 1 98.44 191 LEU B O 1
ATOM 3207 N N . TYR B 1 192 ? -13.875 -0.977 1.345 1 96.38 192 TYR B N 1
ATOM 3208 C CA . TYR B 1 192 ? -13.867 0.283 2.08 1 96.38 192 TYR B CA 1
ATOM 3209 C C . TYR B 1 192 ? -14.93 0.288 3.172 1 96.38 192 TYR B C 1
ATOM 3211 O O . TYR B 1 192 ? -14.742 0.908 4.223 1 96.38 192 TYR B O 1
ATOM 3219 N N . LYS B 1 193 ? -16.062 -0.441 3.033 1 95.56 193 LYS B N 1
ATOM 3220 C CA . LYS B 1 193 ? -17.047 -0.526 4.109 1 95.56 193 LYS B CA 1
ATOM 3221 C C . LYS B 1 193 ? -16.516 -1.337 5.285 1 95.56 193 LYS B C 1
ATOM 3223 O O . LYS B 1 193 ? -16.75 -0.994 6.441 1 95.56 193 LYS B O 1
ATOM 3228 N N . ASN B 1 194 ? -15.836 -2.465 5 1 97.56 194 ASN B N 1
ATOM 3229 C CA . ASN B 1 194 ? -15.211 -3.275 6.043 1 97.56 194 ASN B CA 1
ATOM 3230 C C . ASN B 1 194 ? -14.133 -2.494 6.781 1 97.56 194 ASN B C 1
ATOM 3232 O O . ASN B 1 194 ? -14.031 -2.574 8.008 1 97.56 194 ASN B O 1
ATOM 3236 N N . VAL B 1 195 ? -13.344 -1.75 6.043 1 97.94 195 VAL B N 1
ATOM 3237 C CA . VAL B 1 195 ? -12.297 -0.917 6.633 1 97.94 195 VAL B CA 1
ATOM 3238 C C . VAL B 1 195 ? -12.922 0.112 7.57 1 97.94 195 VAL B C 1
ATOM 3240 O O . VAL B 1 195 ? -12.477 0.277 8.703 1 97.94 195 VAL B O 1
ATOM 3243 N N . LEU B 1 196 ? -13.945 0.794 7.086 1 96.06 196 LEU B N 1
ATOM 3244 C CA . LEU B 1 196 ? -14.641 1.799 7.887 1 96.06 196 LEU B CA 1
ATOM 3245 C C . LEU B 1 196 ? -15.133 1.203 9.203 1 96.06 196 LEU B C 1
ATOM 3247 O O . LEU B 1 196 ? -14.977 1.813 10.258 1 96.06 196 LEU B O 1
ATOM 3251 N N . GLU B 1 197 ? -15.68 0.037 9.109 1 96 197 GLU B N 1
ATOM 3252 C CA . GLU B 1 197 ? -16.219 -0.604 10.312 1 96 197 GLU B CA 1
ATOM 3253 C C . GLU B 1 197 ? -15.125 -0.815 11.359 1 96 197 GLU B C 1
ATOM 3255 O O . GLU B 1 197 ? -15.32 -0.506 12.531 1 96 197 GLU B O 1
ATOM 3260 N N . VAL B 1 198 ? -14.023 -1.299 10.953 1 97.31 198 VAL B N 1
ATOM 3261 C CA . VAL B 1 198 ? -12.945 -1.616 11.883 1 97.31 198 VAL B CA 1
ATOM 3262 C C . VAL B 1 198 ? -12.312 -0.327 12.398 1 97.31 198 VAL B C 1
ATOM 3264 O O . VAL B 1 198 ? -12.117 -0.157 13.602 1 97.31 198 VAL B O 1
ATOM 3267 N N . ARG B 1 199 ? -12.008 0.647 11.5 1 95.88 199 ARG B N 1
ATOM 3268 C CA . ARG B 1 199 ? -11.344 1.886 11.891 1 95.88 199 ARG B CA 1
ATOM 3269 C C . ARG B 1 199 ? -12.266 2.756 12.742 1 95.88 199 ARG B C 1
ATOM 3271 O O . ARG B 1 199 ? -11.797 3.475 13.625 1 95.88 199 ARG B O 1
ATOM 3278 N N . TYR B 1 200 ? -13.531 2.672 12.461 1 94.38 200 TYR B N 1
ATOM 3279 C CA . TYR B 1 200 ? -14.492 3.438 13.25 1 94.38 200 TYR B CA 1
ATOM 3280 C C . TYR B 1 200 ? -14.5 2.963 14.703 1 94.38 200 TYR B C 1
ATOM 3282 O O . TYR B 1 200 ? -14.562 3.777 15.625 1 94.38 200 TYR B O 1
ATOM 3290 N N . ARG B 1 201 ? -14.43 1.685 14.906 1 94 201 ARG B N 1
ATOM 3291 C CA . ARG B 1 201 ? -14.367 1.14 16.25 1 94 201 ARG B CA 1
ATOM 3292 C C . ARG B 1 201 ? -13.133 1.651 17 1 94 201 ARG B C 1
ATOM 3294 O O . ARG B 1 201 ? -13.219 2.037 18.156 1 94 201 ARG B O 1
ATOM 3301 N N . THR B 1 202 ? -11.992 1.659 16.312 1 92.69 202 THR B N 1
ATOM 3302 C CA . THR B 1 202 ? -10.75 2.145 16.906 1 92.69 202 THR B CA 1
ATOM 3303 C C . THR B 1 202 ? -10.812 3.652 17.141 1 92.69 202 THR B C 1
ATOM 3305 O O . THR B 1 202 ? -10.297 4.156 18.141 1 92.69 202 THR B O 1
ATOM 3308 N N . PHE B 1 203 ? -11.461 4.332 16.234 1 92.94 203 PHE B N 1
ATOM 3309 C CA . PHE B 1 203 ? -11.641 5.777 16.281 1 92.94 203 PHE B CA 1
ATOM 3310 C C . PHE B 1 203 ? -12.398 6.188 17.531 1 92.94 203 PHE B C 1
ATOM 3312 O O . PHE B 1 203 ? -12.086 7.211 18.156 1 92.94 203 PHE B O 1
ATOM 3319 N N . LEU B 1 204 ? -13.242 5.309 18.031 1 91.44 204 LEU B N 1
ATOM 3320 C CA . LEU B 1 204 ? -14.109 5.633 19.156 1 91.44 204 LEU B CA 1
ATOM 3321 C C . LEU B 1 204 ? -13.57 5.043 20.453 1 91.44 204 LEU B C 1
ATOM 3323 O O . LEU B 1 204 ? -14.078 5.336 21.531 1 91.44 204 LEU B O 1
ATOM 3327 N N . ALA B 1 205 ? -12.555 4.242 20.234 1 85.88 205 ALA B N 1
ATOM 3328 C CA . ALA B 1 205 ? -12.141 3.451 21.391 1 85.88 205 ALA B CA 1
ATOM 3329 C C . ALA B 1 205 ? -11.672 4.352 22.531 1 85.88 205 ALA B C 1
ATOM 3331 O O . ALA B 1 205 ? -11 5.363 22.297 1 85.88 205 ALA B O 1
ATOM 3332 N N . LYS B 1 206 ? -12.141 4.094 23.859 1 74.75 206 LYS B N 1
ATOM 3333 C CA . LYS B 1 206 ? -11.836 4.805 25.094 1 74.75 206 LYS B CA 1
ATOM 3334 C C . LYS B 1 206 ? -10.602 4.219 25.781 1 74.75 206 LYS B C 1
ATOM 3336 O O . LYS B 1 206 ? -10.383 3.006 25.734 1 74.75 206 LYS B O 1
#

pLDDT: mean 93.97, std 8.59, range [34.09, 98.94]

Secondary structure (DSSP, 8-state):
----PPPSEEEEETTEEEEEEE--GGGHHHHHT---S-HHHHHIIIIIHHHHHHHTS-EEEEEEETTEEEEEEEEEEEEEE--HHHHHHHHHHHHHHHHHHT---------SEEEEEEEEEEEE-GGGTTTTHHHHHIIIIIHHHHHHHHHHS--SEEEEEESS-HHHHHHTT-EEEEE-TTS-EEEEEE-HHHHHHHHHHHHH--/----PPPSEEEEETTEEEEEEE--GGGHHHHHT---S-HHHHHIIIIIHHHHHHHTS-EEEEEEETTEEEEEEEEEEEEEE--HHHHHHHHHHHHHHHHHHT---------SEEEEEEEEEEEE-GGGTTTTHHHHHIIIIIHHHHHHHHHHS--SEEEEEESS-HHHHHHTT-EEEEE-TTS-EEEEEE-HHHHHHHHHHHHH--

InterPro domains:
  IPR016181 Acyl-CoA N-acyltransferase [SSF55729] (31-182)

Radius of gyration: 21.82 Å; Cα contacts (8 Å, |Δi|>4): 786; chains: 2; bounding box: 53×60×56 Å

Organism: NCBI:txid1294262